Protein AF-A0A958JTZ9-F1 (afdb_monomer_lite)

pLDDT: mean 84.44, std 11.82, range [26.66, 97.25]

Radius of gyration: 30.22 Å; chains: 1; bounding box: 74×52×101 Å

Foldseek 3Di:
DVLLVVLCVQDPDPVQCVVDPVSVVSVLVNVLVVLCPVVVVQLVVLVVVVDPLSPLLSVLLCCQSVVPQFPADSVLSVCLQPPQLVLQCDDDPPLLNLQGLNCLCVQAQAADDSNLLSSCLSSLLCLVLALAHKFKFKDWAWQDPPVDPALLRLLCQQQDDPVPRPHQWLANVVLLVVLQVLFDPPDHNVNVSVPDDDDPVSSVVNVCSQPPPRTHHDTGTWMKMKMFDRLNDSCFLALCRQLVHPRGRSDSQSSSQSQPSFWTKIFMWTADPVGDTGTFKIWIKGKWWFQVAFLLQQVVCVVVVHALCVRGPLCSVQPTAIETETLAIRGRPVCCVRCVQVVLLCCLQVLLVSVVVSCLADGHDNFKYWHADQRHDVVSVFDKDAHRIDHLQDGSDGSNRDRITTMRGNVPDRPDHTHTPDDDDDDDDDDDDADPQKDFDALSCLSVQSNLQCQQAPVFDPCSDSSSSSSQRSSQVSSCSSVVHDRLKMWGADPVRGTFWIWRKHKGWNDPVLCVLLQPPDIAIEIEGEDITGRPVCPPTRPSSLLRSLVSQLVGAVVVPHRGKYKYWAWPVPRPVVCVVCVCVSQVVSVFAWDKDFSDWDDRPPTIITTIITGGPVCNVVSVVSNPPDDD

Secondary structure (DSSP, 8-state):
-HHHHHHHTT-SSGGGGGS-HHHHHHHHHHHHHHHHHHHHHHHHHHHHH--HHHHHHHHHHHHHHT-TT----HHHHHHHHH-HHHHHT----HHHHHH-GGGGGGSTT----HHHHHHHHHHTGGGGT-SS--EEEEEEE-S-STT-SSHHHHHHHHH--TTT---SSTTHHHHHHHHHHHSPTT--HHHHHTT----HHHHHHHHHHHT-TTTS-----EEEEEEEPPTT-HHHHTHHHHHT-S--TTSHHHHHHHH-TT-EEEEEEEEPTTSSEEEEEEEEEEEEEE-SS-HHHHHHHHHTT--HHHHS-HHHHHHPPEEEEES--EE-HHHHTTSHHHHHHHHHHHHHHHHHHHHHHS----SEEEEESTTS-GGG-PEEEE--EEESS--S--S--SSEEEEEESSSPPS--PEEEE-PPS---PPS-PPTTEEE--GGGHHHHHHHHHHHSTTT-TT-SHHHHHHHHHHHHHHHHHTTPPP--EEEE-TTS-EEEEEEEEEEE--HHHHHHTT-SS--EEEEEEEEEE-TT-TTSHHHHHHHHHHHHIIIIITTT----EEEEEEIIIIIHHHHHHHHHHHHHTT--EEEEEEEEEEETTEEEEEEEEEEGGGHHHHHHHHTS---

Structure (mmCIF, N/CA/C/O backbone):
data_AF-A0A958JTZ9-F1
#
_entry.id   AF-A0A958JTZ9-F1
#
loop_
_atom_site.group_PDB
_atom_site.id
_atom_site.type_symbol
_atom_site.label_atom_id
_atom_site.label_alt_id
_atom_site.label_comp_id
_atom_site.label_asym_id
_atom_site.label_entity_id
_atom_site.label_seq_id
_atom_site.pdbx_PDB_ins_code
_atom_site.Cartn_x
_atom_site.Cartn_y
_atom_site.Cartn_z
_atom_site.occupancy
_atom_site.B_iso_or_equiv
_atom_site.auth_seq_id
_atom_site.auth_comp_id
_atom_site.auth_asym_id
_atom_site.auth_atom_id
_atom_site.pdbx_PDB_model_num
ATOM 1 N N . LEU A 1 1 ? -38.512 9.120 -5.036 1.00 59.53 1 LEU A N 1
ATOM 2 C CA . LEU A 1 1 ? -38.186 8.497 -3.733 1.00 59.53 1 LEU A CA 1
ATOM 3 C C . LEU A 1 1 ? -39.196 8.961 -2.678 1.00 59.53 1 LEU A C 1
ATOM 5 O O . LEU A 1 1 ? -39.179 10.142 -2.351 1.00 59.53 1 LEU A O 1
ATOM 9 N N . PRO A 1 2 ? -40.089 8.093 -2.167 1.00 58.91 2 PRO A N 1
ATOM 10 C CA . PRO A 1 2 ? -41.049 8.436 -1.104 1.00 58.91 2 PRO A CA 1
ATOM 11 C C . PRO A 1 2 ? -40.393 9.075 0.131 1.00 58.91 2 PRO A C 1
ATOM 13 O O . PRO A 1 2 ? -40.904 10.053 0.661 1.00 58.91 2 PRO A O 1
ATOM 16 N N . ARG A 1 3 ? -39.190 8.612 0.498 1.00 62.19 3 ARG A N 1
ATOM 17 C CA . ARG A 1 3 ? -38.385 9.161 1.598 1.00 62.19 3 ARG A CA 1
ATOM 18 C C . ARG A 1 3 ? -37.952 10.619 1.398 1.00 62.19 3 ARG A C 1
ATOM 20 O O . ARG A 1 3 ? -37.867 11.357 2.367 1.00 62.19 3 ARG A O 1
ATOM 27 N N . VAL A 1 4 ? -37.710 11.052 0.155 1.00 65.50 4 VAL A N 1
ATOM 28 C CA . VAL A 1 4 ? -37.390 12.460 -0.163 1.00 65.50 4 VAL A CA 1
ATOM 29 C C . VAL A 1 4 ? -38.602 13.347 0.102 1.00 65.50 4 VAL A C 1
ATOM 31 O O . VAL A 1 4 ? -38.444 14.405 0.694 1.00 65.50 4 VAL A O 1
ATOM 34 N N . ARG A 1 5 ? -39.810 12.900 -0.273 1.00 70.19 5 ARG A N 1
ATOM 35 C CA . ARG A 1 5 ? -41.050 13.637 0.023 1.00 70.19 5 ARG A CA 1
ATOM 36 C C . ARG A 1 5 ? -41.281 13.734 1.530 1.00 70.19 5 ARG A C 1
ATOM 38 O O . ARG A 1 5 ? -41.421 14.834 2.034 1.00 70.19 5 ARG A O 1
ATOM 45 N N . GLU A 1 6 ? -41.168 12.620 2.251 1.00 76.31 6 GLU A N 1
ATOM 46 C CA . GLU A 1 6 ? -41.304 12.588 3.717 1.00 76.31 6 GLU A CA 1
ATOM 47 C C . GLU A 1 6 ? -40.286 13.495 4.438 1.00 76.31 6 GLU A C 1
ATOM 49 O O . GLU A 1 6 ? -40.591 14.137 5.445 1.00 76.31 6 GLU A O 1
ATOM 54 N N . LEU A 1 7 ? -39.035 13.532 3.968 1.00 72.62 7 LEU A N 1
ATOM 55 C CA . LEU A 1 7 ? -38.006 14.382 4.563 1.00 72.62 7 LEU A CA 1
ATOM 56 C C . LEU A 1 7 ? -38.227 15.863 4.224 1.00 72.62 7 LEU A C 1
ATOM 58 O O . LEU A 1 7 ? -37.993 16.695 5.097 1.00 72.62 7 LEU A O 1
ATOM 62 N N . ALA A 1 8 ? -38.705 16.166 3.012 1.00 74.56 8 ALA A N 1
ATOM 63 C CA . ALA A 1 8 ? -38.982 17.520 2.532 1.00 74.56 8 ALA A CA 1
ATOM 64 C C . ALA A 1 8 ? -40.261 18.136 3.125 1.00 74.56 8 ALA A C 1
ATOM 66 O O . ALA A 1 8 ? -40.286 19.335 3.354 1.00 74.56 8 ALA A O 1
ATOM 67 N N . GLU A 1 9 ? -41.281 17.332 3.446 1.00 81.38 9 GLU A N 1
ATOM 68 C CA . GLU A 1 9 ? -42.557 17.770 4.054 1.00 81.38 9 GLU A CA 1
ATOM 69 C C . GLU A 1 9 ? -42.403 18.468 5.417 1.00 81.38 9 GLU A C 1
ATOM 71 O O . GLU A 1 9 ? -43.358 19.039 5.929 1.00 81.38 9 GLU A O 1
ATOM 76 N N . ALA A 1 10 ? -41.217 18.413 6.026 1.00 70.75 10 ALA A N 1
ATOM 77 C CA . ALA A 1 10 ? -40.910 19.115 7.269 1.00 70.75 10 ALA A CA 1
ATOM 78 C C . ALA A 1 10 ? -40.339 20.528 7.059 1.00 70.75 10 ALA A C 1
ATOM 80 O O . ALA A 1 10 ? -39.990 21.175 8.044 1.00 70.75 10 ALA A O 1
ATOM 81 N N . PHE A 1 11 ? -40.189 20.970 5.808 1.00 78.00 11 PHE A N 1
ATOM 82 C CA . PHE A 1 11 ? -39.652 22.278 5.453 1.00 78.00 11 PHE A CA 1
ATOM 83 C C . PHE A 1 11 ? -40.657 23.012 4.562 1.00 78.00 11 PHE A C 1
ATOM 85 O O . PHE A 1 11 ? -40.775 22.721 3.372 1.00 78.00 11 PHE A O 1
ATOM 92 N N . ASP A 1 12 ? -41.359 23.979 5.141 1.00 76.94 12 ASP A N 1
ATOM 93 C CA . ASP A 1 12 ? -42.242 24.894 4.412 1.00 76.94 12 ASP A CA 1
ATOM 94 C C . ASP A 1 12 ? -41.458 26.077 3.813 1.00 76.94 12 ASP A C 1
ATOM 96 O O . ASP A 1 12 ? -41.868 26.657 2.806 1.00 76.94 12 ASP A O 1
ATOM 100 N N . ASP A 1 13 ? -40.315 26.435 4.415 1.00 77.94 13 ASP A N 1
ATOM 101 C CA . ASP A 1 13 ? -39.420 27.496 3.943 1.00 77.94 13 ASP A CA 1
ATOM 102 C C . ASP A 1 13 ? -37.950 27.251 4.366 1.00 77.94 13 ASP A C 1
ATOM 104 O O . ASP A 1 13 ? -37.659 26.523 5.317 1.00 77.94 13 ASP A O 1
ATOM 108 N N . HIS A 1 14 ? -37.002 27.869 3.651 1.00 73.81 14 HIS A N 1
ATOM 109 C CA . HIS A 1 14 ? -35.557 27.721 3.874 1.00 73.81 14 HIS A CA 1
ATOM 110 C C . HIS A 1 14 ? -35.095 28.171 5.274 1.00 73.81 14 HIS A C 1
ATOM 112 O O . HIS A 1 14 ? -34.106 27.646 5.788 1.00 73.81 14 HIS A O 1
ATOM 118 N N . SER A 1 15 ? -35.798 29.109 5.915 1.00 77.44 15 SER A N 1
ATOM 119 C CA . SER A 1 15 ? -35.486 29.605 7.260 1.00 77.44 15 SER A CA 1
ATOM 120 C C . SER A 1 15 ? -35.627 28.521 8.337 1.00 77.44 15 SER A C 1
ATOM 122 O O . SER A 1 15 ? -34.935 28.564 9.355 1.00 77.44 15 SER A O 1
ATOM 124 N N . GLN A 1 16 ? -36.438 27.488 8.079 1.00 78.62 16 GLN A N 1
ATOM 125 C CA . GLN A 1 16 ? -36.658 26.374 9.003 1.00 78.62 16 GLN A CA 1
ATOM 126 C C . GLN A 1 16 ? -35.482 25.388 9.057 1.00 78.62 16 GLN A C 1
ATOM 128 O O . GLN A 1 16 ? -35.343 24.652 10.032 1.00 78.62 16 GLN A O 1
ATOM 133 N N . VAL A 1 17 ? -34.598 25.384 8.053 1.00 77.00 17 VAL A N 1
ATOM 134 C CA . VAL A 1 17 ? -33.435 24.478 7.998 1.00 77.00 17 VAL A CA 1
ATOM 135 C C . VAL A 1 17 ? -32.486 24.706 9.175 1.00 77.00 17 VAL A C 1
ATOM 137 O O . VAL A 1 17 ? -31.983 23.747 9.760 1.00 77.00 17 VAL A O 1
ATOM 140 N N . ALA A 1 18 ? -32.278 25.969 9.551 1.00 80.62 18 ALA A N 1
ATOM 141 C CA . ALA A 1 18 ? -31.408 26.367 10.656 1.00 80.62 18 ALA A CA 1
ATOM 142 C C . ALA A 1 18 ? -32.169 26.610 11.974 1.00 80.62 18 ALA A C 1
ATOM 144 O O . ALA A 1 18 ? -31.577 27.104 12.932 1.00 80.62 18 ALA A O 1
ATOM 145 N N . ALA A 1 19 ? -33.467 26.283 12.035 1.00 79.81 19 ALA A N 1
ATOM 146 C CA . ALA A 1 19 ? -34.305 26.589 13.195 1.00 79.81 19 ALA A CA 1
ATOM 147 C C . ALA A 1 19 ? -33.913 25.784 14.442 1.00 79.81 19 ALA A C 1
ATOM 149 O O . ALA A 1 19 ? -33.933 26.314 15.551 1.00 79.81 19 ALA A O 1
ATOM 150 N N . ASP A 1 20 ? -33.538 24.513 14.270 1.00 82.94 20 ASP A N 1
ATOM 151 C CA . ASP A 1 20 ? -32.987 23.684 15.338 1.00 82.94 20 ASP A CA 1
ATOM 152 C C . ASP A 1 20 ? -32.129 22.526 14.791 1.00 82.94 20 ASP A C 1
ATOM 154 O O . ASP A 1 20 ? -32.074 22.238 13.592 1.00 82.94 20 ASP A O 1
ATOM 158 N N . TRP A 1 21 ? -31.465 21.814 15.703 1.00 78.50 21 TRP A N 1
ATOM 159 C CA . TRP A 1 21 ? -30.602 20.678 15.377 1.00 78.50 21 TRP A CA 1
ATOM 160 C C . TRP A 1 21 ? -31.332 19.508 14.695 1.00 78.50 21 TRP A C 1
ATOM 162 O O . TRP A 1 21 ? -30.734 18.762 13.917 1.00 78.50 21 TRP A O 1
ATOM 172 N N . LYS A 1 22 ? -32.625 19.316 14.979 1.00 83.00 22 LYS A N 1
ATOM 173 C CA . LYS A 1 22 ? -33.436 18.239 14.399 1.00 83.00 22 LYS A CA 1
ATOM 174 C C . LYS A 1 22 ? -33.768 18.551 12.939 1.00 83.00 22 LYS A C 1
ATOM 176 O O . LYS A 1 22 ? -33.673 17.646 12.108 1.00 83.00 22 LYS A O 1
ATOM 181 N N . HIS A 1 23 ? -34.104 19.801 12.634 1.00 80.12 23 HIS A N 1
ATOM 182 C CA . HIS A 1 23 ? -34.316 20.301 11.279 1.00 80.12 23 HIS A CA 1
ATOM 183 C C . HIS A 1 23 ? -33.020 20.240 10.469 1.00 80.12 23 HIS A C 1
ATOM 185 O O . HIS A 1 23 ? -33.025 19.652 9.389 1.00 80.12 23 HIS A O 1
ATOM 191 N N . LEU A 1 24 ? -31.888 20.675 11.031 1.00 81.25 24 LEU A N 1
ATOM 192 C CA . LEU A 1 24 ? -30.584 20.575 10.366 1.00 81.25 24 LEU A CA 1
ATOM 193 C C . LEU A 1 24 ? -30.215 19.115 10.032 1.00 81.25 24 LEU A C 1
ATOM 195 O O . LEU A 1 24 ? -29.870 18.792 8.895 1.00 81.25 24 LEU A O 1
ATOM 199 N N . LYS A 1 25 ? -30.371 18.191 10.994 1.00 79.06 25 LYS A N 1
ATOM 200 C CA . LYS A 1 25 ? -30.153 16.747 10.775 1.00 79.06 25 LYS A CA 1
ATOM 201 C C . LYS A 1 25 ? -31.084 16.159 9.717 1.00 79.06 25 LYS A C 1
ATOM 203 O O . LYS A 1 25 ? -30.692 15.247 8.988 1.00 79.06 25 LYS A O 1
ATOM 208 N N . ARG A 1 26 ? -32.334 16.620 9.657 1.00 79.56 26 ARG A N 1
ATOM 209 C CA . ARG A 1 26 ? -33.318 16.149 8.675 1.00 79.56 26 ARG A CA 1
ATOM 210 C C . ARG A 1 26 ? -33.005 16.684 7.278 1.00 79.56 26 ARG A C 1
ATOM 212 O O . ARG A 1 26 ? -33.110 15.916 6.325 1.00 79.56 26 ARG A O 1
ATOM 219 N N . TYR A 1 27 ? -32.550 17.930 7.173 1.00 81.12 27 TYR A N 1
ATOM 220 C CA . TYR A 1 27 ? -32.100 18.537 5.923 1.00 81.12 27 TYR A CA 1
ATOM 221 C C . TYR A 1 27 ? -30.848 17.834 5.386 1.00 81.12 27 TYR A C 1
ATOM 223 O O . TYR A 1 27 ? -30.841 17.410 4.237 1.00 81.12 27 TYR A O 1
ATOM 231 N N . ALA A 1 28 ? -29.853 17.561 6.238 1.00 78.69 28 ALA A N 1
ATOM 232 C CA . ALA A 1 28 ? -28.674 16.778 5.855 1.00 78.69 28 ALA A CA 1
ATOM 233 C C . ALA A 1 28 ? -29.046 15.373 5.331 1.00 78.69 28 ALA A C 1
ATOM 235 O O . ALA A 1 28 ? -28.497 14.896 4.339 1.00 78.69 28 ALA A O 1
ATOM 236 N N . LYS A 1 29 ? -30.038 14.710 5.949 1.00 78.12 29 LYS A N 1
ATOM 237 C CA . LYS A 1 29 ? -30.583 13.435 5.442 1.00 78.12 29 LYS A CA 1
ATOM 238 C C . LYS A 1 29 ? -31.288 13.595 4.095 1.00 78.12 29 LYS A C 1
ATOM 240 O O . LYS A 1 29 ? -31.178 12.700 3.257 1.00 78.12 29 LYS A O 1
ATOM 245 N N . LEU A 1 30 ? -32.028 14.686 3.892 1.00 77.88 30 LEU A N 1
ATOM 246 C CA . LEU A 1 30 ? -32.700 14.991 2.628 1.00 77.88 30 LEU A CA 1
ATOM 247 C C . LEU A 1 30 ? -31.679 15.199 1.505 1.00 77.88 30 LEU A C 1
ATOM 249 O O . LEU A 1 30 ? -31.778 14.525 0.483 1.00 77.88 30 LEU A O 1
ATOM 253 N N . GLU A 1 31 ? -30.682 16.058 1.725 1.00 78.56 31 GLU A N 1
ATOM 254 C CA . GLU A 1 31 ? -29.594 16.341 0.783 1.00 78.56 31 GLU A CA 1
ATOM 255 C C . GLU A 1 31 ? -28.842 15.061 0.410 1.00 78.56 31 GLU A C 1
ATOM 257 O O . GLU A 1 31 ? -28.720 14.738 -0.771 1.00 78.56 31 GLU A O 1
ATOM 262 N N . ARG A 1 32 ? -28.464 14.250 1.408 1.00 78.62 32 ARG A N 1
ATOM 263 C CA . ARG A 1 32 ? -27.854 12.938 1.169 1.00 78.62 32 ARG A CA 1
ATOM 264 C C . ARG A 1 32 ? -28.752 12.032 0.327 1.00 78.62 32 ARG A C 1
ATOM 266 O O . ARG A 1 32 ? -28.286 11.419 -0.624 1.00 78.62 32 ARG A O 1
ATOM 273 N N . THR A 1 33 ? -30.046 11.950 0.645 1.00 76.06 33 THR A N 1
ATOM 274 C CA . THR A 1 33 ? -30.992 11.096 -0.097 1.00 76.06 33 THR A CA 1
ATOM 275 C C . THR A 1 33 ? -31.155 11.555 -1.550 1.00 76.06 33 THR A C 1
ATOM 277 O O . THR A 1 33 ? -31.322 10.721 -2.439 1.00 76.06 33 THR A O 1
ATOM 280 N N . ILE A 1 34 ? -31.105 12.865 -1.804 1.00 76.62 34 ILE A N 1
ATOM 281 C CA . ILE A 1 34 ? -31.105 13.424 -3.160 1.00 76.62 34 ILE A CA 1
ATOM 282 C C . ILE A 1 34 ? -29.797 13.067 -3.877 1.00 76.62 34 ILE A C 1
ATOM 284 O O . ILE A 1 34 ? -29.854 12.583 -5.006 1.00 76.62 34 ILE A O 1
ATOM 288 N N . GLY A 1 35 ? -28.649 13.228 -3.211 1.00 76.12 35 GLY A N 1
ATOM 289 C CA . GLY A 1 35 ? -27.327 12.894 -3.754 1.00 76.12 35 GLY A CA 1
ATOM 290 C C . GLY A 1 35 ? -27.160 11.416 -4.123 1.00 76.12 35 GLY A C 1
ATOM 291 O O . GLY A 1 35 ? -26.444 11.095 -5.065 1.00 76.12 35 GLY A O 1
ATOM 292 N N . LEU A 1 36 ? -27.887 10.509 -3.461 1.00 83.88 36 LEU A N 1
ATOM 293 C CA . LEU A 1 36 ? -27.885 9.079 -3.793 1.00 83.88 36 LEU A CA 1
ATOM 294 C C . LEU A 1 36 ? -28.559 8.753 -5.134 1.00 83.88 36 LEU A C 1
ATOM 296 O O . LEU A 1 36 ? -28.396 7.641 -5.627 1.00 83.88 36 LEU A O 1
ATOM 300 N N . LYS A 1 37 ? -29.327 9.670 -5.740 1.00 84.25 37 LYS A N 1
ATOM 301 C CA . LYS A 1 37 ? -30.037 9.402 -7.003 1.00 84.25 37 LYS A CA 1
ATOM 302 C C . LYS A 1 37 ? -29.076 8.982 -8.119 1.00 84.25 37 LYS A C 1
ATOM 304 O O . LYS A 1 37 ? -29.349 7.998 -8.804 1.00 84.25 37 LYS A O 1
ATOM 309 N N . ASP A 1 38 ? -27.979 9.715 -8.282 1.00 84.62 38 ASP A N 1
ATOM 310 C CA . ASP A 1 38 ? -27.009 9.461 -9.348 1.00 84.62 38 ASP A CA 1
ATOM 311 C C . ASP A 1 38 ? -26.229 8.170 -9.070 1.00 84.62 38 ASP A C 1
ATOM 313 O O . ASP A 1 38 ? -26.014 7.367 -9.976 1.00 84.62 38 ASP A O 1
ATOM 317 N N . THR A 1 39 ? -25.922 7.897 -7.797 1.00 88.38 39 THR A N 1
ATOM 318 C CA . THR A 1 39 ? -25.351 6.616 -7.363 1.00 88.38 39 THR A CA 1
ATOM 319 C C . THR A 1 39 ? -26.282 5.443 -7.673 1.00 88.38 39 THR A C 1
ATOM 321 O O . THR A 1 39 ? -25.832 4.449 -8.227 1.00 88.38 39 THR A O 1
ATOM 324 N N . ILE A 1 40 ? -27.585 5.544 -7.381 1.00 88.50 40 ILE A N 1
ATOM 325 C CA . ILE A 1 40 ? -28.563 4.479 -7.676 1.00 88.50 40 ILE A CA 1
ATOM 326 C C . ILE A 1 40 ? -28.650 4.214 -9.182 1.00 88.50 40 ILE A C 1
ATOM 328 O O . ILE A 1 40 ? -28.710 3.054 -9.592 1.00 88.50 40 ILE A O 1
ATOM 332 N N . ALA A 1 41 ? -28.668 5.269 -10.004 1.00 88.62 41 ALA A N 1
ATOM 333 C CA . ALA A 1 41 ? -28.688 5.125 -11.457 1.00 88.62 41 ALA A CA 1
ATOM 334 C C . ALA A 1 41 ? -27.444 4.370 -11.948 1.00 88.62 41 ALA A C 1
ATOM 336 O O . ALA A 1 41 ? -27.579 3.363 -12.639 1.00 88.62 41 ALA A O 1
ATOM 337 N N . TYR A 1 42 ? -26.260 4.776 -11.486 1.00 90.44 42 TYR A N 1
ATOM 338 C CA . TYR A 1 42 ? -25.000 4.119 -11.825 1.00 90.44 42 TYR A CA 1
ATOM 339 C C . TYR A 1 42 ? -24.938 2.655 -11.355 1.00 90.44 42 TYR A C 1
ATOM 341 O O . TYR A 1 42 ? -24.575 1.766 -12.120 1.00 90.44 42 TYR A O 1
ATOM 349 N N . LEU A 1 43 ? -25.372 2.367 -10.122 1.00 90.44 43 LEU A N 1
ATOM 350 C CA . LEU A 1 43 ? -25.466 0.996 -9.607 1.00 90.44 43 LEU A CA 1
ATOM 351 C C . LEU A 1 43 ? -26.432 0.136 -10.431 1.00 90.44 43 LEU A C 1
ATOM 353 O O . LEU A 1 43 ? -26.182 -1.049 -10.635 1.00 90.44 43 LEU A O 1
ATOM 357 N N . THR A 1 44 ? -27.529 0.720 -10.917 1.00 90.31 44 THR A N 1
ATOM 358 C CA . THR A 1 44 ? -28.489 0.017 -11.779 1.00 90.31 44 THR A CA 1
ATOM 359 C C . THR A 1 44 ? -27.856 -0.347 -13.120 1.00 90.31 44 THR A C 1
ATOM 361 O O . THR A 1 44 ? -28.057 -1.462 -13.592 1.00 90.31 44 THR A O 1
ATOM 364 N N . GLU A 1 45 ? -27.071 0.558 -13.710 1.00 93.06 45 GLU A N 1
ATOM 365 C CA . GLU A 1 45 ? -26.334 0.306 -14.955 1.00 93.06 45 GLU A CA 1
ATOM 366 C C . GLU A 1 45 ? -25.299 -0.814 -14.782 1.00 93.06 45 GLU A C 1
ATOM 368 O O . GLU A 1 45 ? -25.313 -1.769 -15.559 1.00 93.06 45 GLU A O 1
ATOM 373 N N . LEU A 1 46 ? -24.481 -0.758 -13.723 1.00 91.56 46 LEU A N 1
ATOM 374 C CA . LEU A 1 46 ? -23.510 -1.814 -13.408 1.00 91.56 46 LEU A CA 1
ATOM 375 C C . LEU A 1 46 ? -24.190 -3.169 -13.181 1.00 91.56 46 LEU A C 1
ATOM 377 O O . LEU A 1 46 ? -23.773 -4.185 -13.726 1.00 91.56 46 LEU A O 1
ATOM 381 N N . ARG A 1 47 ? -25.284 -3.207 -12.409 1.00 90.44 47 ARG A N 1
ATOM 382 C CA . ARG A 1 47 ? -26.014 -4.460 -12.161 1.00 90.44 47 ARG A CA 1
ATOM 383 C C . ARG A 1 47 ? -26.706 -4.998 -13.417 1.00 90.44 47 ARG A C 1
ATOM 385 O O . ARG A 1 47 ? -26.897 -6.208 -13.522 1.00 90.44 47 ARG A O 1
ATOM 392 N N . ALA A 1 48 ? -27.076 -4.133 -14.362 1.00 93.62 48 ALA A N 1
ATOM 393 C CA . ALA A 1 48 ? -27.707 -4.534 -15.617 1.00 93.62 48 ALA A CA 1
ATOM 394 C C . ALA A 1 48 ? -26.723 -5.140 -16.631 1.00 93.62 48 ALA A C 1
ATOM 396 O O . ALA A 1 48 ? -27.171 -5.891 -17.499 1.00 93.62 48 ALA A O 1
ATOM 397 N N . SER A 1 49 ? -25.417 -4.851 -16.534 1.00 93.88 49 SER A N 1
ATOM 398 C CA . SER A 1 49 ? -24.415 -5.446 -17.434 1.00 93.88 49 SER A CA 1
ATOM 399 C C . SER A 1 49 ? -24.288 -6.960 -17.231 1.00 93.88 49 SER A C 1
ATOM 401 O O . SER A 1 49 ? -24.049 -7.697 -18.187 1.00 93.88 49 SER A O 1
ATOM 403 N N . GLY A 1 50 ? -24.482 -7.427 -15.991 1.00 89.56 50 GLY A N 1
ATOM 404 C CA . GLY A 1 50 ? -24.310 -8.825 -15.598 1.00 89.56 50 GLY A CA 1
ATOM 405 C C . GLY A 1 50 ? -22.850 -9.287 -15.547 1.00 89.56 50 GLY A C 1
ATOM 406 O O . GLY A 1 50 ? -22.608 -10.466 -15.281 1.00 89.56 50 GLY A O 1
ATOM 407 N N . ASP A 1 51 ? -21.886 -8.392 -15.785 1.00 93.25 51 ASP A N 1
ATOM 408 C CA . ASP A 1 51 ? -20.462 -8.705 -15.700 1.00 93.25 51 ASP A CA 1
ATOM 409 C C . ASP A 1 51 ? -20.029 -8.899 -14.228 1.00 93.25 51 ASP A C 1
ATOM 411 O O . ASP A 1 51 ? -20.367 -8.078 -13.369 1.00 93.25 51 ASP A O 1
ATOM 415 N N . PRO A 1 52 ? -19.284 -9.968 -13.884 1.00 92.25 52 PRO A N 1
ATOM 416 C CA . PRO A 1 52 ? -18.872 -10.218 -12.503 1.00 92.25 52 PRO A CA 1
ATOM 417 C C . PRO A 1 52 ? -18.031 -9.102 -11.862 1.00 92.25 52 PRO A C 1
ATOM 419 O O . PRO A 1 52 ? -18.122 -8.909 -10.647 1.00 92.25 52 PRO A O 1
ATOM 422 N N . LEU A 1 53 ? -17.206 -8.381 -12.632 1.00 88.88 53 LEU A N 1
ATOM 423 C CA . LEU A 1 53 ? -16.417 -7.258 -12.116 1.00 88.88 53 LEU A CA 1
ATOM 424 C C . LEU A 1 53 ? -17.307 -6.040 -11.878 1.00 88.88 53 LEU A C 1
ATOM 426 O O . LEU A 1 53 ? -17.160 -5.385 -10.846 1.00 88.88 53 LEU A O 1
ATOM 430 N N . ASP A 1 54 ? -18.265 -5.775 -12.767 1.00 91.25 54 ASP A N 1
ATOM 431 C CA . ASP A 1 54 ? -19.255 -4.709 -12.573 1.00 91.25 54 ASP A CA 1
ATOM 432 C C . ASP A 1 54 ? -20.130 -4.955 -11.341 1.00 91.25 54 ASP A C 1
ATOM 434 O O . ASP A 1 54 ? -20.390 -4.026 -10.576 1.00 91.25 54 ASP A O 1
ATOM 438 N N . LEU A 1 55 ? -20.527 -6.206 -11.089 1.00 90.06 55 LEU A N 1
ATOM 439 C CA . LEU A 1 55 ? -21.279 -6.574 -9.887 1.00 90.06 55 LEU A CA 1
ATOM 440 C C . LEU A 1 55 ? -20.462 -6.346 -8.609 1.00 90.06 55 LEU A C 1
ATOM 442 O O . LEU A 1 55 ? -20.968 -5.733 -7.671 1.00 90.06 55 LEU A O 1
ATOM 446 N N . LYS A 1 56 ? -19.186 -6.755 -8.588 1.00 92.44 56 LYS A N 1
ATOM 447 C CA . LYS A 1 56 ? -18.286 -6.462 -7.458 1.00 92.44 56 LYS A CA 1
ATOM 448 C C . LYS A 1 56 ? -18.085 -4.960 -7.257 1.00 92.44 56 LYS A C 1
ATOM 450 O O . LYS A 1 56 ? -18.117 -4.481 -6.127 1.00 92.44 56 LYS A O 1
ATOM 455 N N . ASN A 1 57 ? -17.899 -4.214 -8.347 1.00 92.12 57 ASN A N 1
ATOM 456 C CA . ASN A 1 57 ? -17.805 -2.756 -8.310 1.00 92.12 57 ASN A CA 1
ATOM 457 C C . ASN A 1 57 ? -19.083 -2.137 -7.726 1.00 92.12 57 ASN A C 1
ATOM 459 O O . ASN A 1 57 ? -18.992 -1.242 -6.886 1.00 92.12 57 ASN A O 1
ATOM 463 N N . ALA A 1 58 ? -20.258 -2.622 -8.135 1.00 89.81 58 ALA A N 1
ATOM 464 C CA . ALA A 1 58 ? -21.539 -2.162 -7.616 1.00 89.81 58 ALA A CA 1
ATOM 465 C C . ALA A 1 58 ? -21.668 -2.436 -6.111 1.00 89.81 58 ALA A C 1
ATOM 467 O O . ALA A 1 58 ? -22.009 -1.523 -5.364 1.00 89.81 58 ALA A O 1
ATOM 468 N N . ASP A 1 59 ? -21.336 -3.647 -5.658 1.00 90.88 59 ASP A N 1
ATOM 469 C CA . ASP A 1 59 ? -21.401 -4.023 -4.240 1.00 90.88 59 ASP A CA 1
ATOM 470 C C . ASP A 1 59 ? -20.448 -3.173 -3.380 1.00 90.88 59 ASP A C 1
ATOM 472 O O . ASP A 1 59 ? -20.821 -2.706 -2.298 1.00 90.88 59 ASP A O 1
ATOM 476 N N . TRP A 1 60 ? -19.237 -2.898 -3.879 1.00 94.69 60 TRP A N 1
ATOM 477 C CA . TRP A 1 60 ? -18.280 -2.019 -3.205 1.00 94.69 60 TRP A CA 1
ATOM 478 C C . TRP A 1 60 ? -18.818 -0.584 -3.081 1.00 94.69 60 TRP A C 1
ATOM 480 O O . TRP A 1 60 ? -18.839 -0.012 -1.989 1.00 94.69 60 TRP A O 1
ATOM 490 N N . ILE A 1 61 ? -19.304 -0.008 -4.188 1.00 93.19 61 ILE A N 1
ATOM 491 C CA . ILE A 1 61 ? -19.832 1.368 -4.230 1.00 93.19 61 ILE A CA 1
ATOM 492 C C . ILE A 1 61 ? -21.071 1.502 -3.349 1.00 93.19 61 ILE A C 1
ATOM 494 O O . ILE A 1 61 ? -21.212 2.497 -2.640 1.00 93.19 61 ILE A O 1
ATOM 498 N N . GLU A 1 62 ? -21.961 0.512 -3.381 1.00 90.94 62 GLU A N 1
ATOM 499 C CA . GLU A 1 62 ? -23.154 0.484 -2.543 1.00 90.94 62 GLU A CA 1
ATOM 500 C C . GLU A 1 62 ? -22.776 0.472 -1.059 1.00 90.94 62 GLU A C 1
ATOM 502 O O . GLU A 1 62 ? -23.288 1.286 -0.290 1.00 90.94 62 GLU A O 1
ATOM 507 N N . THR A 1 63 ? -21.815 -0.366 -0.665 1.00 89.44 63 THR A N 1
ATOM 508 C CA . THR A 1 63 ? -21.367 -0.452 0.732 1.00 89.44 63 THR A CA 1
ATOM 509 C C . THR A 1 63 ? -20.829 0.888 1.241 1.00 89.44 63 THR A C 1
ATOM 511 O O . THR A 1 63 ? -21.195 1.331 2.329 1.00 89.44 63 THR A O 1
ATOM 514 N N . VAL A 1 64 ? -20.016 1.574 0.434 1.00 91.38 64 VAL A N 1
ATOM 515 C CA . VAL A 1 64 ? -19.420 2.869 0.795 1.00 91.38 64 VAL A CA 1
ATOM 516 C C . VAL A 1 64 ? -20.454 4.005 0.775 1.00 91.38 64 VAL A C 1
ATOM 518 O O . VAL A 1 64 ? -20.572 4.759 1.743 1.00 91.38 64 VAL A O 1
ATOM 521 N N . ALA A 1 65 ? -21.242 4.142 -0.297 1.00 88.31 65 ALA A N 1
ATOM 522 C CA . ALA A 1 65 ? -22.193 5.250 -0.456 1.00 88.31 65 ALA A CA 1
ATOM 523 C C . ALA A 1 65 ? -23.364 5.183 0.540 1.00 88.31 65 ALA A C 1
ATOM 525 O O . ALA A 1 65 ? -23.827 6.210 1.061 1.00 88.31 65 ALA A O 1
ATOM 526 N N . PHE A 1 66 ? -23.847 3.971 0.820 1.00 84.94 66 PHE A N 1
ATOM 527 C CA . PHE A 1 66 ? -24.994 3.730 1.694 1.00 84.94 66 PHE A CA 1
ATOM 528 C C . PHE A 1 66 ? -24.583 3.367 3.122 1.00 84.94 66 PHE A C 1
ATOM 530 O O . PHE A 1 66 ? -25.441 2.962 3.909 1.00 84.94 66 PHE A O 1
ATOM 537 N N . HIS A 1 67 ? -23.309 3.562 3.484 1.00 83.62 67 HIS A N 1
ATOM 538 C CA . HIS A 1 67 ? -22.842 3.297 4.836 1.00 83.62 67 HIS A CA 1
ATOM 539 C C . HIS A 1 67 ? -23.687 4.078 5.868 1.00 83.62 67 HIS A C 1
ATOM 541 O O . HIS A 1 67 ? -2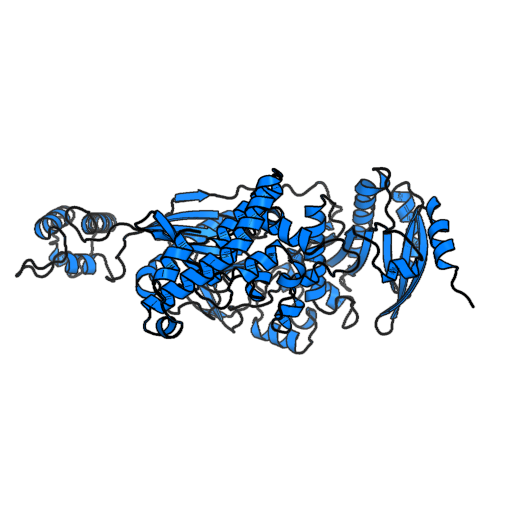3.767 5.312 5.790 1.00 83.62 67 HIS A O 1
ATOM 547 N N . PRO A 1 68 ? -24.339 3.392 6.828 1.00 71.62 68 PRO A N 1
ATOM 548 C CA . PRO A 1 68 ? -25.416 3.970 7.641 1.00 71.62 68 PRO A CA 1
ATOM 549 C C . PRO A 1 68 ? -24.944 5.053 8.615 1.00 71.62 68 PRO A C 1
ATOM 551 O O . PRO A 1 68 ? -25.730 5.904 9.033 1.00 71.62 68 PRO A O 1
ATOM 554 N N . ASP A 1 69 ? -23.660 5.024 8.961 1.00 65.88 69 ASP A N 1
ATOM 555 C CA . ASP A 1 69 ? -23.085 5.793 10.065 1.00 65.88 69 ASP A CA 1
ATOM 556 C C . ASP A 1 69 ? -21.960 6.733 9.648 1.00 65.88 69 ASP A C 1
ATOM 558 O O . ASP A 1 69 ? -21.381 7.428 10.484 1.00 65.88 69 ASP A O 1
ATOM 562 N N . SER A 1 70 ? -21.621 6.718 8.363 1.00 65.69 70 SER A N 1
ATOM 563 C CA . SER A 1 70 ? -20.488 7.460 7.842 1.00 65.69 70 SER A CA 1
ATOM 564 C C . SER A 1 70 ? -20.967 8.648 7.027 1.00 65.69 70 SER A C 1
ATOM 566 O O . SER A 1 70 ? -21.856 8.512 6.183 1.00 65.69 70 SER A O 1
ATOM 568 N N . ASN A 1 71 ? -20.358 9.813 7.240 1.00 75.19 71 ASN A N 1
ATOM 569 C CA . ASN A 1 71 ? -20.574 11.016 6.434 1.00 75.19 71 ASN A CA 1
ATOM 570 C C . ASN A 1 71 ? -19.689 11.035 5.176 1.00 75.19 71 ASN A C 1
ATOM 572 O O . ASN A 1 71 ? -19.295 12.109 4.728 1.00 75.19 71 ASN A O 1
ATOM 576 N N . VAL A 1 72 ? -19.408 9.859 4.603 1.00 87.75 72 VAL A N 1
ATOM 577 C CA . VAL A 1 72 ? -18.684 9.726 3.336 1.00 87.75 72 VAL A CA 1
ATOM 578 C C . VAL A 1 72 ? -19.260 10.671 2.285 1.00 87.75 72 VAL A C 1
ATOM 580 O O . VAL A 1 72 ? -20.471 10.726 2.043 1.00 87.75 72 VAL A O 1
ATOM 583 N N . SER A 1 73 ? -18.360 11.403 1.635 1.00 88.69 73 SER A N 1
ATOM 584 C CA . SER A 1 73 ? -18.694 12.274 0.515 1.00 88.69 73 SER A CA 1
ATOM 585 C C . SER A 1 73 ? -19.176 11.445 -0.677 1.00 88.69 73 SER A C 1
ATOM 587 O O . SER A 1 73 ? -18.385 10.772 -1.338 1.00 88.69 73 SER A O 1
ATOM 589 N N . LEU A 1 74 ? -20.472 11.529 -0.996 1.00 88.31 74 LEU A N 1
ATOM 590 C CA . LEU A 1 74 ? -21.044 10.879 -2.184 1.00 88.31 74 LEU A CA 1
ATOM 591 C C . LEU A 1 74 ? -20.381 11.365 -3.478 1.00 88.31 74 LEU A C 1
ATOM 593 O O . LEU A 1 74 ? -20.185 10.579 -4.400 1.00 88.31 74 LEU A O 1
ATOM 597 N N . GLU A 1 75 ? -19.975 12.637 -3.527 1.00 90.38 75 GLU A N 1
ATOM 598 C CA . GLU A 1 75 ? -19.184 13.175 -4.635 1.00 90.38 75 GLU A CA 1
ATOM 599 C C . GLU A 1 75 ? -17.858 12.420 -4.775 1.00 90.38 75 GLU A C 1
ATOM 601 O O . GLU A 1 75 ? -17.502 12.013 -5.877 1.00 90.38 75 GLU A O 1
ATOM 606 N N . ALA A 1 76 ? -17.147 12.173 -3.670 1.00 94.00 76 ALA A N 1
ATOM 607 C CA . ALA A 1 76 ? -15.905 11.408 -3.689 1.00 94.00 76 ALA A CA 1
ATOM 608 C C . ALA A 1 76 ? -16.113 9.966 -4.155 1.00 94.00 76 ALA A C 1
ATOM 610 O O . ALA A 1 76 ? -15.331 9.480 -4.972 1.00 94.00 76 ALA A O 1
ATOM 611 N N . VAL A 1 77 ? -17.183 9.307 -3.702 1.00 93.94 77 VAL A N 1
ATOM 612 C CA . VAL A 1 77 ? -17.532 7.948 -4.149 1.00 93.94 77 VAL A CA 1
ATOM 613 C C . VAL A 1 77 ? -17.782 7.921 -5.650 1.00 93.94 77 VAL A C 1
ATOM 615 O O . VAL A 1 77 ? -17.188 7.114 -6.366 1.00 93.94 77 VAL A O 1
ATOM 618 N N . MET A 1 78 ? -18.607 8.842 -6.149 1.00 93.25 78 MET A N 1
ATOM 619 C CA . MET A 1 78 ? -18.918 8.912 -7.573 1.00 93.25 78 MET A CA 1
ATOM 620 C C . MET A 1 78 ? -17.703 9.311 -8.409 1.00 93.25 78 MET A C 1
ATOM 622 O O . MET A 1 78 ? -17.518 8.776 -9.501 1.00 93.25 78 MET A O 1
ATOM 626 N N . GLN A 1 79 ? -16.837 10.190 -7.906 1.00 95.50 79 GLN A N 1
ATOM 627 C CA . GLN A 1 79 ? -15.595 10.559 -8.580 1.00 95.50 79 GLN A CA 1
ATOM 628 C C . GLN A 1 79 ? -14.633 9.367 -8.663 1.00 95.50 79 GLN A C 1
ATOM 630 O O . GLN A 1 79 ? -14.080 9.119 -9.729 1.00 95.50 79 GLN A O 1
ATOM 635 N N . PHE A 1 80 ? -14.480 8.583 -7.592 1.00 96.31 80 PHE A N 1
ATOM 636 C CA . PHE A 1 80 ? -13.671 7.360 -7.608 1.00 96.31 80 PHE A CA 1
ATOM 637 C C . PHE A 1 80 ? -14.221 6.302 -8.576 1.00 96.31 80 PHE A C 1
ATOM 639 O O . PHE A 1 80 ? -13.457 5.599 -9.242 1.00 96.31 80 PHE A O 1
ATOM 646 N N . ALA A 1 81 ? -15.547 6.199 -8.674 1.00 93.88 81 ALA A N 1
ATOM 647 C CA . ALA A 1 81 ? -16.215 5.252 -9.556 1.00 93.88 81 ALA A CA 1
ATOM 648 C C . ALA A 1 81 ? -16.134 5.649 -11.039 1.00 93.88 81 ALA A C 1
ATOM 650 O O . ALA A 1 81 ? -15.872 4.795 -11.880 1.00 93.88 81 ALA A O 1
ATOM 651 N N . THR A 1 82 ? -16.348 6.929 -11.358 1.00 94.12 82 THR A N 1
ATOM 652 C CA . THR A 1 82 ? -16.597 7.390 -12.740 1.00 94.12 82 THR A CA 1
ATOM 653 C C . THR A 1 82 ? -15.480 8.244 -13.333 1.00 94.12 82 THR A C 1
ATOM 655 O O . THR A 1 82 ? -15.351 8.333 -14.549 1.00 94.12 82 THR A O 1
ATOM 658 N N . THR A 1 83 ? -14.672 8.903 -12.498 1.00 96.62 83 THR A N 1
ATOM 659 C CA . THR A 1 83 ? -13.569 9.778 -12.931 1.00 96.62 83 THR A CA 1
ATOM 660 C C . THR A 1 83 ? -12.332 9.606 -12.033 1.00 96.62 83 THR A C 1
ATOM 662 O O . THR A 1 83 ? -11.845 10.579 -11.440 1.00 96.62 83 THR A O 1
ATOM 665 N N . PRO A 1 84 ? -11.786 8.378 -11.925 1.00 97.12 84 PRO A N 1
ATOM 666 C CA . PRO A 1 84 ? -10.746 8.037 -10.953 1.00 97.12 84 PRO A CA 1
ATOM 667 C C . PRO A 1 84 ? -9.477 8.876 -11.113 1.00 97.12 84 PRO A C 1
ATOM 669 O O . PRO A 1 84 ? -8.885 9.279 -10.115 1.00 97.12 84 PRO A O 1
ATOM 672 N N . ALA A 1 85 ? -9.110 9.260 -12.341 1.00 97.00 85 ALA A N 1
ATOM 673 C CA . ALA A 1 85 ? -7.990 10.170 -12.580 1.00 97.00 85 ALA A CA 1
ATOM 674 C C . ALA A 1 85 ? -8.135 11.505 -11.824 1.00 97.00 85 ALA A C 1
ATOM 676 O O . ALA A 1 85 ? -7.154 12.035 -11.305 1.00 97.00 85 ALA A O 1
ATOM 677 N N . LYS A 1 86 ? -9.360 12.045 -11.724 1.00 96.50 86 LYS A N 1
ATOM 678 C CA . LYS A 1 86 ? -9.621 13.262 -10.946 1.00 96.50 86 LYS A CA 1
ATOM 679 C C . LYS A 1 86 ? -9.615 12.983 -9.441 1.00 96.50 86 LYS A C 1
ATOM 681 O O . LYS A 1 86 ? -9.198 13.854 -8.688 1.00 96.50 86 LYS A O 1
ATOM 686 N N . PHE A 1 87 ? -10.106 11.818 -9.007 1.00 96.88 87 PHE A N 1
ATOM 687 C CA . PHE A 1 87 ? -10.104 11.427 -7.593 1.00 96.88 87 PHE A CA 1
ATOM 688 C C . PHE A 1 87 ? -8.671 11.316 -7.062 1.00 96.88 87 PHE A C 1
ATOM 690 O O . PHE A 1 87 ? -8.346 11.915 -6.042 1.00 96.88 87 PHE A O 1
ATOM 697 N N . PHE A 1 88 ? -7.793 10.632 -7.800 1.00 96.25 88 PHE A N 1
ATOM 698 C CA . PHE A 1 88 ? -6.389 10.478 -7.421 1.00 96.25 88 PHE A CA 1
ATOM 699 C C . PHE A 1 88 ? -5.595 11.785 -7.489 1.00 96.25 88 PHE A C 1
ATOM 701 O O . PHE A 1 88 ? -4.628 11.945 -6.755 1.00 96.25 88 PHE A O 1
ATOM 708 N N . ALA A 1 89 ? -5.987 12.722 -8.357 1.00 93.88 89 ALA A N 1
ATOM 709 C CA . ALA A 1 89 ? -5.315 14.011 -8.531 1.00 93.88 89 ALA A CA 1
ATOM 710 C C . ALA A 1 89 ? -5.850 15.126 -7.609 1.00 93.88 89 ALA A C 1
ATOM 712 O O . ALA A 1 89 ? -5.649 16.307 -7.899 1.00 93.88 89 ALA A O 1
ATOM 713 N N . ARG A 1 90 ? -6.570 14.781 -6.533 1.00 93.69 90 ARG A N 1
ATOM 714 C CA . ARG A 1 90 ? -6.999 15.762 -5.529 1.00 93.69 90 ARG A CA 1
ATOM 715 C C . ARG A 1 90 ? -5.766 16.371 -4.845 1.00 93.69 90 ARG A C 1
ATOM 717 O O . ARG A 1 90 ? -4.887 15.612 -4.447 1.00 93.69 90 ARG A O 1
ATOM 724 N N . PRO A 1 91 ? -5.699 17.707 -4.717 1.00 90.44 91 PRO A N 1
ATOM 725 C CA . PRO A 1 91 ? -4.508 18.383 -4.217 1.00 90.44 91 PRO A CA 1
ATOM 726 C C . PRO A 1 91 ? -4.290 18.099 -2.729 1.00 90.44 91 PRO A C 1
ATOM 728 O O . PRO A 1 91 ? -5.251 18.098 -1.952 1.00 90.44 91 PRO A O 1
ATOM 731 N N . GLY A 1 92 ? -3.031 17.910 -2.349 1.00 89.44 92 GLY A N 1
ATOM 732 C CA . GLY A 1 92 ? -2.581 17.784 -0.969 1.00 89.44 92 GLY A CA 1
ATOM 733 C C . GLY A 1 92 ? -1.404 18.708 -0.653 1.00 89.44 92 GLY A C 1
ATOM 734 O O . GLY A 1 92 ? -1.189 19.745 -1.283 1.00 89.44 92 GLY A O 1
ATOM 735 N N . THR A 1 93 ? -0.637 18.343 0.368 1.00 89.25 93 THR A N 1
ATOM 736 C CA . THR A 1 93 ? 0.693 18.916 0.613 1.00 89.25 93 THR A CA 1
ATOM 737 C C . THR A 1 93 ? 1.690 18.473 -0.465 1.00 89.25 93 THR A C 1
ATOM 739 O O . THR A 1 93 ? 1.439 17.531 -1.211 1.00 89.25 93 THR A O 1
ATOM 742 N N . ALA A 1 94 ? 2.871 19.096 -0.525 1.00 86.38 94 ALA A N 1
ATOM 743 C CA . ALA A 1 94 ? 3.900 18.725 -1.503 1.00 86.38 94 ALA A CA 1
ATOM 744 C C . ALA A 1 94 ? 4.306 17.236 -1.430 1.00 86.38 94 ALA A C 1
ATOM 746 O O . ALA A 1 94 ? 4.548 16.615 -2.464 1.00 86.38 94 ALA A O 1
ATOM 747 N N . LEU A 1 95 ? 4.354 16.659 -0.223 1.00 84.38 95 LEU A N 1
ATOM 748 C CA . LEU A 1 95 ? 4.650 15.238 -0.026 1.00 84.38 95 LEU A CA 1
ATOM 749 C C . LEU A 1 95 ? 3.478 14.349 -0.470 1.00 84.38 95 LEU A C 1
ATOM 751 O O . LEU A 1 95 ? 3.691 13.343 -1.145 1.00 84.38 95 LEU A O 1
ATOM 755 N N . GLU A 1 96 ? 2.245 14.746 -0.150 1.00 90.00 96 GLU A N 1
ATOM 756 C CA . GLU A 1 96 ? 1.030 14.053 -0.599 1.00 90.00 96 GLU A CA 1
ATOM 757 C C . GLU A 1 96 ? 0.899 14.052 -2.125 1.00 90.00 96 GLU A C 1
ATOM 759 O O . GLU A 1 96 ? 0.579 13.022 -2.715 1.00 90.00 96 GLU A O 1
ATOM 764 N N . ASP A 1 97 ? 1.238 15.156 -2.785 1.00 89.62 97 ASP A N 1
ATOM 765 C CA . ASP A 1 97 ? 1.227 15.250 -4.245 1.00 89.62 97 ASP A CA 1
ATOM 766 C C . ASP A 1 97 ? 2.348 14.423 -4.902 1.00 89.62 97 ASP A C 1
ATOM 768 O O . ASP A 1 97 ? 2.170 13.900 -6.009 1.00 89.62 97 ASP A O 1
ATOM 772 N N . ALA A 1 98 ? 3.511 14.298 -4.250 1.00 87.38 98 ALA A N 1
ATOM 773 C CA . ALA A 1 98 ? 4.641 13.510 -4.750 1.00 87.38 98 ALA A CA 1
ATOM 774 C C . ALA A 1 98 ? 4.370 11.998 -4.706 1.00 87.38 98 ALA A C 1
ATOM 776 O O . ALA A 1 98 ? 4.756 11.273 -5.626 1.00 87.38 98 ALA A O 1
ATOM 777 N N . LEU A 1 99 ? 3.674 11.542 -3.665 1.00 89.00 99 LEU A N 1
ATOM 778 C CA . LEU A 1 99 ? 3.323 10.137 -3.446 1.00 89.00 99 LEU A CA 1
ATOM 779 C C . LEU A 1 99 ? 1.910 9.770 -3.924 1.00 89.00 99 LEU A C 1
ATOM 781 O O . LEU A 1 99 ? 1.531 8.604 -3.894 1.00 89.00 99 LEU A O 1
ATOM 785 N N . SER A 1 100 ? 1.145 10.747 -4.418 1.00 91.81 100 SER A N 1
ATOM 786 C CA . SER A 1 100 ? -0.213 10.556 -4.928 1.00 91.81 100 SER A CA 1
ATOM 787 C C . SER A 1 100 ? -0.301 9.404 -5.947 1.00 91.81 100 SER A C 1
ATOM 789 O O . SER A 1 100 ? 0.439 9.396 -6.937 1.00 91.81 100 SER A O 1
ATOM 791 N N . PRO A 1 101 ? -1.299 8.506 -5.832 1.00 92.81 101 PRO A N 1
ATOM 792 C CA . PRO A 1 101 ? -1.543 7.460 -6.829 1.00 92.81 101 PRO A CA 1
ATOM 793 C C . PRO A 1 101 ? -1.820 7.972 -8.251 1.00 92.81 101 PRO A C 1
ATOM 795 O O . PRO A 1 101 ? -1.713 7.214 -9.214 1.00 92.81 101 PRO A O 1
ATOM 798 N N . SER A 1 102 ? -2.097 9.271 -8.434 1.00 94.12 102 SER A N 1
ATOM 799 C CA . SER A 1 102 ? -2.168 9.887 -9.771 1.00 94.12 102 SER A CA 1
ATOM 800 C C . SER A 1 102 ? -0.847 9.803 -10.547 1.00 94.12 102 SER A C 1
ATOM 802 O O . SER A 1 102 ? -0.834 9.975 -11.769 1.00 94.12 102 SER A O 1
ATOM 804 N N . LYS A 1 103 ? 0.267 9.535 -9.853 1.00 94.00 103 LYS A N 1
ATOM 805 C CA . LYS A 1 103 ? 1.588 9.294 -10.435 1.00 94.00 103 LYS A CA 1
ATOM 806 C C . LYS A 1 103 ? 1.716 7.901 -11.042 1.00 94.00 103 LYS A C 1
ATOM 808 O O . LYS A 1 103 ? 2.465 7.748 -12.001 1.00 94.00 103 LYS A O 1
ATOM 813 N N . TYR A 1 104 ? 0.959 6.909 -10.565 1.00 94.88 104 TYR A N 1
ATOM 814 C CA . TYR A 1 104 ? 1.072 5.523 -11.042 1.00 94.88 104 TYR A CA 1
ATOM 815 C C . TYR A 1 104 ? 0.699 5.405 -12.520 1.00 94.88 104 TYR A C 1
ATOM 817 O O . TYR A 1 104 ? 1.368 4.707 -13.275 1.00 94.88 104 TYR A O 1
ATOM 825 N N . SER A 1 105 ? -0.301 6.171 -12.963 1.00 92.06 105 SER A N 1
ATOM 826 C CA . SER A 1 105 ? -0.709 6.234 -14.371 1.00 92.06 105 SER A CA 1
ATOM 827 C C . SER A 1 105 ? 0.135 7.184 -15.229 1.00 92.06 105 SER A C 1
ATOM 829 O O . SER A 1 105 ? -0.231 7.494 -16.362 1.00 92.06 105 SER A O 1
ATOM 831 N N . ARG A 1 106 ? 1.212 7.742 -14.667 1.00 91.31 106 ARG A N 1
ATOM 832 C CA . ARG A 1 106 ? 2.128 8.678 -15.337 1.00 91.31 106 ARG A CA 1
ATOM 833 C C . ARG A 1 106 ? 3.566 8.171 -15.358 1.00 91.31 106 ARG A C 1
ATOM 835 O O . ARG A 1 106 ? 4.434 8.881 -15.859 1.00 91.31 106 ARG A O 1
ATOM 842 N N . VAL A 1 107 ? 3.813 6.973 -14.825 1.00 92.19 107 VAL A N 1
ATOM 843 C CA . VAL A 1 107 ? 5.107 6.299 -14.943 1.00 92.19 107 VAL A CA 1
ATOM 844 C C . VAL A 1 107 ? 5.409 6.112 -16.426 1.00 92.19 107 VAL A C 1
ATOM 846 O O . VAL A 1 107 ? 4.563 5.651 -17.194 1.00 92.19 107 VAL A O 1
ATOM 849 N N . GLU A 1 108 ? 6.601 6.533 -16.839 1.00 90.12 108 GLU A N 1
ATOM 850 C CA . GLU A 1 108 ? 6.973 6.573 -18.247 1.00 90.12 108 GLU A CA 1
ATOM 851 C C . GLU A 1 108 ? 6.839 5.188 -18.890 1.00 90.12 108 GLU A C 1
ATOM 853 O O . GLU A 1 108 ? 7.266 4.183 -18.337 1.00 90.12 108 GLU A O 1
ATOM 858 N N . HIS A 1 109 ? 6.213 5.127 -20.064 1.00 93.12 109 HIS A N 1
ATOM 859 C CA . HIS A 1 109 ? 5.986 3.890 -20.821 1.00 93.12 109 HIS A CA 1
ATOM 860 C C . HIS A 1 109 ? 5.127 2.817 -20.140 1.00 93.12 109 HIS A C 1
ATOM 862 O O . HIS A 1 109 ? 4.852 1.790 -20.759 1.00 93.12 109 HIS A O 1
ATOM 868 N N . LEU A 1 110 ? 4.656 3.033 -18.913 1.00 94.38 110 LEU A N 1
ATOM 869 C CA . LEU A 1 110 ? 3.741 2.119 -18.250 1.00 94.38 110 LEU A CA 1
ATOM 870 C C . LEU A 1 110 ? 2.315 2.342 -18.770 1.00 94.38 110 LEU A C 1
ATOM 872 O O . LEU A 1 110 ? 1.841 3.470 -18.874 1.00 94.38 110 LEU A O 1
ATOM 876 N N . ASP A 1 111 ? 1.616 1.263 -19.101 1.00 95.12 111 ASP A N 1
ATOM 877 C CA . ASP A 1 111 ? 0.253 1.278 -19.645 1.00 95.12 111 ASP A CA 1
ATOM 878 C C . ASP A 1 111 ? -0.802 0.950 -18.576 1.00 95.12 111 ASP A C 1
ATOM 880 O O . ASP A 1 111 ? -1.709 0.152 -18.813 1.00 95.12 111 ASP A O 1
ATOM 884 N N . LEU A 1 112 ? -0.666 1.580 -17.405 1.00 96.50 112 LEU A N 1
ATOM 885 C CA . LEU A 1 112 ? -1.617 1.502 -16.299 1.00 96.50 112 LEU A CA 1
ATOM 886 C C . LEU A 1 112 ? -2.488 2.762 -16.272 1.00 96.50 112 LEU A C 1
ATOM 888 O O . LEU A 1 112 ? -1.994 3.860 -16.022 1.00 96.50 112 LEU A O 1
ATOM 892 N N . SER A 1 113 ? -3.789 2.622 -16.507 1.00 96.56 113 SER A N 1
ATOM 893 C CA . SER A 1 113 ? -4.743 3.732 -16.385 1.00 96.56 113 SER A CA 1
ATOM 894 C C . SER A 1 113 ? -5.259 3.909 -14.952 1.00 96.56 113 SER A C 1
ATOM 896 O O . SER A 1 113 ? -5.213 2.993 -14.126 1.00 96.56 113 SER A O 1
ATOM 898 N N . ALA A 1 114 ? -5.790 5.097 -14.646 1.00 97.25 114 ALA A N 1
ATOM 899 C CA . ALA A 1 114 ? -6.447 5.347 -13.363 1.00 97.25 114 ALA A CA 1
ATOM 900 C C . ALA A 1 114 ? -7.727 4.504 -13.212 1.00 97.25 114 ALA A C 1
ATOM 902 O O . ALA A 1 114 ? -8.076 4.092 -12.108 1.00 97.25 114 ALA A O 1
ATOM 903 N N . GLU A 1 115 ? -8.413 4.232 -14.321 1.00 96.31 115 GLU A N 1
ATOM 904 C CA . GLU A 1 115 ? -9.608 3.398 -14.403 1.00 96.31 115 GLU A CA 1
ATOM 905 C C . GLU A 1 115 ? -9.300 1.940 -14.058 1.00 96.31 115 GLU A C 1
ATOM 907 O O . GLU A 1 115 ? -9.978 1.360 -13.206 1.00 96.31 115 GLU A O 1
ATOM 912 N N . GLU A 1 116 ? -8.242 1.375 -14.649 1.00 95.94 116 GLU A N 1
ATOM 913 C CA . GLU A 1 116 ? -7.763 0.030 -14.311 1.00 95.94 116 GLU A CA 1
ATOM 914 C C . GLU A 1 116 ? -7.362 -0.055 -12.837 1.00 95.94 116 GLU A C 1
ATOM 916 O O . GLU A 1 116 ? -7.797 -0.973 -12.147 1.00 95.94 116 GLU A O 1
ATOM 921 N N . LEU A 1 117 ? -6.605 0.925 -12.328 1.00 96.62 117 LEU A N 1
ATOM 922 C CA . LEU A 1 117 ? -6.170 0.952 -10.930 1.00 96.62 117 LEU A CA 1
ATOM 923 C C . LEU A 1 117 ? -7.353 1.006 -9.949 1.00 96.62 117 LEU A C 1
ATOM 925 O O . LEU A 1 117 ? -7.406 0.245 -8.983 1.00 96.62 117 LEU A O 1
ATOM 929 N N . ALA A 1 118 ? -8.320 1.891 -10.196 1.00 96.50 118 ALA A N 1
ATOM 930 C CA . ALA A 1 118 ? -9.482 2.049 -9.328 1.00 96.50 118 ALA A CA 1
ATOM 931 C C . ALA A 1 118 ? -10.415 0.827 -9.376 1.00 96.50 118 ALA A C 1
ATOM 933 O O . ALA A 1 118 ? -10.937 0.409 -8.340 1.00 96.50 118 ALA A O 1
ATOM 934 N N . SER A 1 119 ? -10.606 0.226 -10.556 1.00 94.62 119 SER A N 1
ATOM 935 C CA . SER A 1 119 ? -11.381 -1.013 -10.700 1.00 94.62 119 SER A CA 1
ATOM 936 C C . SER A 1 119 ? -10.688 -2.190 -10.014 1.00 94.62 119 SER A C 1
ATOM 938 O O . SER A 1 119 ? -11.323 -2.936 -9.269 1.00 94.62 119 SER A O 1
ATOM 940 N N . ALA A 1 120 ? -9.376 -2.328 -10.197 1.00 94.31 120 ALA A N 1
ATOM 941 C CA . ALA A 1 120 ? -8.569 -3.359 -9.556 1.00 94.31 120 ALA A CA 1
ATOM 942 C C . ALA A 1 120 ? -8.650 -3.311 -8.028 1.00 94.31 120 ALA A C 1
ATOM 944 O O . ALA A 1 120 ? -8.782 -4.349 -7.377 1.00 94.31 120 ALA A O 1
ATOM 945 N N . TYR A 1 121 ? -8.604 -2.102 -7.465 1.00 96.06 121 TYR A N 1
ATOM 946 C CA . TYR A 1 121 ? -8.774 -1.887 -6.035 1.00 96.06 121 TYR A CA 1
ATOM 947 C C . TYR A 1 121 ? -10.149 -2.374 -5.558 1.00 96.06 121 TYR A C 1
ATOM 949 O O . TYR A 1 121 ? -10.221 -3.243 -4.698 1.00 96.06 121 TYR A O 1
ATOM 957 N N . ARG A 1 122 ? -11.247 -1.892 -6.156 1.00 94.81 122 ARG A N 1
ATOM 958 C CA . ARG A 1 122 ? -12.618 -2.234 -5.718 1.00 94.81 122 ARG A CA 1
ATOM 959 C C . ARG A 1 122 ? -12.984 -3.706 -5.897 1.00 94.81 122 ARG A C 1
ATOM 961 O O . ARG A 1 122 ? -13.798 -4.237 -5.150 1.00 94.81 122 ARG A O 1
ATOM 968 N N . THR A 1 123 ? -12.416 -4.363 -6.904 1.00 91.88 123 THR A N 1
ATOM 969 C CA . THR A 1 123 ? -12.741 -5.759 -7.245 1.00 91.88 123 THR A CA 1
ATOM 970 C C . THR A 1 123 ? -11.886 -6.790 -6.501 1.00 91.88 123 THR A C 1
ATOM 972 O O . THR A 1 123 ? -12.128 -7.998 -6.647 1.00 91.88 123 THR A O 1
ATOM 975 N N . GLY A 1 124 ? -10.922 -6.331 -5.691 1.00 93.25 124 GLY A N 1
ATOM 976 C CA . GLY A 1 124 ? -10.038 -7.175 -4.884 1.00 93.25 124 GLY A CA 1
ATOM 977 C C . GLY A 1 124 ? -8.805 -7.694 -5.615 1.00 93.25 124 GLY A C 1
ATOM 978 O O . GLY A 1 124 ? -8.075 -8.510 -5.066 1.00 93.25 124 GLY A O 1
ATOM 979 N N . GLN A 1 125 ? -8.532 -7.241 -6.842 1.00 92.06 125 GLN A N 1
ATOM 980 C CA . GLN A 1 125 ? -7.358 -7.706 -7.590 1.00 92.06 125 GLN A CA 1
ATOM 981 C C . GLN A 1 125 ? -6.043 -7.249 -6.941 1.00 92.06 125 GLN A C 1
ATOM 983 O O . GLN A 1 125 ? -5.032 -7.922 -7.072 1.00 92.06 125 GLN A O 1
ATOM 988 N N . LEU A 1 126 ? -6.034 -6.128 -6.213 1.00 92.50 126 LEU A N 1
ATOM 989 C CA . LEU A 1 126 ? -4.825 -5.659 -5.520 1.00 92.50 126 LEU A CA 1
ATOM 990 C C . LEU A 1 126 ? -4.594 -6.335 -4.160 1.00 92.50 126 LEU A C 1
ATOM 992 O O . LEU A 1 126 ? -3.498 -6.223 -3.613 1.00 92.50 126 LEU A O 1
ATOM 996 N N . ASP A 1 127 ? -5.575 -7.073 -3.633 1.00 92.94 127 ASP A N 1
ATOM 997 C CA . ASP A 1 127 ? -5.498 -7.705 -2.308 1.00 92.94 127 ASP A CA 1
ATOM 998 C C . ASP A 1 127 ? -4.356 -8.711 -2.197 1.00 92.94 127 ASP A C 1
ATOM 1000 O O . ASP A 1 127 ? -3.829 -8.955 -1.115 1.00 92.94 127 ASP A O 1
ATOM 1004 N N . GLU A 1 128 ? -3.952 -9.317 -3.308 1.00 88.38 128 GLU A N 1
ATOM 1005 C CA . GLU A 1 128 ? -2.833 -10.245 -3.289 1.00 88.38 128 GLU A CA 1
ATOM 1006 C C . GLU A 1 128 ? -1.501 -9.507 -3.086 1.00 88.38 128 GLU A C 1
ATOM 1008 O O . GLU A 1 128 ? -0.534 -10.080 -2.592 1.00 88.38 128 GLU A O 1
ATOM 1013 N N . LEU A 1 129 ? -1.399 -8.241 -3.480 1.00 90.50 129 LEU A N 1
ATOM 1014 C CA . LEU A 1 129 ? -0.147 -7.485 -3.436 1.00 90.50 129 LEU A CA 1
ATOM 1015 C C . LEU A 1 129 ? 0.096 -6.791 -2.094 1.00 90.50 129 LEU A C 1
ATOM 1017 O O . LEU A 1 129 ? 1.213 -6.333 -1.865 1.00 90.50 129 LEU A O 1
ATOM 1021 N N . GLN A 1 130 ? -0.897 -6.747 -1.205 1.00 90.62 130 GLN A N 1
ATOM 1022 C CA . GLN A 1 130 ? -0.738 -6.164 0.126 1.00 90.62 130 GLN A CA 1
ATOM 1023 C C . GLN A 1 130 ? 0.303 -6.935 0.960 1.00 90.62 130 GLN A C 1
ATOM 1025 O O . GLN A 1 130 ? 0.394 -8.166 0.920 1.00 90.62 130 GLN A O 1
ATOM 1030 N N . SER A 1 131 ? 1.107 -6.204 1.729 1.00 90.69 131 SER A N 1
ATOM 1031 C CA . SER A 1 131 ? 2.191 -6.755 2.548 1.00 90.69 131 SER A CA 1
ATOM 1032 C C . SER A 1 131 ? 1.687 -7.410 3.842 1.00 90.69 131 SER A C 1
ATOM 1034 O O . SER A 1 131 ? 2.382 -8.257 4.418 1.00 90.69 131 SER A O 1
ATOM 1036 N N . LEU A 1 132 ? 0.482 -7.023 4.267 1.00 93.06 132 LEU A N 1
ATOM 1037 C CA . LEU A 1 132 ? -0.202 -7.428 5.486 1.00 93.06 132 LEU A CA 1
ATOM 1038 C C . LEU A 1 132 ? -1.458 -8.243 5.137 1.00 93.06 132 LEU A C 1
ATOM 1040 O O . LEU A 1 132 ? -2.450 -7.678 4.683 1.00 93.06 132 LEU A O 1
ATOM 1044 N N . PRO A 1 133 ? -1.443 -9.574 5.311 1.00 92.62 133 PRO A N 1
ATOM 1045 C CA . PRO A 1 133 ? -2.615 -10.398 5.038 1.00 92.62 133 PRO A CA 1
ATOM 1046 C C . PRO A 1 133 ? -3.807 -10.055 5.949 1.00 92.62 133 PRO A C 1
ATOM 1048 O O . PRO A 1 133 ? -3.620 -9.728 7.118 1.00 92.62 133 PRO A O 1
ATOM 1051 N N . PRO A 1 134 ? -5.057 -10.213 5.483 1.00 94.12 134 PRO A N 1
ATOM 1052 C CA . PRO A 1 134 ? -6.221 -9.909 6.302 1.00 94.12 134 PRO A CA 1
ATOM 1053 C C . PRO A 1 134 ? -6.387 -10.939 7.424 1.00 94.12 134 PRO A C 1
ATOM 1055 O O . PRO A 1 134 ? -6.225 -12.145 7.220 1.00 94.12 134 PRO A O 1
ATOM 1058 N N . MET A 1 135 ? -6.823 -10.489 8.595 1.00 94.88 135 MET A N 1
ATOM 1059 C CA . MET A 1 135 ? -7.175 -11.363 9.716 1.00 94.88 135 MET A CA 1
ATOM 1060 C C . MET A 1 135 ? -8.306 -10.737 10.514 1.00 94.88 135 MET A C 1
ATOM 1062 O O . MET A 1 135 ? -8.301 -9.528 10.731 1.00 94.88 135 MET A O 1
ATOM 1066 N N . SER A 1 136 ? -9.250 -11.553 10.987 1.00 95.38 136 SER A N 1
ATOM 1067 C CA . SER A 1 136 ? -10.328 -11.090 11.859 1.00 95.38 136 SER A CA 1
ATOM 1068 C C . SER A 1 136 ? -10.535 -12.010 13.056 1.00 95.38 136 SER A C 1
ATOM 1070 O O . SER A 1 136 ? -10.587 -13.240 12.923 1.00 95.38 136 SER A O 1
ATOM 1072 N N . ARG A 1 137 ? -10.671 -11.400 14.237 1.00 92.88 137 ARG A N 1
ATOM 1073 C CA . ARG A 1 137 ? -11.017 -12.084 15.486 1.00 92.88 137 ARG A CA 1
ATOM 1074 C C . ARG A 1 137 ? -12.156 -11.375 16.190 1.00 92.88 137 ARG A C 1
ATOM 1076 O O . ARG A 1 137 ? -12.214 -10.148 16.230 1.00 92.88 137 ARG A O 1
ATOM 1083 N N . THR A 1 138 ? -12.987 -12.177 16.832 1.00 92.38 138 THR A N 1
ATOM 1084 C CA . THR A 1 138 ? -14.088 -11.718 17.665 1.00 92.38 138 THR A CA 1
ATOM 1085 C C . THR A 1 138 ? -13.785 -11.967 19.134 1.00 92.38 138 THR A C 1
ATOM 1087 O O . THR A 1 138 ? -13.360 -13.057 19.519 1.00 92.38 138 THR A O 1
ATOM 1090 N N . PHE A 1 139 ? -14.055 -10.962 19.957 1.00 85.06 139 PHE A N 1
ATOM 1091 C CA . PHE A 1 139 ? -13.873 -10.968 21.403 1.00 85.06 139 PHE A CA 1
ATOM 1092 C C . PHE A 1 139 ? -15.226 -10.788 22.081 1.00 85.06 139 PHE A C 1
ATOM 1094 O O . PHE A 1 139 ? -16.109 -10.116 21.555 1.00 85.06 139 PHE A O 1
ATOM 1101 N N . THR A 1 140 ? -15.401 -11.390 23.251 1.00 81.75 140 THR A N 1
ATOM 1102 C CA . THR A 1 140 ? -16.559 -11.147 24.116 1.00 81.75 140 THR A CA 1
ATOM 1103 C C . THR A 1 140 ? -16.025 -10.730 25.472 1.00 81.75 140 THR A C 1
ATOM 1105 O O . THR A 1 140 ? -15.400 -11.541 26.148 1.00 81.75 140 THR A O 1
ATOM 1108 N N . LEU A 1 141 ? -16.226 -9.464 25.831 1.00 72.81 141 LEU A N 1
ATOM 1109 C CA . LEU A 1 141 ? -15.681 -8.865 27.049 1.00 72.81 141 LEU A CA 1
ATOM 1110 C C . LEU A 1 141 ? -16.825 -8.327 27.924 1.00 72.81 141 LEU A C 1
ATOM 1112 O O . LEU A 1 141 ? -17.850 -7.891 27.387 1.00 72.81 141 LEU A O 1
ATOM 1116 N N . PRO A 1 142 ? -16.705 -8.360 29.262 1.00 65.88 142 PRO A N 1
ATOM 1117 C CA . PRO A 1 142 ? -17.698 -7.757 30.149 1.00 65.88 142 PRO A CA 1
ATOM 1118 C C . PRO A 1 142 ? -17.777 -6.243 29.911 1.00 65.88 142 PRO A C 1
ATOM 1120 O O . PRO A 1 142 ? -16.764 -5.589 29.689 1.00 65.88 142 PRO A O 1
ATOM 1123 N N . SER A 1 143 ? -18.982 -5.666 29.971 1.00 62.88 143 SER A N 1
ATOM 1124 C CA . SER A 1 143 ? -19.192 -4.240 29.677 1.00 62.88 143 SER A CA 1
ATOM 1125 C C . SER A 1 143 ? -18.572 -3.280 30.699 1.00 62.88 143 SER A C 1
ATOM 1127 O O . SER A 1 143 ? -18.434 -2.107 30.388 1.00 62.88 143 SER A O 1
ATOM 1129 N N . LYS A 1 144 ? -18.269 -3.740 31.921 1.00 57.00 144 LYS A N 1
ATOM 1130 C CA . LYS A 1 144 ? -17.695 -2.932 33.008 1.00 57.00 144 LYS A CA 1
ATOM 1131 C C . LYS A 1 144 ? -16.854 -3.803 33.940 1.00 57.00 144 LYS A C 1
ATOM 1133 O O . LYS A 1 144 ? -17.403 -4.445 34.832 1.00 57.00 144 LYS A O 1
ATOM 1138 N N . PHE A 1 145 ? -15.549 -3.833 33.709 1.00 45.19 145 PHE A N 1
ATOM 1139 C CA . PHE A 1 145 ? -14.555 -4.277 34.696 1.00 45.19 145 PHE A CA 1
ATOM 1140 C C . PHE A 1 145 ? -13.699 -3.090 35.180 1.00 45.19 145 PHE A C 1
ATOM 1142 O O . PHE A 1 145 ? -13.248 -3.072 36.311 1.00 45.19 145 PHE A O 1
ATOM 1149 N N . GLU A 1 146 ? -13.595 -2.048 34.353 1.00 48.47 146 GLU A N 1
ATOM 1150 C CA . GLU A 1 146 ? -12.667 -0.913 34.469 1.00 48.47 146 GLU A CA 1
ATOM 1151 C C . GLU A 1 146 ? -13.033 0.149 35.521 1.00 48.47 146 GLU A C 1
ATOM 1153 O O . GLU A 1 146 ? -12.257 1.069 35.751 1.00 48.47 146 GLU A O 1
ATOM 1158 N N . ASP A 1 147 ? -14.198 0.042 36.168 1.00 47.31 147 ASP A N 1
ATOM 1159 C CA . ASP A 1 147 ? -14.565 0.929 37.286 1.00 47.31 147 ASP A CA 1
ATOM 1160 C C . ASP A 1 147 ? -13.886 0.497 38.608 1.00 47.31 147 ASP A C 1
ATOM 1162 O O . ASP A 1 147 ? -14.086 1.157 39.625 1.00 47.31 147 ASP A O 1
ATOM 1166 N N . PHE A 1 148 ? -13.136 -0.615 38.609 1.00 55.06 148 PHE A N 1
ATOM 1167 C CA . PHE A 1 148 ? -12.551 -1.222 39.806 1.00 55.06 148 PHE A CA 1
ATOM 1168 C C . PHE A 1 148 ? -11.108 -1.682 39.544 1.00 55.06 148 PHE A C 1
ATOM 1170 O O . PHE A 1 148 ? -10.840 -2.420 38.598 1.00 55.06 148 PHE A O 1
ATOM 1177 N N . GLU A 1 149 ? -10.182 -1.297 40.415 1.00 54.81 149 GLU A N 1
ATOM 1178 C CA . GLU A 1 149 ? -8.760 -1.656 40.408 1.00 54.81 149 GLU A CA 1
ATOM 1179 C C . GLU A 1 149 ? -8.517 -3.127 40.801 1.00 54.81 149 GLU A C 1
ATOM 1181 O O . GLU A 1 149 ? -7.413 -3.647 40.634 1.00 54.81 149 GLU A O 1
ATOM 1186 N N . SER A 1 150 ? -9.527 -3.831 41.334 1.00 69.62 150 SER A N 1
ATOM 1187 C CA . SER A 1 150 ? -9.424 -5.252 41.696 1.00 69.62 150 SER A CA 1
ATOM 1188 C C . SER A 1 150 ? -10.777 -5.970 41.814 1.00 69.62 150 SER A C 1
ATOM 1190 O O . SER A 1 150 ? -11.818 -5.350 42.046 1.00 69.62 150 SER A O 1
ATOM 1192 N N . THR A 1 151 ? -10.756 -7.311 41.773 1.00 74.50 151 THR A N 1
ATOM 1193 C CA . THR A 1 151 ? -11.911 -8.176 42.105 1.00 74.50 151 THR A CA 1
ATOM 1194 C C . THR A 1 151 ? -12.494 -7.847 43.479 1.00 74.50 151 THR A C 1
ATOM 1196 O O . THR A 1 151 ? -13.707 -7.918 43.677 1.00 74.50 151 THR A O 1
ATOM 1199 N N . ARG A 1 152 ? -11.642 -7.439 44.426 1.00 81.75 152 ARG A N 1
ATOM 1200 C CA . ARG A 1 152 ? -12.033 -7.041 45.783 1.00 81.75 152 ARG A CA 1
ATOM 1201 C C . ARG A 1 152 ? -12.848 -5.756 45.785 1.00 81.75 152 ARG A C 1
ATOM 1203 O O . ARG A 1 152 ? -13.908 -5.724 46.401 1.00 81.75 152 ARG A O 1
ATOM 1210 N N . GLU A 1 153 ? -12.399 -4.743 45.056 1.00 73.62 153 GLU A N 1
ATOM 1211 C CA . GLU A 1 153 ? -13.104 -3.464 44.944 1.00 73.62 153 GLU A CA 1
ATOM 1212 C C . GLU A 1 153 ? -14.448 -3.630 44.216 1.00 73.62 153 GLU A C 1
ATOM 1214 O O . GLU A 1 153 ? -15.489 -3.144 44.666 1.00 73.62 153 GLU A O 1
ATOM 1219 N N . ALA A 1 154 ? -14.460 -4.429 43.148 1.00 74.19 154 ALA A N 1
ATOM 1220 C CA . ALA A 1 154 ? -15.680 -4.756 42.421 1.00 74.19 154 ALA A CA 1
ATOM 1221 C C . ALA A 1 154 ? -16.679 -5.541 43.298 1.00 74.19 154 ALA A C 1
ATOM 1223 O O . ALA A 1 154 ? -17.896 -5.324 43.234 1.00 74.19 154 ALA A O 1
ATOM 1224 N N . LEU A 1 155 ? -16.176 -6.433 44.159 1.00 84.31 155 LEU A N 1
ATOM 1225 C CA . LEU A 1 155 ? -16.967 -7.177 45.137 1.00 84.31 155 LEU A CA 1
ATOM 1226 C C . LEU A 1 155 ? -17.486 -6.286 46.273 1.00 84.31 155 LEU A C 1
ATOM 1228 O O . LEU A 1 155 ? -18.646 -6.431 46.667 1.00 84.31 155 LEU A O 1
ATOM 1232 N N . GLU A 1 156 ? -16.682 -5.343 46.761 1.00 83.06 156 GLU A N 1
ATOM 1233 C CA . GLU A 1 156 ? -17.090 -4.342 47.750 1.00 83.06 156 GLU A CA 1
ATOM 1234 C C . GLU A 1 156 ? -18.255 -3.497 47.224 1.00 83.06 156 GLU A C 1
ATOM 1236 O O . GLU A 1 156 ? -19.298 -3.387 47.875 1.00 83.06 156 GLU A O 1
ATOM 1241 N N . TYR A 1 157 ? -18.135 -2.998 45.993 1.00 77.00 157 TYR A N 1
ATOM 1242 C CA . TYR A 1 157 ? -19.193 -2.254 45.314 1.00 77.00 157 TYR A CA 1
ATOM 1243 C C . TYR A 1 157 ? -20.466 -3.089 45.100 1.00 77.00 157 TYR A C 1
ATOM 1245 O O . TYR A 1 157 ? -21.594 -2.626 45.322 1.00 77.00 157 TYR A O 1
ATOM 1253 N N . ALA A 1 158 ? -20.307 -4.351 44.692 1.00 80.00 158 ALA A N 1
ATOM 1254 C CA . ALA A 1 158 ? -21.431 -5.249 44.459 1.00 80.00 158 ALA A CA 1
ATOM 1255 C C . ALA A 1 158 ? -22.200 -5.580 45.750 1.00 80.00 158 ALA A C 1
ATOM 1257 O O . ALA A 1 158 ? -23.424 -5.751 45.708 1.00 80.00 158 ALA A O 1
ATOM 1258 N N . LEU A 1 159 ? -21.506 -5.670 46.890 1.00 84.88 159 LEU A N 1
ATOM 1259 C CA . LEU A 1 159 ? -22.077 -6.067 48.179 1.00 84.88 159 LEU A CA 1
ATOM 1260 C C . LEU A 1 159 ? -22.561 -4.890 49.042 1.00 84.88 159 LEU A C 1
ATOM 1262 O O . LEU A 1 159 ? -23.551 -5.051 49.764 1.00 84.88 159 LEU A O 1
ATOM 1266 N N . GLY A 1 160 ? -21.929 -3.718 48.938 1.00 75.88 160 GLY A N 1
ATOM 1267 C CA . GLY A 1 160 ? -22.254 -2.527 49.726 1.00 75.88 160 GLY A CA 1
ATOM 1268 C C . GLY A 1 160 ? -21.986 -2.694 51.228 1.00 75.88 160 GLY A C 1
ATOM 1269 O O . GLY A 1 160 ? -21.256 -3.584 51.668 1.00 75.88 160 GLY A O 1
ATOM 1270 N N . SER A 1 161 ? -22.604 -1.849 52.060 1.00 65.94 161 SER A N 1
ATOM 1271 C CA . SER A 1 161 ? -22.393 -1.897 53.511 1.00 65.94 161 SER A CA 1
ATOM 1272 C C . SER A 1 161 ? -23.310 -2.932 54.182 1.00 65.94 161 SER A C 1
ATOM 1274 O O . SER A 1 161 ? -24.538 -2.928 54.019 1.00 65.94 161 SER A O 1
ATOM 1276 N N . ARG A 1 162 ? -22.733 -3.811 55.021 1.00 53.81 162 ARG A N 1
ATOM 1277 C CA . ARG A 1 162 ? -23.455 -4.886 55.748 1.00 53.81 162 ARG A CA 1
ATOM 1278 C C . ARG A 1 162 ? -24.634 -4.361 56.591 1.00 53.81 162 ARG A C 1
ATOM 1280 O O . ARG A 1 162 ? -25.550 -5.117 56.901 1.00 53.81 162 ARG A O 1
ATOM 1287 N N . ALA A 1 163 ? -24.622 -3.072 56.943 1.00 45.31 163 ALA A N 1
ATOM 1288 C CA . ALA A 1 163 ? -25.637 -2.415 57.763 1.00 45.31 163 ALA A CA 1
ATOM 1289 C C . ALA A 1 163 ? -26.889 -1.946 56.992 1.00 45.31 163 ALA A C 1
ATOM 1291 O O . ALA A 1 163 ? -27.899 -1.662 57.636 1.00 45.31 163 ALA A O 1
ATOM 1292 N N . LYS A 1 164 ? -26.855 -1.849 55.650 1.00 47.75 164 LYS A N 1
ATOM 1293 C CA . LYS A 1 164 ? -27.960 -1.258 54.863 1.00 47.75 164 LYS A CA 1
ATOM 1294 C C . LYS A 1 164 ? -28.419 -2.061 53.642 1.00 47.75 164 LYS A C 1
ATOM 1296 O O . LYS A 1 164 ? -29.528 -1.813 53.175 1.00 47.75 164 LYS A O 1
ATOM 1301 N N . GLY A 1 165 ? -27.660 -3.060 53.179 1.00 55.03 165 GLY A N 1
ATOM 1302 C CA . GLY A 1 165 ? -28.089 -3.926 52.068 1.00 55.03 165 GLY A CA 1
ATOM 1303 C C . GLY A 1 165 ? -28.254 -3.175 50.741 1.00 55.03 165 GLY A C 1
ATOM 1304 O O . GLY A 1 165 ? -29.178 -3.459 49.983 1.00 55.03 165 GLY A O 1
ATOM 1305 N N . ASP A 1 166 ? -27.373 -2.209 50.506 1.00 64.31 166 ASP A N 1
ATOM 1306 C CA . ASP A 1 166 ? -27.405 -1.194 49.452 1.00 64.31 166 ASP A CA 1
ATOM 1307 C C . ASP A 1 166 ? -26.426 -1.456 48.289 1.00 64.31 166 ASP A C 1
ATOM 1309 O O . ASP A 1 166 ? -26.229 -0.584 47.449 1.00 64.31 166 ASP A O 1
ATOM 1313 N N . GLY A 1 167 ? -25.829 -2.651 48.217 1.00 71.31 167 GLY A N 1
ATOM 1314 C CA . GLY A 1 167 ? -24.910 -3.039 47.141 1.00 71.31 167 GLY A CA 1
ATOM 1315 C C . GLY A 1 167 ? -25.547 -3.073 45.745 1.00 71.31 167 GLY A C 1
ATOM 1316 O O . GLY A 1 167 ? -26.749 -3.302 45.590 1.00 71.31 167 GLY A O 1
ATOM 1317 N N . ALA A 1 168 ? -24.723 -2.881 44.711 1.00 74.00 168 ALA A N 1
ATOM 1318 C CA . ALA A 1 168 ? -25.165 -2.748 43.317 1.00 74.00 168 ALA A CA 1
ATOM 1319 C C . ALA A 1 168 ? -25.545 -4.075 42.624 1.00 74.00 168 ALA A C 1
ATOM 1321 O O . ALA A 1 168 ? -26.007 -4.078 41.476 1.00 74.00 168 ALA A O 1
ATOM 1322 N N . ALA A 1 169 ? -25.351 -5.215 43.291 1.00 80.44 169 ALA A N 1
ATOM 1323 C CA . ALA A 1 169 ? -25.665 -6.522 42.731 1.00 80.44 169 ALA A CA 1
ATOM 1324 C C . ALA A 1 169 ? -27.176 -6.753 42.545 1.00 80.44 169 ALA A C 1
ATOM 1326 O O . ALA A 1 169 ? -28.003 -6.368 43.373 1.00 80.44 169 ALA A O 1
ATOM 1327 N N . ILE A 1 170 ? -27.536 -7.514 41.504 1.00 78.62 170 ILE A N 1
ATOM 1328 C CA . ILE A 1 170 ? -28.904 -7.990 41.234 1.00 78.62 170 ILE A CA 1
ATOM 1329 C C . ILE A 1 170 ? -29.486 -8.692 42.468 1.00 78.62 170 ILE A C 1
ATOM 1331 O O . ILE A 1 170 ? -30.676 -8.563 42.763 1.00 78.62 170 ILE A O 1
ATOM 1335 N N . SER A 1 171 ? -28.660 -9.454 43.193 1.00 87.25 171 SER A N 1
ATOM 1336 C CA . SER A 1 171 ? -29.053 -10.066 44.456 1.00 87.25 171 SER A CA 1
ATOM 1337 C C . SER A 1 171 ? -27.885 -10.146 45.435 1.00 87.25 171 SER A C 1
ATOM 1339 O O . SER A 1 171 ? -27.269 -11.199 45.593 1.00 87.25 171 SER A O 1
ATOM 1341 N N . VAL A 1 172 ? -27.659 -9.054 46.172 1.00 85.56 172 VAL A N 1
ATOM 1342 C CA . VAL A 1 172 ? -26.613 -8.923 47.207 1.00 85.56 172 VAL A CA 1
ATOM 1343 C C . VAL A 1 172 ? -26.539 -10.143 48.135 1.00 85.56 172 VAL A C 1
ATOM 1345 O O . VAL A 1 172 ? -25.480 -10.737 48.304 1.00 85.56 172 VAL A O 1
ATOM 1348 N N . LYS A 1 173 ? -27.675 -10.596 48.689 1.00 87.94 173 LYS A N 1
ATOM 1349 C CA . LYS A 1 173 ? -27.706 -11.760 49.599 1.00 87.94 173 LYS A CA 1
ATOM 1350 C C . LYS A 1 173 ? -27.234 -13.058 48.937 1.00 87.94 173 LYS A C 1
ATOM 1352 O O . LYS A 1 173 ? -26.569 -13.863 49.584 1.00 87.94 173 LYS A O 1
ATOM 1357 N N . LYS A 1 174 ? -27.609 -13.288 47.674 1.00 89.69 174 LYS A N 1
ATOM 1358 C CA . LYS A 1 174 ? -27.234 -14.510 46.947 1.00 89.69 174 LYS A CA 1
ATOM 1359 C C . LYS A 1 174 ? -25.786 -14.453 46.477 1.00 89.69 174 LYS A C 1
ATOM 1361 O O . LYS A 1 174 ? -25.110 -15.472 46.562 1.00 89.69 174 LYS A O 1
ATOM 1366 N N . LEU A 1 175 ? -25.331 -13.282 46.029 1.00 88.56 175 LEU A N 1
ATOM 1367 C CA . LEU A 1 175 ? -23.935 -13.027 45.693 1.00 88.56 175 LEU A CA 1
ATOM 1368 C C . LEU A 1 175 ? -23.041 -13.290 46.908 1.00 88.56 175 LEU A C 1
ATOM 1370 O O . LEU A 1 175 ? -22.177 -14.157 46.840 1.00 88.56 175 LEU A O 1
ATOM 1374 N N . TYR A 1 176 ? -23.339 -12.655 48.047 1.00 90.62 176 TYR A N 1
ATOM 1375 C CA . TYR A 1 176 ? -22.607 -12.849 49.302 1.00 90.62 176 TYR A CA 1
ATOM 1376 C C . TYR A 1 176 ? -22.529 -14.324 49.704 1.00 90.62 176 TYR A C 1
ATOM 1378 O O . TYR A 1 176 ? -21.458 -14.837 50.009 1.00 90.62 176 TYR A O 1
ATOM 1386 N N . HIS A 1 177 ? -23.666 -15.029 49.688 1.00 90.06 177 HIS A N 1
ATOM 1387 C CA . HIS A 1 177 ? -23.699 -16.434 50.085 1.00 90.06 177 HIS A CA 1
ATOM 1388 C C . HIS A 1 177 ? -22.857 -17.311 49.159 1.00 90.06 177 HIS A C 1
ATOM 1390 O O . HIS A 1 177 ? -22.190 -18.224 49.631 1.00 90.06 177 HIS A O 1
ATOM 1396 N N . LYS A 1 178 ? -22.884 -17.038 47.852 1.00 92.50 178 LYS A N 1
ATOM 1397 C CA . LYS A 1 178 ? -22.144 -17.832 46.877 1.00 92.50 178 LYS A CA 1
ATOM 1398 C C . LYS A 1 178 ? -20.642 -17.570 46.954 1.00 92.50 178 LYS A C 1
ATOM 1400 O O . LYS A 1 178 ? -19.894 -18.534 46.974 1.00 92.50 178 LYS A O 1
ATOM 1405 N N . VAL A 1 179 ? -20.228 -16.312 47.109 1.00 91.88 179 VAL A N 1
ATOM 1406 C CA . VAL A 1 179 ? -18.820 -15.948 47.338 1.00 91.88 179 VAL A CA 1
ATOM 1407 C C . VAL A 1 179 ? -18.300 -16.554 48.642 1.00 91.88 179 VAL A C 1
ATOM 1409 O O . VAL A 1 179 ? -17.226 -17.140 48.654 1.00 91.88 179 VAL A O 1
ATOM 1412 N N . LYS A 1 180 ? -19.096 -16.533 49.719 1.00 92.12 180 LYS A N 1
ATOM 1413 C CA . LYS A 1 180 ? -18.729 -17.171 50.992 1.00 92.12 180 LYS A CA 1
ATOM 1414 C C . LYS A 1 180 ? -18.421 -18.670 50.857 1.00 92.12 180 LYS A C 1
ATOM 1416 O O . LYS A 1 180 ? -17.567 -19.164 51.575 1.00 92.12 180 LYS A O 1
ATOM 1421 N N . HIS A 1 181 ? -19.116 -19.390 49.974 1.00 92.19 181 HIS A N 1
ATOM 1422 C CA . HIS A 1 181 ? -18.867 -20.822 49.738 1.00 92.19 181 HIS A CA 1
ATOM 1423 C C . HIS A 1 181 ? -17.648 -21.102 48.857 1.00 92.19 181 HIS A C 1
ATOM 1425 O O . HIS A 1 181 ? -17.220 -22.249 48.787 1.00 92.19 181 HIS A O 1
ATOM 1431 N N . LEU A 1 182 ? -17.131 -20.091 48.158 1.00 92.00 182 LEU A N 1
ATOM 1432 C CA . LEU A 1 182 ? -15.916 -20.213 47.354 1.00 92.00 182 LEU A CA 1
ATOM 1433 C C . LEU A 1 182 ? -14.656 -19.991 48.196 1.00 92.00 182 LEU A C 1
ATOM 1435 O O . LEU A 1 182 ? -13.608 -20.535 47.869 1.00 92.00 182 LEU A O 1
ATOM 1439 N N . LEU A 1 183 ? -14.754 -19.200 49.267 1.00 92.00 183 LEU A N 1
ATOM 1440 C CA . LEU A 1 183 ? -13.614 -18.857 50.111 1.00 92.00 183 LEU A CA 1
ATOM 1441 C C . LEU A 1 183 ? -13.121 -20.055 50.948 1.00 92.00 183 LEU A C 1
ATOM 1443 O O . LEU A 1 183 ? -13.939 -20.874 51.377 1.00 92.00 183 LEU A O 1
ATOM 1447 N N . PRO A 1 184 ? -11.802 -20.152 51.214 1.00 89.06 184 PRO A N 1
ATOM 1448 C CA . PRO A 1 184 ? -11.238 -21.161 52.107 1.00 89.06 184 PRO A CA 1
ATOM 1449 C C . PRO A 1 184 ? -11.814 -21.105 53.529 1.00 89.06 184 PRO A C 1
ATOM 1451 O O . PRO A 1 184 ? -12.204 -20.042 54.021 1.00 89.06 184 PRO A O 1
ATOM 1454 N N . ASP A 1 185 ? -11.798 -22.248 54.222 1.00 82.94 185 ASP A N 1
ATOM 1455 C CA . ASP A 1 185 ? -12.209 -22.338 55.625 1.00 82.94 185 ASP A CA 1
ATOM 1456 C C . ASP A 1 185 ? -11.410 -21.351 56.492 1.00 82.94 185 ASP A C 1
ATOM 1458 O O . ASP A 1 185 ? -10.192 -21.460 56.623 1.00 82.94 185 ASP A O 1
ATOM 1462 N N . GLY A 1 186 ? -12.117 -20.403 57.113 1.00 79.62 186 GLY A N 1
ATOM 1463 C CA . GLY A 1 186 ? -11.531 -19.396 58.001 1.00 79.62 186 GLY A CA 1
ATOM 1464 C C . GLY A 1 186 ? -11.422 -17.985 57.421 1.00 79.62 186 GLY A C 1
ATOM 1465 O O . GLY A 1 186 ? -11.121 -17.091 58.199 1.00 79.62 186 GLY A O 1
ATOM 1466 N N . VAL A 1 187 ? -11.723 -17.772 56.132 1.00 85.12 187 VAL A N 1
ATOM 1467 C CA . VAL A 1 187 ? -11.742 -16.439 55.496 1.00 85.12 187 VAL A CA 1
ATOM 1468 C C . VAL A 1 187 ? -13.189 -15.956 55.316 1.00 85.12 187 VAL A C 1
ATOM 1470 O O . VAL A 1 187 ? -13.973 -16.577 54.591 1.00 85.12 187 VAL A O 1
ATOM 1473 N N . ASP A 1 188 ? -13.584 -14.851 55.961 1.00 87.62 188 ASP A N 1
ATOM 1474 C CA . ASP A 1 188 ? -14.867 -14.182 55.669 1.00 87.62 188 ASP A CA 1
ATOM 1475 C C . ASP A 1 188 ? -14.761 -13.339 54.389 1.00 87.62 188 ASP A C 1
ATOM 1477 O O . ASP A 1 188 ? -13.713 -12.810 54.026 1.00 87.62 188 ASP A O 1
ATOM 1481 N N . VAL A 1 189 ? -15.899 -13.126 53.729 1.00 86.56 189 VAL A N 1
ATOM 1482 C CA . VAL A 1 189 ? -15.999 -12.283 52.526 1.00 86.56 189 VAL A CA 1
ATOM 1483 C C . VAL A 1 189 ? -15.460 -10.874 52.785 1.00 86.56 189 VAL A C 1
ATOM 1485 O O . VAL A 1 189 ? -14.835 -10.286 51.911 1.00 86.56 189 VAL A O 1
ATOM 1488 N N . MET A 1 190 ? -15.673 -10.342 53.992 1.00 84.25 190 MET A N 1
ATOM 1489 C CA . MET A 1 190 ? -15.175 -9.016 54.367 1.00 84.25 190 MET A CA 1
ATOM 1490 C C . MET A 1 190 ? -13.666 -8.991 54.616 1.00 84.25 190 MET A C 1
ATOM 1492 O O . MET A 1 190 ? -13.057 -7.946 54.435 1.00 84.25 190 MET A O 1
ATOM 1496 N N . GLU A 1 191 ? -13.068 -10.110 55.023 1.00 84.88 191 GLU A N 1
ATOM 1497 C CA . GLU A 1 191 ? -11.618 -10.224 55.217 1.00 84.88 191 GLU A CA 1
ATOM 1498 C C . GLU A 1 191 ? -10.915 -10.294 53.857 1.00 84.88 191 GLU A C 1
ATOM 1500 O O . GLU A 1 191 ? -9.946 -9.573 53.635 1.00 84.88 191 GLU A O 1
ATOM 1505 N N . TYR A 1 192 ? -11.482 -11.036 52.896 1.00 86.12 192 TYR A N 1
ATOM 1506 C CA . TYR A 1 192 ? -11.025 -11.013 51.501 1.00 86.12 192 TYR A CA 1
ATOM 1507 C C . TYR A 1 192 ? -11.120 -9.611 50.880 1.00 86.12 192 TYR A C 1
ATOM 1509 O O . TYR A 1 192 ? -10.147 -9.130 50.301 1.00 86.12 192 TYR A O 1
ATOM 1517 N N . VAL A 1 193 ? -12.257 -8.921 51.046 1.00 84.94 193 VAL A N 1
ATOM 1518 C CA . VAL A 1 193 ? -12.415 -7.529 50.580 1.00 84.94 193 VAL A CA 1
ATOM 1519 C C . VAL A 1 193 ? -11.400 -6.594 51.252 1.00 84.94 193 VAL A C 1
ATOM 1521 O O . VAL A 1 193 ? -10.852 -5.720 50.591 1.00 84.94 193 VAL A O 1
ATOM 1524 N N . ALA A 1 194 ? -11.089 -6.811 52.535 1.00 82.00 194 ALA A N 1
ATOM 1525 C CA . ALA A 1 194 ? -10.104 -6.027 53.282 1.00 82.00 194 ALA A CA 1
ATOM 1526 C C . ALA A 1 194 ? -8.635 -6.341 52.930 1.00 82.00 194 ALA A C 1
ATOM 1528 O O . ALA A 1 194 ? -7.742 -5.671 53.450 1.00 82.00 194 ALA A O 1
ATOM 1529 N N . GLY A 1 195 ? -8.377 -7.320 52.057 1.00 80.00 195 GLY A N 1
ATOM 1530 C CA . GLY A 1 195 ? -7.047 -7.591 51.514 1.00 80.00 195 GLY A CA 1
ATOM 1531 C C . GLY A 1 195 ? -6.482 -8.984 51.786 1.00 80.00 195 GLY A C 1
ATOM 1532 O O . GLY A 1 195 ? -5.350 -9.234 51.375 1.00 80.00 195 GLY A O 1
ATOM 1533 N N . GLU A 1 196 ? -7.231 -9.892 52.422 1.00 86.81 196 GLU A N 1
ATOM 1534 C CA . GLU A 1 196 ? -6.767 -11.267 52.662 1.00 86.81 196 GLU A CA 1
ATOM 1535 C C . GLU A 1 196 ? -6.482 -11.983 51.331 1.00 86.81 196 GLU A C 1
ATOM 1537 O O . GLU A 1 196 ? -7.300 -11.965 50.403 1.00 86.81 196 GLU A O 1
ATOM 1542 N N . GLU A 1 197 ? -5.299 -12.581 51.200 1.00 84.75 197 GLU A N 1
ATOM 1543 C CA . GLU A 1 197 ? -4.891 -13.294 49.987 1.00 84.75 197 GLU A CA 1
ATOM 1544 C C . GLU A 1 197 ? -5.589 -14.651 49.871 1.00 84.75 197 GLU A C 1
ATOM 1546 O O . GLU A 1 197 ? -5.759 -15.383 50.846 1.00 84.75 197 GLU A O 1
ATOM 1551 N N . ILE A 1 198 ? -5.979 -15.000 48.647 1.00 87.94 198 ILE A N 1
ATOM 1552 C CA . ILE A 1 198 ? -6.613 -16.278 48.324 1.00 87.94 198 ILE A CA 1
ATOM 1553 C C . ILE A 1 198 ? -5.941 -16.898 47.094 1.00 87.94 198 ILE A C 1
ATOM 1555 O O . ILE A 1 198 ? -5.326 -16.183 46.303 1.00 87.94 198 ILE A O 1
ATOM 1559 N N . PRO A 1 199 ? -6.060 -18.222 46.900 1.00 89.88 199 PRO A N 1
ATOM 1560 C CA . PRO A 1 199 ? -5.631 -18.869 45.666 1.00 89.88 199 PRO A CA 1
ATOM 1561 C C . PRO A 1 199 ? -6.264 -18.231 44.420 1.00 89.88 199 PRO A C 1
ATOM 1563 O O . PRO A 1 199 ? -7.467 -17.955 44.400 1.00 89.88 199 PRO A O 1
ATOM 1566 N N . VAL A 1 200 ? -5.466 -18.070 43.362 1.00 72.31 200 VAL A N 1
ATOM 1567 C CA . VAL A 1 200 ? -5.871 -17.446 42.087 1.00 72.31 200 VAL A CA 1
ATOM 1568 C C . VAL A 1 200 ? -7.087 -18.149 41.471 1.00 72.31 200 VAL A C 1
ATOM 1570 O O . VAL A 1 200 ? -7.975 -17.507 40.916 1.00 72.31 200 VAL A O 1
ATOM 1573 N N . GLU A 1 201 ? -7.181 -19.471 41.613 1.00 78.69 201 GLU A N 1
ATOM 1574 C CA . GLU A 1 201 ? -8.302 -20.265 41.101 1.00 78.69 201 GLU A CA 1
ATOM 1575 C C . GLU A 1 201 ? -9.623 -19.959 41.819 1.00 78.69 201 GLU A C 1
ATOM 1577 O O . GLU A 1 201 ? -10.699 -20.115 41.238 1.00 78.69 201 GLU A O 1
ATOM 1582 N N . ILE A 1 202 ? -9.558 -19.542 43.087 1.00 85.50 202 ILE A N 1
ATOM 1583 C CA . ILE A 1 202 ? -10.728 -19.115 43.860 1.00 85.50 202 ILE A CA 1
ATOM 1584 C C . ILE A 1 202 ? -11.102 -17.686 43.467 1.00 85.50 202 ILE A C 1
ATOM 1586 O O . ILE A 1 202 ? -12.283 -17.396 43.284 1.00 85.50 202 ILE A O 1
ATOM 1590 N N . GLU A 1 203 ? -10.114 -16.814 43.268 1.00 82.44 203 GLU A N 1
ATOM 1591 C CA . GLU A 1 203 ? -10.332 -15.436 42.820 1.00 82.44 203 GLU A CA 1
ATOM 1592 C C . GLU A 1 203 ? -11.043 -15.372 41.457 1.00 82.44 203 GLU A C 1
ATOM 1594 O O . GLU A 1 203 ? -12.023 -14.641 41.308 1.00 82.44 203 GLU A O 1
ATOM 1599 N N . GLN A 1 204 ? -10.664 -16.233 40.509 1.00 70.62 204 GLN A N 1
ATOM 1600 C CA . GLN A 1 204 ? -11.360 -16.373 39.221 1.00 70.62 204 GLN A CA 1
ATOM 1601 C C . GLN A 1 204 ? -12.822 -16.827 39.381 1.00 70.62 204 GLN A C 1
ATOM 1603 O O . GLN A 1 204 ? -13.724 -16.304 38.728 1.00 70.62 204 GLN A O 1
ATOM 1608 N N . GLN A 1 205 ? -13.104 -17.767 40.289 1.00 80.56 205 GLN A N 1
ATOM 1609 C CA . GLN A 1 205 ? -14.481 -18.217 40.552 1.00 80.56 205 GLN A CA 1
ATOM 1610 C C . GLN A 1 205 ? -15.337 -17.128 41.216 1.00 80.56 205 GLN A C 1
ATOM 1612 O O . GLN A 1 205 ? -16.559 -17.064 41.011 1.00 80.56 205 GLN A O 1
ATOM 1617 N N . ILE A 1 206 ? -14.710 -16.268 42.024 1.00 86.31 206 ILE A N 1
ATOM 1618 C CA . ILE A 1 206 ? -15.357 -15.091 42.604 1.00 86.31 206 ILE A CA 1
ATOM 1619 C C . ILE A 1 206 ? -15.708 -14.101 41.494 1.00 86.31 206 ILE A C 1
ATOM 1621 O O . ILE A 1 206 ? -16.850 -13.642 41.462 1.00 86.31 206 ILE A O 1
ATOM 1625 N N . GLU A 1 207 ? -14.802 -13.845 40.552 1.00 79.44 207 GLU A N 1
ATOM 1626 C CA . GLU A 1 207 ? -15.041 -12.981 39.390 1.00 79.44 207 GLU A CA 1
ATOM 1627 C C . GLU A 1 207 ? -16.210 -13.489 38.520 1.00 79.44 207 GLU A C 1
ATOM 1629 O O . GLU A 1 207 ? -17.163 -12.753 38.244 1.00 79.44 207 GLU A O 1
ATOM 1634 N N . GLU A 1 208 ? -16.235 -14.782 38.183 1.00 77.00 208 GLU A N 1
ATOM 1635 C CA . GLU A 1 208 ? -17.355 -15.398 37.453 1.00 77.00 208 GLU A CA 1
ATOM 1636 C C . GLU A 1 208 ? -18.695 -15.244 38.193 1.00 77.00 208 GLU A C 1
ATOM 1638 O O . GLU A 1 208 ? -19.764 -15.041 37.597 1.00 77.00 208 GLU A O 1
ATOM 1643 N N . THR A 1 209 ? -18.656 -15.349 39.521 1.00 84.81 209 THR A N 1
ATOM 1644 C CA . THR A 1 209 ? -19.833 -15.183 40.375 1.00 84.81 209 THR A CA 1
ATOM 1645 C C . THR A 1 209 ? -20.269 -13.717 40.444 1.00 84.81 209 THR A C 1
ATOM 1647 O O . THR A 1 209 ? -21.477 -13.442 40.438 1.00 84.81 209 THR A O 1
ATOM 1650 N N . LEU A 1 210 ? -19.312 -12.787 40.451 1.00 81.00 210 LEU A N 1
ATOM 1651 C CA . LEU A 1 210 ? -19.517 -11.342 40.479 1.00 81.00 210 LEU A CA 1
ATOM 1652 C C . LEU A 1 210 ? -20.270 -10.844 39.244 1.00 81.00 210 LEU A C 1
ATOM 1654 O O . LEU A 1 210 ? -21.120 -9.967 39.372 1.00 81.00 210 LEU A O 1
ATOM 1658 N N . PHE A 1 211 ? -20.048 -11.450 38.077 1.00 72.44 211 PHE A N 1
ATOM 1659 C CA . PHE A 1 211 ? -20.737 -11.096 36.828 1.00 72.44 211 PHE A CA 1
ATOM 1660 C C . PHE A 1 211 ? -21.858 -12.069 36.445 1.00 72.44 211 PHE A C 1
ATOM 1662 O O . PHE A 1 211 ? -22.379 -12.057 35.326 1.00 72.44 211 PHE A O 1
ATOM 1669 N N . ASN A 1 212 ? -22.298 -12.908 37.386 1.00 80.81 212 ASN A N 1
ATOM 1670 C CA . ASN A 1 212 ? -23.404 -13.818 37.142 1.00 80.81 212 ASN A CA 1
ATOM 1671 C C . ASN A 1 212 ? -24.715 -13.050 36.893 1.00 80.81 212 ASN A C 1
ATOM 1673 O O . ASN A 1 212 ? -25.252 -12.402 37.793 1.00 80.81 212 ASN A O 1
ATOM 1677 N N . SER A 1 213 ? -25.305 -13.234 35.710 1.00 68.06 213 SER A N 1
ATOM 1678 C CA . SER A 1 213 ? -26.505 -12.523 35.232 1.00 68.06 213 SER A CA 1
ATOM 1679 C C . SER A 1 213 ? -27.763 -12.634 36.109 1.00 68.06 213 SER A C 1
ATOM 1681 O O . SER A 1 213 ? -28.735 -11.916 35.875 1.00 68.06 213 SER A O 1
ATOM 1683 N N . LYS A 1 214 ? -27.782 -13.525 37.111 1.00 76.19 214 LYS A N 1
ATOM 1684 C CA . LYS A 1 214 ? -28.912 -13.713 38.039 1.00 76.19 214 LYS A CA 1
ATOM 1685 C C . LYS A 1 214 ? -28.673 -13.150 39.439 1.00 76.19 214 LYS A C 1
ATOM 1687 O O . LYS A 1 214 ? -29.647 -12.975 40.173 1.00 76.19 214 LYS A O 1
ATOM 1692 N N . ILE A 1 215 ? -27.420 -12.946 39.848 1.00 82.25 215 ILE A N 1
ATOM 1693 C CA . ILE A 1 215 ? -27.081 -12.603 41.242 1.00 82.25 215 ILE A CA 1
ATOM 1694 C C . ILE A 1 215 ? -26.023 -11.502 41.382 1.00 82.25 215 ILE A C 1
ATOM 1696 O O . ILE A 1 215 ? -26.056 -10.813 42.396 1.00 82.25 215 ILE A O 1
ATOM 1700 N N . GLY A 1 216 ? -25.141 -11.331 40.395 1.00 78.62 216 GLY A N 1
ATOM 1701 C CA . GLY A 1 216 ? -24.000 -10.415 40.391 1.00 78.62 216 GLY A CA 1
ATOM 1702 C C . GLY A 1 216 ? -24.317 -9.008 39.870 1.00 78.62 216 GLY A C 1
ATOM 1703 O O . GLY A 1 216 ? -25.460 -8.558 39.954 1.00 78.62 216 GLY A O 1
ATOM 1704 N N . LEU A 1 217 ? -23.320 -8.301 39.341 1.00 74.69 217 LEU A N 1
ATOM 1705 C CA . LEU A 1 217 ? -23.437 -6.967 38.747 1.00 74.69 217 LEU A CA 1
ATOM 1706 C C . LEU A 1 217 ? -24.195 -6.997 37.408 1.00 74.69 217 LEU A C 1
ATOM 1708 O O . LEU A 1 217 ? -24.150 -7.970 36.653 1.00 74.69 217 LEU A O 1
ATOM 1712 N N . ARG A 1 218 ? -24.909 -5.908 37.089 1.00 58.69 218 ARG A N 1
ATOM 1713 C CA . ARG A 1 218 ? -25.553 -5.736 35.776 1.00 58.69 218 ARG A CA 1
ATOM 1714 C C . ARG A 1 218 ? -24.526 -5.249 34.748 1.00 58.69 218 ARG A C 1
ATOM 1716 O O . ARG A 1 218 ? -24.274 -4.055 34.661 1.00 58.69 218 ARG A O 1
ATOM 1723 N N . GLY A 1 219 ? -24.013 -6.157 33.925 1.00 59.19 219 GLY A N 1
ATOM 1724 C CA . GLY A 1 219 ? -23.300 -5.837 32.688 1.00 59.19 219 GLY A CA 1
ATOM 1725 C C . GLY A 1 219 ? -23.505 -6.964 31.685 1.00 59.19 219 GLY A C 1
ATOM 1726 O O . GLY A 1 219 ? -23.243 -8.120 32.006 1.00 59.19 219 GLY A O 1
ATOM 1727 N N . GLN A 1 220 ? -24.053 -6.671 30.505 1.00 58.91 220 GLN A N 1
ATOM 1728 C CA . GLN A 1 220 ? -24.131 -7.689 29.458 1.00 58.91 220 GLN A CA 1
ATOM 1729 C C . GLN A 1 220 ? -22.780 -7.748 28.744 1.00 58.91 220 GLN A C 1
ATOM 1731 O O . GLN A 1 220 ? -22.266 -6.687 28.383 1.00 58.91 220 GLN A O 1
ATOM 1736 N N . PRO A 1 221 ? -22.205 -8.945 28.526 1.00 69.00 221 PRO A N 1
ATOM 1737 C CA . PRO A 1 221 ? -21.024 -9.085 27.691 1.00 69.00 221 PRO A CA 1
ATOM 1738 C C . PRO A 1 221 ? -21.245 -8.390 26.350 1.00 69.00 221 PRO A C 1
ATOM 1740 O O . PRO A 1 221 ? -22.309 -8.523 25.739 1.00 69.00 221 PRO A O 1
ATOM 1743 N N . ARG A 1 222 ? -20.248 -7.630 25.910 1.00 82.62 222 ARG A N 1
ATOM 1744 C CA . ARG A 1 222 ? -20.249 -6.979 24.605 1.00 82.62 222 ARG A CA 1
ATOM 1745 C C . ARG A 1 222 ? -19.313 -7.723 23.678 1.00 82.62 222 ARG A C 1
ATOM 1747 O O . ARG A 1 222 ? -18.241 -8.179 24.079 1.00 82.62 222 ARG A O 1
ATOM 1754 N N . LYS A 1 223 ? -19.750 -7.852 22.431 1.00 89.19 223 LYS A N 1
ATOM 1755 C CA . LYS A 1 223 ? -18.979 -8.479 21.373 1.00 89.19 223 LYS A CA 1
ATOM 1756 C C . LYS A 1 223 ? -18.206 -7.412 20.614 1.00 89.19 223 LYS A C 1
ATOM 1758 O O . LYS A 1 223 ? -18.767 -6.388 20.224 1.00 89.19 223 LYS A O 1
ATOM 1763 N N . PHE A 1 224 ? -16.932 -7.679 20.389 1.00 92.94 224 PHE A N 1
ATOM 1764 C CA . PHE A 1 224 ? -16.044 -6.843 19.600 1.00 92.94 224 PHE A CA 1
ATOM 1765 C C . PHE A 1 224 ? -15.481 -7.652 18.447 1.00 92.94 224 PHE A C 1
ATOM 1767 O O . PHE A 1 224 ? -15.310 -8.864 18.570 1.00 92.94 224 PHE A O 1
ATOM 1774 N N . ARG A 1 225 ? -15.141 -6.978 17.356 1.00 95.12 225 ARG A N 1
ATOM 1775 C CA . ARG A 1 225 ? -14.416 -7.550 16.227 1.00 95.12 225 ARG A CA 1
ATOM 1776 C C . ARG A 1 225 ? -13.193 -6.695 15.946 1.00 95.12 225 ARG A C 1
ATOM 1778 O O . ARG A 1 225 ? -13.329 -5.493 15.752 1.00 95.12 225 ARG A O 1
ATOM 1785 N N . ALA A 1 226 ? -12.022 -7.314 15.931 1.00 96.31 226 ALA A N 1
ATOM 1786 C CA . ALA A 1 226 ? -10.790 -6.684 15.484 1.00 96.31 226 ALA A CA 1
ATOM 1787 C C . ALA A 1 226 ? -10.406 -7.236 14.114 1.00 96.31 226 ALA A C 1
ATOM 1789 O O . ALA A 1 226 ? -10.548 -8.445 13.882 1.00 96.31 226 ALA A O 1
ATOM 1790 N N . MET A 1 227 ? -9.955 -6.373 13.206 1.00 96.00 227 MET A N 1
ATOM 1791 C CA . MET A 1 227 ? -9.687 -6.783 11.833 1.00 96.00 227 MET A CA 1
ATOM 1792 C C . MET A 1 227 ? -8.567 -5.982 11.180 1.00 96.00 227 MET A C 1
ATOM 1794 O O . MET A 1 227 ? -8.647 -4.760 11.131 1.00 96.00 227 MET A O 1
ATOM 1798 N N . VAL A 1 228 ? -7.576 -6.682 10.622 1.00 97.06 228 VAL A N 1
ATOM 1799 C CA . VAL A 1 228 ? -6.734 -6.144 9.542 1.00 97.06 228 VAL A CA 1
ATOM 1800 C C . VAL A 1 228 ? -7.494 -6.383 8.245 1.00 97.06 228 VAL A C 1
ATOM 1802 O O . VAL A 1 228 ? -7.839 -7.525 7.918 1.00 97.06 228 VAL A O 1
ATOM 1805 N N . HIS A 1 229 ? -7.836 -5.296 7.566 1.00 95.75 229 HIS A N 1
ATOM 1806 C CA . HIS A 1 229 ? -8.683 -5.310 6.385 1.00 95.75 229 HIS A CA 1
ATOM 1807 C C . HIS A 1 229 ? -7.915 -5.771 5.146 1.00 95.75 229 HIS A C 1
ATOM 1809 O O . HIS A 1 229 ? -6.714 -5.560 5.026 1.00 95.75 229 HIS A O 1
ATOM 1815 N N . LEU A 1 230 ? -8.646 -6.353 4.193 1.00 94.25 230 LEU A N 1
ATOM 1816 C CA . LEU A 1 230 ? -8.193 -6.397 2.804 1.00 94.25 230 LEU A CA 1
ATOM 1817 C C . LEU A 1 230 ? -8.046 -4.967 2.276 1.00 94.25 230 LEU A C 1
ATOM 1819 O O . LEU A 1 230 ? -8.899 -4.134 2.593 1.00 94.25 230 LEU A O 1
ATOM 1823 N N . ALA A 1 231 ? -7.055 -4.716 1.419 1.00 91.44 231 ALA A N 1
ATOM 1824 C CA . ALA A 1 231 ? -6.912 -3.439 0.720 1.00 91.44 231 ALA A CA 1
ATOM 1825 C C . ALA A 1 231 ? -8.238 -3.000 0.078 1.00 91.44 231 ALA A C 1
ATOM 1827 O O . ALA A 1 231 ? -8.664 -1.869 0.287 1.00 91.44 231 ALA A O 1
ATOM 1828 N N . SER A 1 232 ? -8.938 -3.911 -0.605 1.00 94.19 232 SER A N 1
ATOM 1829 C CA . SER A 1 232 ? -10.229 -3.669 -1.260 1.00 94.19 232 SER A CA 1
ATOM 1830 C C . SER A 1 232 ? -11.438 -3.522 -0.330 1.00 94.19 232 SER A C 1
ATOM 1832 O O . SER A 1 232 ? -12.538 -3.256 -0.817 1.00 94.19 232 SER A O 1
ATOM 1834 N N . SER A 1 233 ? -11.295 -3.706 0.989 1.00 94.44 233 SER A N 1
ATOM 1835 C CA . SER A 1 233 ? -12.432 -3.674 1.919 1.00 94.44 233 SER A CA 1
ATOM 1836 C C . SER A 1 233 ? -13.106 -2.298 1.906 1.00 94.44 233 SER A C 1
ATOM 1838 O O . SER A 1 233 ? -12.466 -1.317 2.293 1.00 94.44 233 SER A O 1
ATOM 1840 N N . PRO A 1 234 ? -14.401 -2.206 1.541 1.00 92.31 234 PRO A N 1
ATOM 1841 C CA . PRO A 1 234 ? -15.117 -0.934 1.542 1.00 92.31 234 PRO A CA 1
ATOM 1842 C C . PRO A 1 234 ? -15.196 -0.323 2.946 1.00 92.31 234 PRO A C 1
ATOM 1844 O O . PRO A 1 234 ? -15.087 0.891 3.085 1.00 92.31 234 PRO A O 1
ATOM 1847 N N . GLU A 1 235 ? -15.318 -1.147 3.993 1.00 89.62 235 GLU A N 1
ATOM 1848 C CA . GLU A 1 235 ? -15.284 -0.692 5.386 1.00 89.62 235 GLU A CA 1
ATOM 1849 C C . GLU A 1 235 ? -13.909 -0.141 5.777 1.00 89.62 235 GLU A C 1
ATOM 1851 O O . GLU A 1 235 ? -13.832 0.827 6.527 1.00 89.62 235 GLU A O 1
ATOM 1856 N N . GLY A 1 236 ? -12.833 -0.739 5.251 1.00 91.12 236 GLY A N 1
ATOM 1857 C CA . GLY A 1 236 ? -11.462 -0.264 5.434 1.00 91.12 236 GLY A CA 1
ATOM 1858 C C . GLY A 1 236 ? -11.239 1.108 4.795 1.00 91.12 236 GLY A C 1
ATOM 1859 O O . GLY A 1 236 ? -10.624 1.973 5.403 1.00 91.12 236 GLY A O 1
ATOM 1860 N N . SER A 1 237 ? -11.799 1.363 3.610 1.00 92.50 237 SER A N 1
ATOM 1861 C CA . SER A 1 237 ? -11.616 2.640 2.898 1.00 92.50 237 SER A CA 1
ATOM 1862 C C . SER A 1 237 ? -12.277 3.847 3.578 1.00 92.50 237 SER A C 1
ATOM 1864 O O . SER A 1 237 ? -11.938 4.987 3.261 1.00 92.50 237 SER A O 1
ATOM 1866 N N . ILE A 1 238 ? -13.234 3.620 4.483 1.00 91.25 238 ILE A N 1
ATOM 1867 C CA . ILE A 1 238 ? -14.043 4.674 5.125 1.00 91.25 238 ILE A CA 1
ATOM 1868 C C . ILE A 1 238 ? -13.801 4.799 6.632 1.00 91.25 238 ILE A C 1
ATOM 1870 O O . ILE A 1 238 ? -14.536 5.512 7.317 1.00 91.25 238 ILE A O 1
ATOM 1874 N N . VAL A 1 239 ? -12.785 4.119 7.174 1.00 87.94 239 VAL A N 1
ATOM 1875 C CA . VAL A 1 239 ? -12.493 4.132 8.620 1.00 87.94 239 VAL A CA 1
ATOM 1876 C C . VAL A 1 239 ? -12.303 5.544 9.168 1.00 87.94 239 VAL A C 1
ATOM 1878 O O . VAL A 1 239 ? -12.766 5.844 10.268 1.00 87.94 239 VAL A O 1
ATOM 1881 N N . GLY A 1 240 ? -11.716 6.440 8.370 1.00 86.44 240 GLY A N 1
ATOM 1882 C CA . GLY A 1 240 ? -11.503 7.822 8.778 1.00 86.44 240 GLY A CA 1
ATOM 1883 C C . GLY A 1 240 ? -12.779 8.661 8.843 1.00 86.44 240 GLY A C 1
ATOM 1884 O O . GLY A 1 240 ? -12.865 9.600 9.636 1.00 86.44 240 GLY A O 1
ATOM 1885 N N . ASP A 1 241 ? -13.810 8.298 8.081 1.00 88.06 241 ASP A N 1
ATOM 1886 C CA . ASP A 1 241 ? -15.136 8.902 8.209 1.00 88.06 241 ASP A CA 1
ATOM 1887 C C . ASP A 1 241 ? -15.897 8.362 9.433 1.00 88.06 241 ASP A C 1
ATOM 1889 O O . ASP A 1 241 ? -16.759 9.047 9.991 1.00 88.06 241 ASP A O 1
ATOM 1893 N N . ASP A 1 242 ? -15.580 7.139 9.866 1.00 82.19 242 ASP A N 1
ATOM 1894 C CA . ASP A 1 242 ? -16.227 6.473 10.993 1.00 82.19 242 ASP A CA 1
ATOM 1895 C C . ASP A 1 242 ? -15.755 6.996 12.357 1.00 82.19 242 ASP A C 1
ATOM 1897 O O . ASP A 1 242 ? -16.570 7.177 13.273 1.00 82.19 242 ASP A O 1
ATOM 1901 N N . THR A 1 243 ? -14.459 7.262 12.502 1.00 77.94 243 THR A N 1
ATOM 1902 C CA . THR A 1 243 ? -13.881 7.851 13.722 1.00 77.94 243 THR A CA 1
ATOM 1903 C C . THR A 1 243 ? -13.809 9.378 13.679 1.00 77.94 243 THR A C 1
ATOM 1905 O O . THR A 1 243 ? -13.556 9.995 14.714 1.00 77.94 243 THR A O 1
ATOM 1908 N N . ALA A 1 244 ? -14.142 9.985 12.530 1.00 71.75 244 ALA A N 1
ATOM 1909 C CA . ALA A 1 244 ? -14.059 11.420 12.250 1.00 71.75 244 ALA A CA 1
ATOM 1910 C C . ALA A 1 244 ? -12.630 11.980 12.389 1.00 71.75 244 ALA A C 1
ATOM 1912 O O . ALA A 1 244 ? -12.415 13.006 13.040 1.00 71.75 244 ALA A O 1
ATOM 1913 N N . CYS A 1 245 ? -11.670 11.297 11.763 1.00 77.31 245 CYS A N 1
ATOM 1914 C CA . CYS A 1 245 ? -10.260 11.671 11.767 1.00 77.31 245 CYS A CA 1
ATOM 1915 C C . CYS A 1 245 ? -9.860 12.548 10.573 1.00 77.31 245 CYS A C 1
ATOM 1917 O O . CYS A 1 245 ? -10.679 12.920 9.728 1.00 77.31 245 CYS A O 1
ATOM 1919 N N . CYS A 1 246 ? -8.567 12.869 10.467 1.00 79.38 246 CYS A N 1
ATOM 1920 C CA . CYS A 1 246 ? -8.027 13.691 9.382 1.00 79.38 246 CYS A CA 1
ATOM 1921 C C . CYS A 1 246 ? -7.920 12.979 8.014 1.00 79.38 246 CYS A C 1
ATOM 1923 O O . CYS A 1 246 ? -7.337 13.540 7.083 1.00 79.38 246 CYS A O 1
ATOM 1925 N N . MET A 1 247 ? -8.473 11.766 7.877 1.00 88.94 247 MET A N 1
ATOM 1926 C CA . MET A 1 247 ? -8.337 10.908 6.692 1.00 88.94 247 MET A CA 1
ATOM 1927 C C . MET A 1 247 ? -9.679 10.371 6.156 1.00 88.94 247 MET A C 1
ATOM 1929 O O . MET A 1 247 ? -9.803 9.170 5.900 1.00 88.94 247 MET A O 1
ATOM 1933 N N . PRO A 1 248 ? -10.702 11.220 5.946 1.00 91.56 248 PRO A N 1
ATOM 1934 C CA . PRO A 1 248 ? -11.954 10.770 5.342 1.00 91.56 248 PRO A CA 1
ATOM 1935 C C . PRO A 1 248 ? -11.727 10.255 3.913 1.00 91.56 248 PRO A C 1
ATOM 1937 O O . PRO A 1 248 ? -10.716 10.573 3.264 1.00 91.56 248 PRO A O 1
ATOM 1940 N N . PHE A 1 249 ? -12.673 9.471 3.406 1.00 94.06 249 PHE A N 1
ATOM 1941 C CA . PHE A 1 249 ? -12.644 8.922 2.059 1.00 94.06 249 PHE A CA 1
ATOM 1942 C C . PHE A 1 249 ? -12.499 10.026 1.005 1.00 94.06 249 PHE A C 1
ATOM 1944 O O . PHE A 1 249 ? -13.262 10.995 0.940 1.00 94.06 249 PHE A O 1
ATOM 1951 N N . GLY A 1 250 ? -11.482 9.871 0.158 1.00 92.19 250 GLY A N 1
ATOM 1952 C CA . GLY A 1 250 ? -11.117 10.845 -0.864 1.00 92.19 250 GLY A CA 1
ATOM 1953 C C . GLY A 1 250 ? -10.256 12.013 -0.383 1.00 92.19 250 GLY A C 1
ATOM 1954 O O . GLY A 1 250 ? -10.011 12.929 -1.171 1.00 92.19 250 GLY A O 1
ATOM 1955 N N . SER A 1 251 ? -9.773 11.999 0.861 1.00 93.25 251 SER A N 1
ATOM 1956 C CA . SER A 1 251 ? -8.601 12.797 1.236 1.00 93.25 251 SER A CA 1
ATOM 1957 C C . SER A 1 251 ? -7.331 12.231 0.569 1.00 93.25 251 SER A C 1
ATOM 1959 O O . SER A 1 251 ? -7.257 11.014 0.349 1.00 93.25 251 SER A O 1
ATOM 1961 N N . PRO A 1 252 ? -6.315 13.063 0.258 1.00 92.25 252 PRO A N 1
ATOM 1962 C CA . PRO A 1 252 ? -5.044 12.584 -0.294 1.00 92.25 252 PRO A CA 1
ATOM 1963 C C . PRO A 1 252 ? -4.363 11.534 0.595 1.00 92.25 252 PRO A C 1
ATOM 1965 O O . PRO A 1 252 ? -3.887 10.523 0.087 1.00 92.25 252 PRO A O 1
ATOM 1968 N N . LYS A 1 253 ? -4.412 11.720 1.923 1.00 91.50 253 LYS A N 1
ATOM 1969 C CA . LYS A 1 253 ? -3.855 10.789 2.920 1.00 91.50 253 LYS A CA 1
ATOM 1970 C C . LYS A 1 253 ? -4.471 9.395 2.832 1.00 91.50 253 LYS A C 1
ATOM 1972 O O . LYS A 1 253 ? -3.758 8.416 2.643 1.00 91.50 253 LYS A O 1
ATOM 1977 N N . ASN A 1 254 ? -5.803 9.317 2.911 1.00 93.12 254 ASN A N 1
ATOM 1978 C CA . ASN A 1 254 ? -6.518 8.044 2.815 1.00 93.12 254 ASN A CA 1
ATOM 1979 C C . ASN A 1 254 ? -6.274 7.390 1.448 1.00 93.12 254 ASN A C 1
ATOM 1981 O O . ASN A 1 254 ? -5.940 6.215 1.367 1.00 93.12 254 ASN A O 1
ATOM 1985 N N . THR A 1 255 ? -6.327 8.179 0.372 1.00 94.12 255 THR A N 1
ATOM 1986 C CA . THR A 1 255 ? -6.088 7.687 -0.994 1.00 94.12 255 THR A CA 1
ATOM 1987 C C . THR A 1 255 ? -4.703 7.052 -1.150 1.00 94.12 255 THR A C 1
ATOM 1989 O O . THR A 1 255 ? -4.583 6.025 -1.820 1.00 94.12 255 THR A O 1
ATOM 1992 N N . HIS A 1 256 ? -3.667 7.625 -0.525 1.00 93.50 256 HIS A N 1
ATOM 1993 C CA . HIS A 1 256 ? -2.336 7.017 -0.493 1.00 93.50 256 HIS A CA 1
ATOM 1994 C C . HIS A 1 256 ? -2.326 5.715 0.305 1.00 93.50 256 HIS A C 1
ATOM 1996 O O . HIS A 1 256 ? -1.871 4.701 -0.210 1.00 93.50 256 HIS A O 1
ATOM 2002 N N . TYR A 1 257 ? -2.873 5.705 1.524 1.00 94.12 257 TYR A N 1
ATOM 2003 C CA . TYR A 1 257 ? -2.917 4.498 2.356 1.00 94.12 257 TYR A CA 1
ATOM 2004 C C . TYR A 1 257 ? -3.702 3.347 1.719 1.00 94.12 257 TYR A C 1
ATOM 2006 O O . TYR A 1 257 ? -3.261 2.205 1.793 1.00 94.12 257 TYR A O 1
ATOM 2014 N N . MET A 1 258 ? -4.805 3.638 1.026 1.00 94.31 258 MET A N 1
ATOM 2015 C CA . MET A 1 258 ? -5.579 2.644 0.275 1.00 94.31 258 MET A CA 1
ATOM 2016 C C . MET A 1 258 ? -4.747 1.938 -0.804 1.00 94.31 258 MET A C 1
ATOM 2018 O O . MET A 1 258 ? -4.965 0.762 -1.078 1.00 94.31 258 MET A O 1
ATOM 2022 N N . LEU A 1 259 ? -3.837 2.662 -1.463 1.00 94.69 259 LEU A N 1
ATOM 2023 C CA . LEU A 1 259 ? -3.113 2.175 -2.641 1.00 94.69 259 LEU A CA 1
ATOM 2024 C C . LEU A 1 259 ? -1.629 1.904 -2.385 1.00 94.69 259 LEU A C 1
ATOM 2026 O O . LEU A 1 259 ? -0.959 1.390 -3.282 1.00 94.69 259 LEU A O 1
ATOM 2030 N N . ASN A 1 260 ? -1.121 2.187 -1.186 1.00 95.06 260 ASN A N 1
ATOM 2031 C CA . ASN A 1 260 ? 0.213 1.794 -0.763 1.00 95.06 260 ASN A CA 1
ATOM 2032 C C . ASN A 1 260 ? 0.191 0.315 -0.339 1.00 95.06 260 ASN A C 1
ATOM 2034 O O . ASN A 1 260 ? -0.452 -0.022 0.654 1.00 95.06 260 ASN A O 1
ATOM 2038 N N . PRO A 1 261 ? 0.918 -0.578 -1.035 1.00 94.12 261 PRO A N 1
ATOM 2039 C CA . PRO A 1 261 ? 0.870 -2.010 -0.752 1.00 94.12 261 PRO A CA 1
ATOM 2040 C C . PRO A 1 261 ? 1.475 -2.386 0.608 1.00 94.12 261 PRO A C 1
ATOM 2042 O O . PRO A 1 261 ? 1.287 -3.516 1.054 1.00 94.12 261 PRO A O 1
ATOM 2045 N N . ASN A 1 262 ? 2.212 -1.485 1.269 1.00 94.50 262 ASN A N 1
ATOM 2046 C CA . ASN A 1 262 ? 2.723 -1.727 2.618 1.00 94.50 262 ASN A CA 1
ATOM 2047 C C . ASN A 1 262 ? 1.712 -1.420 3.729 1.00 94.50 262 ASN A C 1
ATOM 2049 O O . ASN A 1 262 ? 1.928 -1.845 4.860 1.00 94.50 262 ASN A O 1
ATOM 2053 N N . CYS A 1 263 ? 0.640 -0.695 3.412 1.00 95.25 263 CYS A N 1
ATOM 2054 C CA . CYS A 1 263 ? -0.331 -0.222 4.384 1.00 95.25 263 CYS A CA 1
ATOM 2055 C C . CYS A 1 263 ? -1.578 -1.110 4.387 1.00 95.25 263 CYS A C 1
ATOM 2057 O O . CYS A 1 263 ? -1.997 -1.667 3.370 1.00 95.25 263 CYS A O 1
ATOM 2059 N N . SER A 1 264 ? -2.209 -1.230 5.546 1.00 95.44 264 SER A N 1
ATOM 2060 C CA . SER A 1 264 ? -3.555 -1.781 5.687 1.00 95.44 264 SER A CA 1
ATOM 2061 C C . SER A 1 264 ? -4.277 -1.075 6.822 1.00 95.44 264 SER A C 1
ATOM 2063 O O . SER A 1 264 ? -3.653 -0.547 7.738 1.00 95.44 264 SER A O 1
ATOM 2065 N N . PHE A 1 265 ? -5.604 -1.059 6.781 1.00 95.81 265 PHE A N 1
ATOM 2066 C CA . PHE A 1 265 ? -6.390 -0.523 7.887 1.00 95.81 265 PHE A CA 1
ATOM 2067 C C . PHE A 1 265 ? -6.610 -1.608 8.936 1.00 95.81 265 PHE A C 1
ATOM 2069 O O . PHE A 1 265 ? -6.999 -2.734 8.609 1.00 95.81 265 PHE A O 1
ATOM 2076 N N . PHE A 1 266 ? -6.383 -1.262 10.198 1.00 96.81 266 PHE A N 1
ATOM 2077 C CA . PHE A 1 266 ? -6.758 -2.059 11.354 1.00 96.81 266 PHE A CA 1
ATOM 2078 C C . PHE A 1 266 ? -7.913 -1.377 12.081 1.00 96.81 266 PHE A C 1
ATOM 2080 O O . PHE A 1 266 ? -7.866 -0.176 12.335 1.00 96.81 266 PHE A O 1
ATOM 2087 N N . THR A 1 267 ? -8.958 -2.129 12.419 1.00 96.12 267 THR A N 1
ATOM 2088 C CA . THR A 1 267 ? -10.101 -1.598 13.168 1.00 96.12 267 THR A CA 1
ATOM 2089 C C . THR A 1 267 ? -10.436 -2.449 14.375 1.00 96.12 267 THR A C 1
ATOM 2091 O O . THR A 1 267 ? -10.299 -3.674 14.354 1.00 96.12 267 THR A O 1
ATOM 2094 N N . VAL A 1 268 ? -10.957 -1.789 15.411 1.00 95.50 268 VAL A N 1
ATOM 2095 C CA . VAL A 1 268 ? -11.723 -2.423 16.485 1.00 95.50 268 VAL A CA 1
ATOM 2096 C C . VAL A 1 268 ? -13.158 -1.938 16.387 1.00 95.50 268 VAL A C 1
ATOM 2098 O O . VAL A 1 268 ? -13.435 -0.736 16.347 1.00 95.50 268 VAL A O 1
ATOM 2101 N N . GLN A 1 269 ? -14.084 -2.887 16.343 1.00 94.75 269 GLN A N 1
ATOM 2102 C CA . GLN A 1 269 ? -15.494 -2.638 16.113 1.00 94.75 269 GLN A CA 1
ATOM 2103 C C . GLN A 1 269 ? -16.340 -3.227 17.241 1.00 94.75 269 GLN A C 1
ATOM 2105 O O . GLN A 1 269 ? -16.097 -4.347 17.680 1.00 94.75 269 GLN A O 1
ATOM 2110 N N . LEU A 1 270 ? -17.357 -2.492 17.683 1.00 92.31 270 LEU A N 1
ATOM 2111 C CA . LEU A 1 270 ? -18.307 -2.897 18.718 1.00 92.31 270 LEU A CA 1
ATOM 2112 C C . LEU A 1 270 ? -19.618 -3.371 18.081 1.00 92.31 270 LEU A C 1
ATOM 2114 O O . LEU A 1 270 ? -20.173 -2.684 17.219 1.00 92.31 270 LEU A O 1
ATOM 2118 N N . GLU A 1 271 ? -20.133 -4.519 18.523 1.00 91.06 271 GLU A N 1
ATOM 2119 C CA . GLU A 1 271 ? -21.455 -5.000 18.120 1.00 91.06 271 GLU A CA 1
ATOM 2120 C C . GLU A 1 271 ? -22.558 -4.107 18.702 1.00 91.06 271 GLU A C 1
ATOM 2122 O O . GLU A 1 271 ? -22.562 -3.738 19.890 1.00 91.06 271 GLU A O 1
ATOM 2127 N N . ARG A 1 272 ? -23.509 -3.752 17.841 1.00 83.00 272 ARG A N 1
ATOM 2128 C CA . ARG A 1 272 ? -24.662 -2.924 18.181 1.00 83.00 272 ARG A CA 1
ATOM 2129 C C . ARG A 1 272 ? -25.811 -3.755 18.748 1.00 83.00 272 ARG A C 1
ATOM 2131 O O . ARG A 1 272 ? -26.005 -4.888 18.310 1.00 83.00 272 ARG A O 1
ATOM 2138 N N . PRO A 1 273 ? -26.635 -3.184 19.646 1.00 73.31 273 PRO A N 1
ATOM 2139 C CA . PRO A 1 273 ? -27.850 -3.842 20.131 1.00 73.31 273 PRO A CA 1
ATOM 2140 C C . PRO A 1 273 ? -28.811 -4.270 19.009 1.00 73.31 273 PRO A C 1
ATOM 2142 O O . PRO A 1 273 ? -29.425 -5.330 19.084 1.00 73.31 273 PRO A O 1
ATOM 2145 N N . GLU A 1 274 ? -28.929 -3.451 17.966 1.00 73.81 274 GLU A N 1
ATOM 2146 C CA . GLU A 1 274 ? -29.748 -3.686 16.773 1.00 73.81 274 GLU A CA 1
ATOM 2147 C C . GLU A 1 274 ? -29.107 -4.633 15.740 1.00 73.81 274 GLU A C 1
ATOM 2149 O O . GLU A 1 274 ? -29.717 -4.919 14.709 1.00 73.81 274 GLU A O 1
ATOM 2154 N N . GLY A 1 275 ? -27.904 -5.143 16.022 1.00 76.62 275 GLY A N 1
ATOM 2155 C CA . GLY A 1 275 ? -27.101 -5.954 15.113 1.00 76.62 275 GLY A CA 1
ATOM 2156 C C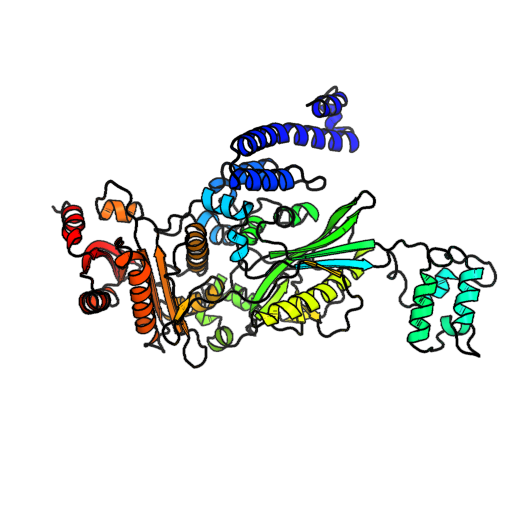 . GLY A 1 275 ? -26.132 -5.130 14.257 1.00 76.62 275 GLY A C 1
ATOM 2157 O O . GLY A 1 275 ? -26.298 -3.927 14.055 1.00 76.62 275 GLY A O 1
ATOM 2158 N N . GLY A 1 276 ? -25.092 -5.796 13.753 1.00 84.62 276 GLY A N 1
ATOM 2159 C CA . GLY A 1 276 ? -24.001 -5.164 13.005 1.00 84.62 276 GLY A CA 1
ATOM 2160 C C . GLY A 1 276 ? -22.885 -4.620 13.901 1.00 84.62 276 GLY A C 1
ATOM 2161 O O . GLY A 1 276 ? -22.992 -4.607 15.127 1.00 84.62 276 GLY A O 1
ATOM 2162 N N . PHE A 1 277 ? -21.793 -4.184 13.275 1.00 89.38 277 PHE A N 1
ATOM 2163 C CA . PHE A 1 277 ? -20.589 -3.701 13.949 1.00 89.38 277 PHE A CA 1
ATOM 2164 C C . PHE A 1 277 ? -20.333 -2.233 13.617 1.00 89.38 277 PHE A C 1
ATOM 2166 O O . PHE A 1 277 ? -20.524 -1.811 12.479 1.00 89.38 277 PHE A O 1
ATOM 2173 N N . ARG A 1 278 ? -19.865 -1.467 14.604 1.00 89.44 278 ARG A N 1
ATOM 2174 C CA . ARG A 1 278 ? -19.409 -0.084 14.429 1.00 89.44 278 ARG A CA 1
ATOM 2175 C C . ARG A 1 278 ? -17.944 0.033 14.791 1.00 89.44 278 ARG A C 1
ATOM 2177 O O . ARG A 1 278 ? -17.586 -0.318 15.908 1.00 89.44 278 ARG A O 1
ATOM 2184 N N . THR A 1 279 ? -17.132 0.585 13.900 1.00 91.69 279 THR A N 1
ATOM 2185 C CA . THR A 1 279 ? -15.755 0.989 14.201 1.00 91.69 279 THR A CA 1
ATOM 2186 C C . THR A 1 279 ? -15.729 1.989 15.357 1.00 91.69 279 THR A C 1
ATOM 2188 O O . THR A 1 279 ? -16.386 3.032 15.302 1.00 91.69 279 THR A O 1
ATOM 2191 N N . ILE A 1 280 ? -15.002 1.639 16.419 1.00 91.50 280 ILE A N 1
ATOM 2192 C CA . ILE A 1 280 ? -14.797 2.466 17.618 1.00 91.50 280 ILE A CA 1
ATOM 2193 C C . ILE A 1 280 ? -13.333 2.875 17.801 1.00 91.50 280 ILE A C 1
ATOM 2195 O O . ILE A 1 280 ? -13.074 3.856 18.494 1.00 91.50 280 ILE A O 1
ATOM 2199 N N . ALA A 1 281 ? -12.401 2.161 17.167 1.00 92.69 281 ALA A N 1
ATOM 2200 C CA . ALA A 1 281 ? -10.997 2.533 17.065 1.00 92.69 281 ALA A CA 1
ATOM 2201 C C . ALA A 1 281 ? -10.426 2.100 15.713 1.00 92.69 281 ALA A C 1
ATOM 2203 O O . ALA A 1 281 ? -10.905 1.122 15.124 1.00 92.69 281 ALA A O 1
ATOM 2204 N N . GLN A 1 282 ? -9.413 2.819 15.242 1.00 93.31 282 GLN A N 1
ATOM 2205 C CA . GLN A 1 282 ? -8.719 2.524 13.997 1.00 93.31 282 GLN A CA 1
ATOM 2206 C C . GLN A 1 282 ? -7.218 2.820 14.079 1.00 93.31 282 GLN A C 1
ATOM 2208 O O . GLN A 1 282 ? -6.779 3.643 14.881 1.00 93.31 282 GLN A O 1
ATOM 2213 N N . SER A 1 283 ? -6.470 2.175 13.190 1.00 94.56 283 SER A N 1
ATOM 2214 C CA . SER A 1 283 ? -5.064 2.442 12.899 1.00 94.56 283 SER A CA 1
ATOM 2215 C C . SER A 1 283 ? -4.802 2.199 11.417 1.00 94.56 283 SER A C 1
ATOM 2217 O O . SER A 1 283 ? -5.409 1.311 10.811 1.00 94.56 283 SER A O 1
ATOM 2219 N N . VAL A 1 284 ? -3.839 2.916 10.848 1.00 94.94 284 VAL A N 1
ATOM 2220 C CA . VAL A 1 284 ? -3.106 2.400 9.688 1.00 94.94 284 VAL A CA 1
ATOM 2221 C C . VAL A 1 284 ? -1.976 1.544 10.235 1.00 94.94 284 VAL A C 1
ATOM 2223 O O . VAL A 1 284 ? -1.277 1.971 11.147 1.00 94.94 284 VAL A O 1
ATOM 2226 N N . VAL A 1 285 ? -1.850 0.323 9.731 1.00 96.25 285 VAL A N 1
ATOM 2227 C CA . VAL A 1 285 ? -0.790 -0.610 10.107 1.00 96.25 285 VAL A CA 1
ATOM 2228 C C . VAL A 1 285 ? 0.104 -0.899 8.916 1.00 96.25 285 VAL A C 1
ATOM 2230 O O . VAL A 1 285 ? -0.364 -0.940 7.772 1.00 96.25 285 VAL A O 1
ATOM 2233 N N . GLU A 1 286 ? 1.381 -1.125 9.188 1.00 95.25 286 GLU A N 1
ATOM 2234 C CA . GLU A 1 286 ? 2.396 -1.350 8.163 1.00 95.25 286 GLU A CA 1
ATOM 2235 C C . GLU A 1 286 ? 3.563 -2.213 8.660 1.00 95.25 286 GLU A C 1
ATOM 2237 O O . GLU A 1 286 ? 3.592 -2.676 9.805 1.00 95.25 286 GLU A O 1
ATOM 2242 N N . ILE A 1 287 ? 4.494 -2.504 7.745 1.00 93.12 287 ILE A N 1
ATOM 2243 C CA . ILE A 1 287 ? 5.773 -3.139 8.065 1.00 93.12 287 ILE A CA 1
ATOM 2244 C C . ILE A 1 287 ? 6.893 -2.127 7.907 1.00 93.12 287 ILE A C 1
ATOM 2246 O O . ILE A 1 287 ? 7.260 -1.777 6.780 1.00 93.12 287 ILE A O 1
ATOM 2250 N N . ASP A 1 288 ? 7.463 -1.746 9.043 1.00 91.75 288 ASP A N 1
ATOM 2251 C CA . ASP A 1 288 ? 8.543 -0.771 9.140 1.00 91.75 288 ASP A CA 1
ATOM 2252 C C . ASP A 1 288 ? 9.838 -1.440 9.585 1.00 91.75 288 ASP A C 1
ATOM 2254 O O . ASP A 1 288 ? 9.841 -2.543 10.140 1.00 91.75 288 ASP A O 1
ATOM 2258 N N . ARG A 1 289 ? 10.961 -0.788 9.283 1.00 90.12 289 ARG A N 1
ATOM 2259 C CA . ARG A 1 289 ? 12.297 -1.292 9.592 1.00 90.12 289 ARG A CA 1
ATOM 2260 C C . ARG A 1 289 ? 12.949 -0.471 10.687 1.00 90.12 289 ARG A C 1
ATOM 2262 O O . ARG A 1 289 ? 12.996 0.751 10.613 1.00 90.12 289 ARG A O 1
ATOM 2269 N N . GLU A 1 290 ? 13.527 -1.169 11.651 1.00 90.19 290 GLU A N 1
ATOM 2270 C CA . GLU A 1 290 ? 14.407 -0.594 12.656 1.00 90.19 290 GLU A CA 1
ATOM 2271 C C . GLU A 1 290 ? 15.742 -0.192 12.029 1.00 90.19 290 GLU A C 1
ATOM 2273 O O . GLU A 1 290 ? 16.404 -1.007 11.380 1.00 90.19 290 GLU A O 1
ATOM 2278 N N . THR A 1 291 ? 16.148 1.056 12.240 1.00 84.69 291 THR A N 1
ATOM 2279 C CA . THR A 1 291 ? 17.418 1.582 11.721 1.00 84.69 291 THR A CA 1
ATOM 2280 C C . THR A 1 291 ? 18.353 2.081 12.813 1.00 84.69 291 THR A C 1
ATOM 2282 O O . THR A 1 291 ? 19.490 2.427 12.522 1.00 84.69 291 THR A O 1
ATOM 2285 N N . GLY A 1 292 ? 17.919 2.159 14.069 1.00 83.88 292 GLY A N 1
ATOM 2286 C CA . GLY A 1 292 ? 18.704 2.753 15.152 1.00 83.88 292 GLY A CA 1
ATOM 2287 C C . GLY A 1 292 ? 19.027 4.241 14.953 1.00 83.88 292 GLY A C 1
ATOM 2288 O O . GLY A 1 292 ? 19.773 4.805 15.749 1.00 83.88 292 GLY A O 1
ATOM 2289 N N . VAL A 1 293 ? 18.493 4.880 13.904 1.00 83.50 293 VAL A N 1
ATOM 2290 C CA . VAL A 1 293 ? 18.624 6.314 13.642 1.00 83.50 293 VAL A CA 1
ATOM 2291 C C . VAL A 1 293 ? 17.268 6.958 13.867 1.00 83.50 293 VAL A C 1
ATOM 2293 O O . VAL A 1 293 ? 16.269 6.528 13.298 1.00 83.50 293 VAL A O 1
ATOM 2296 N N . SER A 1 294 ? 17.245 8.006 14.686 1.00 85.44 294 SER A N 1
ATOM 2297 C CA . SER A 1 294 ? 16.030 8.754 15.001 1.00 85.44 294 SER A CA 1
ATOM 2298 C C . SER A 1 294 ? 15.304 9.215 13.729 1.00 85.44 294 SER A C 1
ATOM 2300 O O . SER A 1 294 ? 15.888 9.898 12.879 1.00 85.44 294 SER A O 1
ATOM 2302 N N . PHE A 1 295 ? 14.017 8.892 13.603 1.00 85.19 295 PHE A N 1
ATOM 2303 C CA . PHE A 1 295 ? 13.204 9.223 12.434 1.00 85.19 295 PHE A CA 1
ATOM 2304 C C . PHE A 1 295 ? 13.191 10.729 12.111 1.00 85.19 295 PHE A C 1
ATOM 2306 O O . PHE A 1 295 ? 13.352 11.087 10.941 1.00 85.19 295 PHE A O 1
ATOM 2313 N N . PRO A 1 296 ? 13.096 11.655 13.089 1.00 83.19 296 PRO A N 1
ATOM 2314 C CA . PRO A 1 296 ? 13.220 13.086 12.815 1.00 83.19 296 PRO A CA 1
ATOM 2315 C C . PRO A 1 296 ? 14.551 13.504 12.182 1.00 83.19 296 PRO A C 1
ATOM 2317 O O . PRO A 1 296 ? 14.550 14.420 11.361 1.00 83.19 296 PRO A O 1
ATOM 2320 N N . ILE A 1 297 ? 15.665 12.842 12.521 1.00 80.31 297 ILE A N 1
ATOM 2321 C CA . ILE A 1 297 ? 16.976 13.113 11.906 1.00 80.31 297 ILE A CA 1
ATOM 2322 C C . ILE A 1 297 ? 16.945 12.691 10.440 1.00 80.31 297 ILE A C 1
ATOM 2324 O O . ILE A 1 297 ? 17.319 13.475 9.570 1.00 80.31 297 ILE A O 1
ATOM 2328 N N . LEU A 1 298 ? 16.433 11.490 10.160 1.00 75.69 298 LEU A N 1
ATOM 2329 C CA . LEU A 1 298 ? 16.276 10.990 8.794 1.00 75.69 298 LEU A CA 1
ATOM 2330 C C . LEU A 1 298 ? 15.380 11.917 7.968 1.00 75.69 298 LEU A C 1
ATOM 2332 O O . LEU A 1 298 ? 15.738 12.315 6.861 1.00 75.69 298 LEU A O 1
ATOM 2336 N N . ARG A 1 299 ? 14.240 12.323 8.537 1.00 78.50 299 ARG A N 1
ATOM 2337 C CA . ARG A 1 299 ? 13.301 13.242 7.893 1.00 78.50 299 ARG A CA 1
ATOM 2338 C C . ARG A 1 299 ? 13.944 14.597 7.603 1.00 78.50 299 ARG A C 1
ATOM 2340 O O . ARG A 1 299 ? 13.765 15.098 6.498 1.00 78.50 299 ARG A O 1
ATOM 2347 N N . SER A 1 300 ? 14.674 15.173 8.562 1.00 76.00 300 SER A N 1
ATOM 2348 C CA . SER A 1 300 ? 15.378 16.449 8.368 1.00 76.00 300 SER A CA 1
ATOM 2349 C C . SER A 1 300 ? 16.433 16.328 7.279 1.00 76.00 300 SER A C 1
ATOM 2351 O O . SER A 1 300 ? 16.420 17.126 6.354 1.00 76.00 300 SER A O 1
ATOM 2353 N N . GLY A 1 301 ? 17.278 15.291 7.323 1.00 72.44 301 GLY A N 1
ATOM 2354 C CA . GLY A 1 301 ? 18.310 15.074 6.309 1.00 72.44 301 GLY A CA 1
ATOM 2355 C C . GLY A 1 301 ? 17.717 14.993 4.902 1.00 72.44 301 GLY A C 1
ATOM 2356 O O . GLY A 1 301 ? 18.153 15.711 4.006 1.00 72.44 301 GLY A O 1
ATOM 2357 N N . MET A 1 302 ? 16.647 14.214 4.713 1.00 70.94 302 MET A N 1
ATOM 2358 C CA . MET A 1 302 ? 15.966 14.148 3.412 1.00 70.94 302 MET A CA 1
ATOM 2359 C C . MET A 1 302 ? 15.326 15.485 2.997 1.00 70.94 302 MET A C 1
ATOM 2361 O O . MET A 1 302 ? 15.320 15.816 1.813 1.00 70.94 302 MET A O 1
ATOM 2365 N N . GLN A 1 303 ? 14.782 16.264 3.941 1.00 71.06 303 GLN A N 1
ATOM 2366 C CA . GLN A 1 303 ? 14.236 17.604 3.666 1.00 71.06 303 GLN A CA 1
ATOM 2367 C C . GLN A 1 303 ? 15.329 18.618 3.300 1.00 71.06 303 GLN A C 1
ATOM 2369 O O . GLN A 1 303 ? 15.100 19.480 2.451 1.00 71.06 303 GLN A O 1
ATOM 2374 N N . ASP A 1 304 ? 16.515 18.474 3.888 1.00 69.31 304 ASP A N 1
ATOM 2375 C CA . ASP A 1 304 ? 17.703 19.290 3.634 1.00 69.31 304 ASP A CA 1
ATOM 2376 C C . ASP A 1 304 ? 18.458 18.854 2.359 1.00 69.31 304 ASP A C 1
ATOM 2378 O O . ASP A 1 304 ? 19.488 19.433 2.008 1.00 69.31 304 ASP A O 1
ATOM 2382 N N . GLY A 1 305 ? 17.929 17.860 1.633 1.00 68.38 305 GLY A N 1
ATOM 2383 C CA . GLY A 1 305 ? 18.448 17.387 0.349 1.00 68.38 305 GLY A CA 1
ATOM 2384 C C . GLY A 1 305 ? 19.575 16.361 0.452 1.00 68.38 305 GLY A C 1
ATOM 2385 O O . GLY A 1 305 ? 20.251 16.116 -0.551 1.00 68.38 305 GLY A O 1
ATOM 2386 N N . TRP A 1 306 ? 19.788 15.774 1.634 1.00 72.69 306 TRP A N 1
ATOM 2387 C CA . TRP A 1 306 ? 20.777 14.717 1.826 1.00 72.69 306 TRP A CA 1
ATOM 2388 C C . TRP A 1 306 ? 20.377 13.471 1.041 1.00 72.69 306 TRP A C 1
ATOM 2390 O O . TRP A 1 306 ? 19.196 13.112 0.954 1.00 72.69 306 TRP A O 1
ATOM 2400 N N . GLY A 1 307 ? 21.381 12.805 0.479 1.00 76.19 307 GLY A N 1
ATOM 2401 C CA . GLY A 1 307 ? 21.201 11.510 -0.162 1.00 76.19 307 GLY A CA 1
ATOM 2402 C C . GLY A 1 307 ? 20.777 10.451 0.857 1.00 76.19 307 GLY A C 1
ATOM 2403 O O . GLY A 1 307 ? 21.152 10.511 2.031 1.00 76.19 307 GLY A O 1
ATOM 2404 N N . LEU A 1 308 ? 20.013 9.438 0.432 1.00 81.25 308 LEU A N 1
ATOM 2405 C CA . LEU A 1 308 ? 19.623 8.344 1.332 1.00 81.25 308 LEU A CA 1
ATOM 2406 C C . LEU A 1 308 ? 20.856 7.618 1.903 1.00 81.25 308 LEU A C 1
ATOM 2408 O O . LEU A 1 308 ? 20.815 7.117 3.026 1.00 81.25 308 LEU A O 1
ATOM 2412 N N . SER A 1 309 ? 21.958 7.596 1.148 1.00 84.44 309 SER A N 1
ATOM 2413 C CA . SER A 1 309 ? 23.230 7.011 1.572 1.00 84.44 309 SER A CA 1
ATOM 2414 C C . SER A 1 309 ? 24.004 7.832 2.606 1.00 84.44 309 SER A C 1
ATOM 2416 O O . SER A 1 309 ? 24.923 7.307 3.235 1.00 84.44 309 SER A O 1
ATOM 2418 N N . GLU A 1 310 ? 23.615 9.090 2.818 1.00 81.56 310 GLU A N 1
ATOM 2419 C CA . GLU A 1 310 ? 24.193 9.978 3.830 1.00 81.56 310 GLU A CA 1
ATOM 2420 C C . GLU A 1 310 ? 23.483 9.841 5.186 1.00 81.56 310 GLU A C 1
ATOM 2422 O O . GLU A 1 310 ? 24.089 10.083 6.229 1.00 81.56 310 GLU A O 1
ATOM 2427 N N . VAL A 1 311 ? 22.207 9.433 5.179 1.00 79.50 311 VAL A N 1
ATOM 2428 C CA . VAL A 1 311 ? 21.371 9.287 6.386 1.00 79.50 311 VAL A CA 1
ATOM 2429 C C . VAL A 1 311 ? 21.230 7.842 6.872 1.00 79.50 311 VAL A C 1
ATOM 2431 O O . VAL A 1 311 ? 21.051 7.615 8.067 1.00 79.50 311 VAL A O 1
ATOM 2434 N N . LEU A 1 312 ? 21.318 6.859 5.973 1.00 82.25 312 LEU A N 1
ATOM 2435 C CA . LEU A 1 312 ? 21.214 5.433 6.290 1.00 82.25 312 LEU A CA 1
ATOM 2436 C C . LEU A 1 312 ? 22.510 4.711 5.932 1.00 82.25 312 LEU A C 1
ATOM 2438 O O . LEU A 1 312 ? 23.184 5.056 4.966 1.00 82.25 312 LEU A O 1
ATOM 2442 N N . THR A 1 313 ? 22.846 3.663 6.683 1.00 82.50 313 THR A N 1
ATOM 2443 C CA . THR A 1 313 ? 23.987 2.798 6.360 1.00 82.50 313 THR A CA 1
ATOM 2444 C C . THR A 1 313 ? 23.523 1.495 5.712 1.00 82.50 313 THR A C 1
ATOM 2446 O O . THR A 1 313 ? 22.410 1.017 5.947 1.00 82.50 313 THR A O 1
ATOM 2449 N N . GLU A 1 314 ? 24.398 0.886 4.911 1.00 81.38 314 GLU A N 1
ATOM 2450 C CA . GLU A 1 314 ? 24.138 -0.409 4.272 1.00 81.38 314 GLU A CA 1
ATOM 2451 C C . GLU A 1 314 ? 23.801 -1.507 5.300 1.00 81.38 314 GLU A C 1
ATOM 2453 O O . GLU A 1 314 ? 22.907 -2.329 5.082 1.00 81.38 314 GLU A O 1
ATOM 2458 N N . ASP A 1 315 ? 24.488 -1.515 6.446 1.00 78.06 315 ASP A N 1
ATOM 2459 C CA . ASP A 1 315 ? 24.273 -2.512 7.497 1.00 78.06 315 ASP A CA 1
ATOM 2460 C C . ASP A 1 315 ? 22.879 -2.374 8.134 1.00 78.06 315 ASP A C 1
ATOM 2462 O O . ASP A 1 315 ? 22.219 -3.384 8.375 1.00 78.06 315 ASP A O 1
ATOM 2466 N N . LEU A 1 316 ? 22.380 -1.147 8.325 1.00 76.12 316 LEU A N 1
ATOM 2467 C CA . LEU A 1 316 ? 21.027 -0.905 8.844 1.00 76.12 316 LEU A CA 1
ATOM 2468 C C . LEU A 1 316 ? 19.946 -1.357 7.856 1.00 76.12 316 LEU A C 1
ATOM 2470 O O . LEU A 1 316 ? 18.942 -1.952 8.243 1.00 76.12 316 LEU A O 1
ATOM 2474 N N . LEU A 1 317 ? 20.172 -1.144 6.560 1.00 78.62 317 LEU A N 1
ATOM 2475 C CA . LEU A 1 317 ? 19.236 -1.558 5.516 1.00 78.62 317 LEU A CA 1
ATOM 2476 C C . LEU A 1 317 ? 19.208 -3.074 5.288 1.00 78.62 317 LEU A C 1
ATOM 2478 O O . LEU A 1 317 ? 18.173 -3.595 4.867 1.00 78.62 317 LEU A O 1
ATOM 2482 N N . SER A 1 318 ? 20.320 -3.768 5.543 1.00 74.44 318 SER A N 1
ATOM 2483 C CA . SER A 1 318 ? 20.465 -5.214 5.311 1.00 74.44 318 SER A CA 1
ATOM 2484 C C . SER A 1 318 ? 20.174 -6.078 6.540 1.00 74.44 318 SER A C 1
ATOM 2486 O O . SER A 1 318 ? 19.762 -7.225 6.377 1.00 74.44 318 SER A O 1
ATOM 2488 N N . ARG A 1 319 ? 20.364 -5.550 7.756 1.00 73.50 319 ARG A N 1
ATOM 2489 C CA . ARG A 1 319 ? 20.215 -6.305 9.015 1.00 73.50 319 ARG A CA 1
ATOM 2490 C C . ARG A 1 319 ? 19.147 -5.758 9.956 1.00 73.50 319 ARG A C 1
ATOM 2492 O O . ARG A 1 319 ? 18.917 -6.368 10.994 1.00 73.50 319 ARG A O 1
ATOM 2499 N N . GLY A 1 320 ? 18.523 -4.630 9.619 1.00 78.06 320 GLY A N 1
ATOM 2500 C CA . GLY A 1 320 ? 17.452 -4.043 10.415 1.00 78.06 320 GLY A CA 1
ATOM 2501 C C . GLY A 1 320 ? 16.258 -4.984 10.548 1.00 78.06 320 GLY A C 1
ATOM 2502 O O . GLY A 1 320 ? 15.774 -5.550 9.562 1.00 78.06 320 GLY A O 1
ATOM 2503 N N . ASP A 1 321 ? 15.782 -5.128 11.778 1.00 89.75 321 ASP A N 1
ATOM 2504 C CA . ASP A 1 321 ? 14.595 -5.906 12.099 1.00 89.75 321 ASP A CA 1
ATOM 2505 C C . ASP A 1 321 ? 13.342 -5.250 11.506 1.00 89.75 321 ASP A C 1
ATOM 2507 O O . ASP A 1 321 ? 13.198 -4.027 11.526 1.00 89.75 321 ASP A O 1
ATOM 2511 N N . ASN A 1 322 ? 12.412 -6.061 10.994 1.00 92.06 322 ASN A N 1
ATOM 2512 C CA . ASN A 1 322 ? 11.107 -5.560 10.563 1.00 92.06 322 ASN A C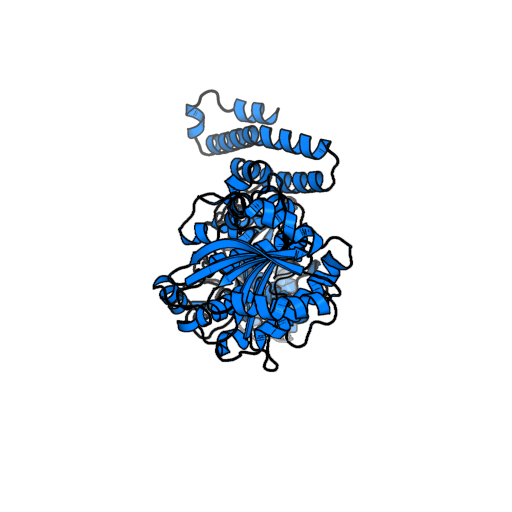A 1
ATOM 2513 C C . ASN A 1 322 ? 10.092 -5.694 11.703 1.00 92.06 322 ASN A C 1
ATOM 2515 O O . ASN A 1 322 ? 10.039 -6.727 12.375 1.00 92.06 322 ASN A O 1
ATOM 2519 N N . TYR A 1 323 ? 9.239 -4.693 11.866 1.00 94.94 323 TYR A N 1
ATOM 2520 C CA . TYR A 1 323 ? 8.199 -4.649 12.885 1.00 94.94 323 TYR A CA 1
ATOM 2521 C C . TYR A 1 323 ? 6.828 -4.504 12.238 1.00 94.94 323 TYR A C 1
ATOM 2523 O O . TYR A 1 323 ? 6.679 -3.815 11.234 1.00 94.94 323 TYR A O 1
ATOM 2531 N N . PHE A 1 324 ? 5.826 -5.150 12.834 1.00 95.94 324 PHE A N 1
ATOM 2532 C CA . PHE A 1 324 ? 4.434 -4.774 12.619 1.00 95.94 324 PHE A CA 1
ATOM 2533 C C . PHE A 1 324 ? 4.159 -3.527 13.452 1.00 95.94 324 PHE A C 1
ATOM 2535 O O . PHE A 1 324 ? 4.288 -3.580 14.674 1.00 95.94 324 PHE A O 1
ATOM 2542 N N . GLU A 1 325 ? 3.851 -2.422 12.786 1.00 95.31 325 GLU A N 1
ATOM 2543 C CA . GLU A 1 325 ? 3.702 -1.090 13.374 1.00 95.31 325 GLU A CA 1
ATOM 2544 C C . GLU A 1 325 ? 2.279 -0.565 13.144 1.00 95.31 325 GLU A C 1
ATOM 2546 O O . GLU A 1 325 ? 1.590 -1.002 12.215 1.00 95.31 325 GLU A O 1
ATOM 2551 N N . ALA A 1 326 ? 1.818 0.315 14.037 1.00 95.25 326 ALA A N 1
ATOM 2552 C CA . ALA A 1 326 ? 0.641 1.146 13.809 1.00 95.25 326 ALA A CA 1
ATOM 2553 C C . ALA A 1 326 ? 0.998 2.634 13.845 1.00 95.25 326 ALA A C 1
ATOM 2555 O O . ALA A 1 326 ? 1.570 3.114 14.824 1.00 95.25 326 ALA A O 1
ATOM 2556 N N . ASP A 1 327 ? 0.525 3.381 12.851 1.00 92.50 327 ASP A N 1
ATOM 2557 C CA . ASP A 1 327 ? 0.766 4.820 12.729 1.00 92.50 327 ASP A CA 1
ATOM 2558 C C . ASP A 1 327 ? 0.249 5.596 13.958 1.00 92.50 327 ASP A C 1
ATOM 2560 O O . ASP A 1 327 ? 0.869 6.550 14.421 1.00 92.50 327 ASP A O 1
ATOM 2564 N N . ASN A 1 328 ? -0.882 5.157 14.518 1.00 92.31 328 ASN A N 1
ATOM 2565 C CA . ASN A 1 328 ? -1.478 5.615 15.776 1.00 92.31 328 ASN A CA 1
ATOM 2566 C C . ASN A 1 328 ? -2.576 4.631 16.246 1.00 92.31 328 ASN A C 1
ATOM 2568 O O . ASN A 1 328 ? -2.907 3.681 15.536 1.00 92.31 328 ASN A O 1
ATOM 2572 N N . ILE A 1 329 ? -3.183 4.862 17.417 1.00 92.50 329 ILE A N 1
ATOM 2573 C CA . ILE A 1 329 ? -4.471 4.270 17.823 1.00 92.50 329 ILE A CA 1
ATOM 2574 C C . ILE A 1 329 ? -5.481 5.391 18.028 1.00 92.50 329 ILE A C 1
ATOM 2576 O O . ILE A 1 329 ? -5.481 6.064 19.058 1.00 92.50 329 ILE A O 1
ATOM 2580 N N . GLU A 1 330 ? -6.389 5.558 17.073 1.00 90.50 330 GLU A N 1
ATOM 2581 C CA . GLU A 1 330 ? -7.374 6.630 17.126 1.00 90.50 330 GLU A CA 1
ATOM 2582 C C . GLU A 1 330 ? -8.766 6.097 17.469 1.00 90.50 330 GLU A C 1
ATOM 2584 O O . GLU A 1 330 ? -9.373 5.330 16.716 1.00 90.50 330 GLU A O 1
ATOM 2589 N N . MET A 1 331 ? -9.297 6.532 18.614 1.00 88.94 331 MET A N 1
ATOM 2590 C CA . MET A 1 331 ? -10.635 6.168 19.076 1.00 88.94 331 MET A CA 1
ATOM 2591 C C . MET A 1 331 ? -11.690 7.201 18.684 1.00 88.94 331 MET A C 1
ATOM 2593 O O . MET A 1 331 ? -11.501 8.412 18.803 1.00 88.94 331 MET A O 1
ATOM 2597 N N . ALA A 1 332 ? -12.878 6.720 18.323 1.00 86.69 332 ALA A N 1
ATOM 2598 C CA . ALA A 1 332 ? -14.043 7.578 18.175 1.00 86.69 332 ALA A CA 1
ATOM 2599 C C . ALA A 1 332 ? -14.384 8.234 19.528 1.00 86.69 332 ALA A C 1
ATOM 2601 O O . ALA A 1 332 ? -14.656 7.545 20.514 1.00 86.69 332 ALA A O 1
ATOM 2602 N N . ARG A 1 333 ? -14.438 9.574 19.571 1.00 81.00 333 ARG A N 1
ATOM 2603 C CA . ARG A 1 333 ? -14.573 10.366 20.817 1.00 81.00 333 ARG A CA 1
ATOM 2604 C C . ARG A 1 333 ? -15.697 9.915 21.755 1.00 81.00 333 ARG A C 1
ATOM 2606 O O . ARG A 1 333 ? -15.519 9.918 22.966 1.00 81.00 333 ARG A O 1
ATOM 2613 N N . ASN A 1 334 ? -16.843 9.509 21.207 1.00 81.50 334 ASN A N 1
ATOM 2614 C CA . ASN A 1 334 ? -18.002 9.081 22.003 1.00 81.50 334 ASN A CA 1
ATOM 2615 C C . ASN A 1 334 ? -17.821 7.707 22.672 1.00 81.50 334 ASN A C 1
ATOM 2617 O O . ASN A 1 334 ? -18.608 7.363 23.545 1.00 81.50 334 ASN A O 1
ATOM 2621 N N . TYR A 1 335 ? -16.821 6.931 22.252 1.00 83.12 335 TYR A N 1
ATOM 2622 C CA . TYR A 1 335 ? -16.516 5.598 22.776 1.00 83.12 335 TYR A CA 1
ATOM 2623 C C . TYR A 1 335 ? -15.240 5.586 23.622 1.00 83.12 335 TYR A C 1
ATOM 2625 O O . TYR A 1 335 ? -15.084 4.695 24.450 1.00 83.12 335 TYR A O 1
ATOM 2633 N N . ALA A 1 336 ? -14.362 6.582 23.455 1.00 79.50 336 ALA A N 1
ATOM 2634 C CA . ALA A 1 336 ? -13.089 6.683 24.166 1.00 79.50 336 ALA A CA 1
ATOM 2635 C C . ALA A 1 336 ? -13.234 6.660 25.694 1.00 79.50 336 ALA A C 1
ATOM 2637 O O . ALA A 1 336 ? -12.384 6.113 26.370 1.00 79.50 336 ALA A O 1
ATOM 2638 N N . VAL A 1 337 ? -14.307 7.210 26.265 1.00 75.50 337 VAL A N 1
ATOM 2639 C CA . VAL A 1 337 ? -14.478 7.196 27.730 1.00 75.50 337 VAL A CA 1
ATOM 2640 C C . VAL A 1 337 ? -14.865 5.811 28.256 1.00 75.50 337 VAL A C 1
ATOM 2642 O O . VAL A 1 337 ? -14.432 5.439 29.337 1.00 75.50 337 VAL A O 1
ATOM 2645 N N . GLU A 1 338 ? -15.687 5.063 27.518 1.00 76.75 338 GLU A N 1
ATOM 2646 C CA . GLU A 1 338 ? -16.299 3.816 28.005 1.00 76.75 338 GLU A CA 1
ATOM 2647 C C . GLU A 1 338 ? -15.507 2.560 27.616 1.00 76.75 338 GLU A C 1
ATOM 2649 O O . GLU A 1 338 ? -15.552 1.578 28.344 1.00 76.75 338 GLU A O 1
ATOM 2654 N N . TRP A 1 339 ? -14.810 2.570 26.475 1.00 83.56 339 TRP A N 1
ATOM 2655 C CA . TRP A 1 339 ? -14.267 1.350 25.855 1.00 83.56 339 TRP A CA 1
ATOM 2656 C C . TRP A 1 339 ? -12.745 1.347 25.714 1.00 83.56 339 TRP A C 1
ATOM 2658 O O . TRP A 1 339 ? -12.200 0.559 24.939 1.00 83.56 339 TRP A O 1
ATOM 2668 N N . ARG A 1 340 ? -12.046 2.264 26.386 1.00 82.62 340 ARG A N 1
ATOM 2669 C CA . ARG A 1 340 ? -10.612 2.463 26.164 1.00 82.62 340 ARG A CA 1
ATOM 2670 C C . ARG A 1 340 ? -9.778 1.256 26.554 1.00 82.62 340 ARG A C 1
ATOM 2672 O O . ARG A 1 340 ? -8.995 0.802 25.718 1.00 82.62 340 ARG A O 1
ATOM 2679 N N . GLN A 1 341 ? -9.924 0.725 27.772 1.00 78.56 341 GLN A N 1
ATOM 2680 C CA . GLN A 1 341 ? -9.059 -0.387 28.168 1.00 78.56 341 GLN A CA 1
ATOM 2681 C C . GLN A 1 341 ? -9.473 -1.670 27.424 1.00 78.56 341 GLN A C 1
ATOM 2683 O O . GLN A 1 341 ? -8.591 -2.425 27.016 1.00 78.56 341 GLN A O 1
ATOM 2688 N N . HIS A 1 342 ? -10.754 -1.860 27.062 1.00 83.50 342 HIS A N 1
ATOM 2689 C CA . HIS A 1 342 ? -11.164 -2.910 26.112 1.00 83.50 342 HIS A CA 1
ATOM 2690 C C . HIS A 1 342 ? -10.402 -2.822 24.794 1.00 83.50 342 HIS A C 1
ATOM 2692 O O . HIS A 1 342 ? -9.899 -3.839 24.316 1.00 83.50 342 HIS A O 1
ATOM 2698 N N . VAL A 1 343 ? -10.297 -1.627 24.203 1.00 89.06 343 VAL A N 1
ATOM 2699 C CA . VAL A 1 343 ? -9.525 -1.427 22.971 1.00 89.06 343 VAL A CA 1
ATOM 2700 C C . VAL A 1 343 ? -8.052 -1.763 23.203 1.00 89.06 343 VAL A C 1
ATOM 2702 O O . VAL A 1 343 ? -7.501 -2.537 22.423 1.00 89.06 343 VAL A O 1
ATOM 2705 N N . ALA A 1 344 ? -7.439 -1.307 24.297 1.00 85.56 344 ALA A N 1
ATOM 2706 C CA . ALA A 1 344 ? -6.048 -1.629 24.642 1.00 85.56 344 ALA A CA 1
ATOM 2707 C C . ALA A 1 344 ? -5.795 -3.151 24.708 1.00 85.56 344 ALA A C 1
ATOM 2709 O O . ALA A 1 344 ? -4.860 -3.690 24.103 1.00 85.56 344 ALA A O 1
ATOM 2710 N N . LEU A 1 345 ? -6.682 -3.867 25.404 1.00 81.50 345 LEU A N 1
ATOM 2711 C CA . LEU A 1 345 ? -6.630 -5.318 25.578 1.00 81.50 345 LEU A CA 1
ATOM 2712 C C . LEU A 1 345 ? -6.832 -6.067 24.256 1.00 81.50 345 LEU A C 1
ATOM 2714 O O . LEU A 1 345 ? -6.158 -7.074 23.998 1.00 81.50 345 LEU A O 1
ATOM 2718 N N . ILE A 1 346 ? -7.747 -5.580 23.414 1.00 89.69 346 ILE A N 1
ATOM 2719 C CA . ILE A 1 346 ? -8.003 -6.126 22.080 1.00 89.69 346 ILE A CA 1
ATOM 2720 C C . ILE A 1 346 ? -6.783 -5.926 21.182 1.00 89.69 346 ILE A C 1
ATOM 2722 O O . ILE A 1 346 ? -6.370 -6.894 20.547 1.00 89.69 346 ILE A O 1
ATOM 2726 N N . TYR A 1 347 ? -6.173 -4.735 21.163 1.00 92.19 347 TYR A N 1
ATOM 2727 C CA . TYR A 1 347 ? -4.948 -4.467 20.399 1.00 92.19 347 TYR A CA 1
ATOM 2728 C C . TYR A 1 347 ? -3.841 -5.448 20.790 1.00 92.19 347 TYR A C 1
ATOM 2730 O O . TYR A 1 347 ? -3.317 -6.141 19.922 1.00 92.19 347 TYR A O 1
ATOM 2738 N N . ARG A 1 348 ? -3.558 -5.613 22.091 1.00 88.62 348 ARG A N 1
ATOM 2739 C CA . ARG A 1 348 ? -2.543 -6.568 22.579 1.00 88.62 348 ARG A CA 1
ATOM 2740 C C . ARG A 1 348 ? -2.837 -8.003 22.147 1.00 88.62 348 ARG A C 1
ATOM 2742 O O . ARG A 1 348 ? -1.982 -8.687 21.583 1.00 88.62 348 ARG A O 1
ATOM 2749 N N . SER A 1 349 ? -4.063 -8.461 22.399 1.00 88.25 349 SER A N 1
ATOM 2750 C CA . SER A 1 349 ? -4.472 -9.848 22.145 1.00 88.25 349 SER A CA 1
ATOM 2751 C C . SER A 1 349 ? -4.547 -10.172 20.650 1.00 88.25 349 SER A C 1
ATOM 2753 O O . SER A 1 349 ? -4.235 -11.292 20.234 1.00 88.25 349 SER A O 1
ATOM 2755 N N . PHE A 1 350 ? -4.966 -9.203 19.834 1.00 93.81 350 PHE A N 1
ATOM 2756 C CA . PHE A 1 350 ? -4.988 -9.320 18.383 1.00 93.81 350 PHE A CA 1
ATOM 2757 C C . PHE A 1 350 ? -3.569 -9.273 17.812 1.00 93.81 350 PHE A C 1
ATOM 2759 O O . PHE A 1 350 ? -3.193 -10.217 17.123 1.00 93.81 350 PHE A O 1
ATOM 2766 N N . ALA A 1 351 ? -2.770 -8.252 18.142 1.00 94.50 351 ALA A N 1
ATOM 2767 C CA . ALA A 1 351 ? -1.414 -8.071 17.622 1.00 94.50 351 ALA A CA 1
ATOM 2768 C C . ALA A 1 351 ? -0.515 -9.272 17.940 1.00 94.50 351 ALA A C 1
ATOM 2770 O O . ALA A 1 351 ? 0.139 -9.795 17.042 1.00 94.50 351 ALA A O 1
ATOM 2771 N N . LYS A 1 352 ? -0.562 -9.802 19.170 1.00 91.56 352 LYS A N 1
ATOM 2772 C CA . LYS A 1 352 ? 0.189 -11.010 19.554 1.00 91.56 352 LYS A CA 1
ATOM 2773 C C . LYS A 1 352 ? -0.134 -12.205 18.652 1.00 91.56 352 LYS A C 1
ATOM 2775 O O . LYS A 1 352 ? 0.764 -12.917 18.208 1.00 91.56 352 LYS A O 1
ATOM 2780 N N . ALA A 1 353 ? -1.417 -12.428 18.365 1.00 91.38 353 ALA A N 1
ATOM 2781 C CA . ALA A 1 353 ? -1.841 -13.520 17.492 1.00 91.38 353 ALA A CA 1
ATOM 2782 C C . ALA A 1 353 ? -1.500 -13.253 16.020 1.00 91.38 353 ALA A C 1
ATOM 2784 O O . ALA A 1 353 ? -1.020 -14.149 15.329 1.00 91.38 353 ALA A O 1
ATOM 2785 N N . TYR A 1 354 ? -1.716 -12.020 15.564 1.00 94.75 354 TYR A N 1
ATOM 2786 C CA . TYR A 1 354 ? -1.461 -11.592 14.197 1.00 94.75 354 TYR A CA 1
ATOM 2787 C C . TYR A 1 354 ? 0.026 -11.690 13.848 1.00 94.75 354 TYR A C 1
ATOM 2789 O O . TYR A 1 354 ? 0.387 -12.361 12.886 1.00 94.75 354 TYR A O 1
ATOM 2797 N N . VAL A 1 355 ? 0.902 -11.113 14.674 1.00 94.50 355 VAL A N 1
ATOM 2798 C CA . VAL A 1 355 ? 2.358 -11.176 14.494 1.00 94.50 355 VAL A CA 1
ATOM 2799 C C . VAL A 1 355 ? 2.868 -12.610 14.637 1.00 94.50 355 VAL A C 1
ATOM 2801 O O . VAL A 1 355 ? 3.712 -13.045 13.853 1.00 94.50 355 VAL A O 1
ATOM 2804 N N . GLY A 1 356 ? 2.286 -13.386 15.559 1.00 91.94 356 GLY A N 1
ATOM 2805 C CA . GLY A 1 356 ? 2.562 -14.815 15.700 1.00 91.94 356 GLY A CA 1
ATOM 2806 C C . GLY A 1 356 ? 2.308 -15.624 14.423 1.00 91.94 356 GLY A C 1
ATOM 2807 O O . GLY A 1 356 ? 3.029 -16.587 14.178 1.00 91.94 356 GLY A O 1
ATOM 2808 N N . LYS A 1 357 ? 1.340 -15.211 13.593 1.00 90.75 357 LYS A N 1
ATOM 2809 C CA . LYS A 1 357 ? 1.089 -15.780 12.260 1.00 90.75 357 LYS A CA 1
ATOM 2810 C C . LYS A 1 357 ? 1.928 -15.140 11.167 1.00 90.75 357 LYS A C 1
ATOM 2812 O O . LYS A 1 357 ? 2.432 -15.832 10.288 1.00 90.75 357 LYS A O 1
ATOM 2817 N N . LEU A 1 358 ? 2.127 -13.830 11.233 1.00 91.12 358 LEU A N 1
ATOM 2818 C CA . LEU A 1 358 ? 2.907 -13.094 10.250 1.00 91.12 358 LEU A CA 1
ATOM 2819 C C . LEU A 1 358 ? 4.358 -13.591 10.187 1.00 91.12 358 LEU A C 1
ATOM 2821 O O . LEU A 1 358 ? 4.900 -13.752 9.092 1.00 91.12 358 LEU A O 1
ATOM 2825 N N . LYS A 1 359 ? 4.953 -13.930 11.339 1.00 90.25 359 LYS A N 1
ATOM 2826 C CA . LYS A 1 359 ? 6.312 -14.486 11.409 1.00 90.25 359 LYS A CA 1
ATOM 2827 C C . LYS A 1 359 ? 6.474 -15.848 10.724 1.00 90.25 359 LYS A C 1
ATOM 2829 O O . LYS A 1 359 ? 7.588 -16.213 10.361 1.00 90.25 359 LYS A O 1
ATOM 2834 N N . GLU A 1 360 ? 5.385 -16.603 10.535 1.00 87.56 360 GLU A N 1
ATOM 2835 C CA . GLU A 1 360 ? 5.414 -17.893 9.825 1.00 87.56 360 GLU A CA 1
ATOM 2836 C C . GLU A 1 360 ? 5.674 -17.703 8.319 1.00 87.56 360 GLU A C 1
ATOM 2838 O O . GLU A 1 360 ? 6.160 -18.620 7.657 1.00 87.56 360 GLU A O 1
ATOM 2843 N N . ILE A 1 361 ? 5.359 -16.523 7.771 1.00 84.94 361 ILE A N 1
ATOM 2844 C CA . ILE A 1 361 ? 5.454 -16.238 6.331 1.00 84.94 361 ILE A CA 1
ATOM 2845 C C . ILE A 1 361 ? 6.492 -15.168 5.975 1.00 84.94 361 ILE A C 1
ATOM 2847 O O . ILE A 1 361 ? 6.853 -15.051 4.803 1.00 84.94 361 ILE A O 1
ATOM 2851 N N . ARG A 1 362 ? 6.974 -14.381 6.946 1.00 86.12 362 ARG A N 1
ATOM 2852 C CA . ARG A 1 362 ? 8.022 -13.373 6.732 1.00 86.12 362 ARG A CA 1
ATOM 2853 C C . ARG A 1 362 ? 8.746 -13.001 8.033 1.00 86.12 362 ARG A C 1
ATOM 2855 O O . ARG A 1 362 ? 8.129 -13.063 9.088 1.00 86.12 362 ARG A O 1
ATOM 2862 N N . PRO A 1 363 ? 10.016 -12.561 7.983 1.00 87.06 363 PRO A N 1
ATOM 2863 C CA . PRO A 1 363 ? 10.749 -12.157 9.181 1.00 87.06 363 PRO A CA 1
ATOM 2864 C C . PRO A 1 363 ? 10.193 -10.845 9.751 1.00 87.06 363 PRO A C 1
ATOM 2866 O O . PRO A 1 363 ? 10.302 -9.795 9.110 1.00 87.06 363 PRO A O 1
ATOM 2869 N N . VAL A 1 364 ? 9.613 -10.927 10.949 1.00 92.06 364 VAL A N 1
ATOM 2870 C CA . VAL A 1 364 ? 9.151 -9.801 11.771 1.00 92.06 364 VAL A CA 1
ATOM 2871 C C . VAL A 1 364 ? 9.440 -10.087 13.243 1.00 92.06 364 VAL A C 1
ATOM 2873 O O . VAL A 1 364 ? 9.408 -11.245 13.665 1.00 92.06 364 VAL A O 1
ATOM 2876 N N . VAL A 1 365 ? 9.706 -9.042 14.020 1.00 94.56 365 VAL A N 1
ATOM 2877 C CA . VAL A 1 365 ? 9.866 -9.142 15.474 1.00 94.56 365 VAL A CA 1
ATOM 2878 C C . VAL A 1 365 ? 8.510 -9.390 16.126 1.00 94.56 365 VAL A C 1
ATOM 2880 O O . VAL A 1 365 ? 7.529 -8.722 15.809 1.00 94.56 365 VAL A O 1
ATOM 2883 N N . ASP A 1 366 ? 8.458 -10.361 17.039 1.00 93.00 366 ASP A N 1
ATOM 2884 C CA . ASP A 1 366 ? 7.229 -10.839 17.683 1.00 93.00 366 ASP A CA 1
ATOM 2885 C C . ASP A 1 366 ? 7.144 -10.538 19.184 1.00 93.00 366 ASP A C 1
ATOM 2887 O O . ASP A 1 366 ? 6.239 -11.007 19.878 1.00 93.00 366 ASP A O 1
ATOM 2891 N N . THR A 1 367 ? 8.077 -9.740 19.697 1.00 93.62 367 THR A N 1
ATOM 2892 C CA . THR A 1 367 ? 8.120 -9.338 21.104 1.00 93.62 367 THR A CA 1
ATOM 2893 C C . THR A 1 367 ? 7.381 -8.040 21.375 1.00 93.62 367 THR A C 1
ATOM 2895 O O . THR A 1 367 ? 6.848 -7.873 22.466 1.00 93.62 367 THR A O 1
ATOM 2898 N N . GLN A 1 368 ? 7.301 -7.143 20.396 1.00 94.12 368 GLN A N 1
ATOM 2899 C CA . GLN A 1 368 ? 6.733 -5.813 20.574 1.00 94.12 368 GLN A CA 1
ATOM 2900 C C . GLN A 1 368 ? 6.138 -5.278 19.270 1.00 94.12 368 GLN A C 1
ATOM 2902 O O . GLN A 1 368 ? 6.577 -5.648 18.180 1.00 94.12 368 GLN A O 1
ATOM 2907 N N . MET A 1 369 ? 5.172 -4.373 19.400 1.00 95.12 369 MET A N 1
ATOM 2908 C CA . MET A 1 369 ? 4.565 -3.621 18.303 1.00 95.12 369 MET A CA 1
ATOM 2909 C C . MET A 1 369 ? 4.752 -2.116 18.557 1.00 95.12 369 MET A C 1
ATOM 2911 O O . MET A 1 369 ? 4.239 -1.615 19.561 1.00 95.12 369 MET A O 1
ATOM 2915 N N . PRO A 1 370 ? 5.479 -1.386 17.695 1.00 94.94 370 PRO A N 1
ATOM 2916 C CA . PRO A 1 370 ? 5.596 0.066 17.788 1.00 94.94 370 PRO A CA 1
ATOM 2917 C C . PRO A 1 370 ? 4.279 0.749 17.404 1.00 94.94 370 PRO A C 1
ATOM 2919 O O . PRO A 1 370 ? 3.561 0.260 16.528 1.00 94.94 370 PRO A O 1
ATOM 2922 N N . ILE A 1 371 ? 3.966 1.868 18.056 1.00 95.12 371 ILE A N 1
ATOM 2923 C CA . ILE A 1 371 ? 2.753 2.659 17.820 1.00 95.12 371 ILE A CA 1
ATOM 2924 C C . ILE A 1 371 ? 3.112 4.151 17.831 1.00 95.12 371 ILE A C 1
ATOM 2926 O O . ILE A 1 371 ? 3.737 4.622 18.780 1.00 95.12 371 ILE A O 1
ATOM 2930 N N . GLY A 1 372 ? 2.712 4.927 16.825 1.00 92.81 372 GLY A N 1
ATOM 2931 C CA . GLY A 1 372 ? 2.962 6.373 16.825 1.00 92.81 372 GLY A CA 1
ATOM 2932 C C . GLY A 1 372 ? 2.181 7.140 17.896 1.00 92.81 372 GLY A C 1
ATOM 2933 O O . GLY A 1 372 ? 1.061 6.778 18.259 1.00 92.81 372 GLY A O 1
ATOM 2934 N N . GLN A 1 373 ? 2.767 8.223 18.416 1.00 90.25 373 GLN A N 1
ATOM 2935 C CA . GLN A 1 373 ? 2.177 9.006 19.514 1.00 90.25 373 GLN A CA 1
ATOM 2936 C C . GLN A 1 373 ? 1.136 10.046 19.054 1.00 90.25 373 GLN A C 1
ATOM 2938 O O . GLN A 1 373 ? 0.272 10.416 19.838 1.00 90.25 373 GLN A O 1
ATOM 2943 N N . GLY A 1 374 ? 1.175 10.519 17.798 1.00 79.44 374 GLY A N 1
ATOM 2944 C CA . GLY A 1 374 ? 0.518 11.771 17.373 1.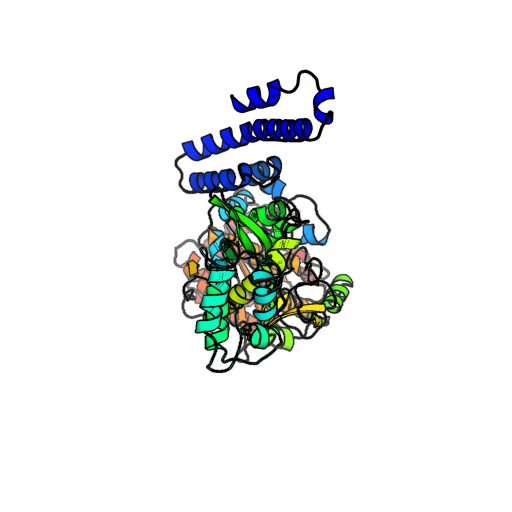00 79.44 374 GLY A CA 1
ATOM 2945 C C . GLY A 1 374 ? -0.973 11.943 17.725 1.00 79.44 374 GLY A C 1
ATOM 2946 O O . GLY A 1 374 ? -1.384 13.053 18.062 1.00 79.44 374 GLY A O 1
ATOM 2947 N N . TYR A 1 375 ? -1.767 10.867 17.677 1.00 82.44 375 TYR A N 1
ATOM 2948 C CA . TYR A 1 375 ? -3.184 10.844 18.096 1.00 82.44 375 TYR A CA 1
ATOM 2949 C C . TYR A 1 375 ? -3.537 9.632 18.966 1.00 82.44 375 TYR A C 1
ATOM 2951 O O . TYR A 1 375 ? -4.716 9.346 19.192 1.00 82.44 375 TYR A O 1
ATOM 2959 N N . THR A 1 376 ? -2.523 8.917 19.447 1.00 77.75 376 THR A N 1
ATOM 2960 C CA . THR A 1 376 ? -2.730 7.817 20.383 1.00 77.75 376 THR A CA 1
ATOM 2961 C C . THR A 1 376 ? -3.030 8.404 21.755 1.00 77.75 376 THR A C 1
ATOM 2963 O O . THR A 1 376 ? -2.337 9.306 22.206 1.00 77.75 376 THR A O 1
ATOM 2966 N N . ASP A 1 377 ? -4.092 7.932 22.403 1.00 70.69 377 ASP A N 1
ATOM 2967 C CA . ASP A 1 377 ? -4.475 8.415 23.732 1.00 70.69 377 ASP A CA 1
ATOM 2968 C C . ASP A 1 377 ? -3.413 8.003 24.773 1.00 70.69 377 ASP A C 1
ATOM 2970 O O . ASP A 1 377 ? -3.201 6.812 24.994 1.00 70.69 377 ASP A O 1
ATOM 2974 N N . ASP A 1 378 ? -2.770 8.970 25.438 1.00 62.22 378 ASP A N 1
ATOM 2975 C CA . ASP A 1 378 ? -1.752 8.732 26.480 1.00 62.22 378 ASP A CA 1
ATOM 2976 C C . ASP A 1 378 ? -2.225 7.753 27.576 1.00 62.22 378 ASP A C 1
ATOM 2978 O O . ASP A 1 378 ? -1.421 7.088 28.228 1.00 62.22 378 ASP A O 1
ATOM 2982 N N . SER A 1 379 ? -3.541 7.629 27.782 1.00 60.72 379 SER A N 1
ATOM 2983 C CA . SER A 1 379 ? -4.127 6.720 28.774 1.00 60.72 379 SER A CA 1
ATOM 2984 C C . SER A 1 379 ? -4.200 5.246 28.346 1.00 60.72 379 SER A C 1
ATOM 2986 O O . SER A 1 379 ? -4.776 4.433 29.069 1.00 60.72 379 SER A O 1
ATOM 2988 N N . PHE A 1 380 ? -3.600 4.873 27.209 1.00 73.62 380 PHE A N 1
ATOM 2989 C CA . PHE A 1 380 ? -3.328 3.470 26.869 1.00 73.62 380 PHE A CA 1
ATOM 2990 C C . PHE A 1 380 ? -2.222 2.824 27.726 1.00 73.62 380 PHE A C 1
ATOM 2992 O O . PHE A 1 380 ? -2.050 1.609 27.631 1.00 73.62 380 PHE A O 1
ATOM 2999 N N . ASP A 1 381 ? -1.516 3.608 28.556 1.00 77.50 381 ASP A N 1
ATOM 3000 C CA . ASP A 1 381 ? -0.453 3.154 29.471 1.00 77.50 381 ASP A CA 1
ATOM 3001 C C . ASP A 1 381 ? 0.612 2.308 28.750 1.00 77.50 381 ASP A C 1
ATOM 3003 O O . ASP A 1 381 ? 0.903 1.161 29.094 1.00 77.50 381 ASP A O 1
ATOM 3007 N N . LEU A 1 382 ? 1.121 2.865 27.647 1.00 86.81 382 LEU A N 1
ATOM 3008 C CA . LEU A 1 382 ? 2.150 2.253 26.814 1.00 86.81 382 LEU A CA 1
ATOM 3009 C C . LEU A 1 382 ? 3.506 2.880 27.126 1.00 86.81 382 LEU A C 1
ATOM 3011 O O . LEU A 1 382 ? 3.621 4.102 27.233 1.00 86.81 382 LEU A O 1
ATOM 3015 N N . ASP A 1 383 ? 4.542 2.048 27.189 1.00 90.75 383 ASP A N 1
ATOM 3016 C CA . ASP A 1 383 ? 5.912 2.529 27.331 1.00 90.75 383 ASP A CA 1
ATOM 3017 C C . ASP A 1 383 ? 6.339 3.304 26.079 1.00 90.75 383 ASP A C 1
ATOM 3019 O O . ASP A 1 383 ? 6.032 2.913 24.951 1.00 90.75 383 ASP A O 1
ATOM 3023 N N . SER A 1 384 ? 7.087 4.388 26.270 1.00 92.69 384 SER A N 1
ATOM 3024 C CA . SER A 1 384 ? 7.718 5.130 25.176 1.00 92.69 384 SER A CA 1
ATOM 3025 C C . SER A 1 384 ? 9.125 4.610 24.900 1.00 92.69 384 SER A C 1
ATOM 3027 O O . SER A 1 384 ? 9.857 4.203 25.805 1.00 92.69 384 SER A O 1
ATOM 3029 N N . ARG A 1 385 ? 9.545 4.700 23.641 1.00 92.25 385 ARG A N 1
ATOM 3030 C CA . ARG A 1 385 ? 10.937 4.521 23.216 1.00 92.25 385 ARG A CA 1
ATOM 3031 C C . ARG A 1 385 ? 11.298 5.533 22.140 1.00 92.25 385 ARG A C 1
ATOM 3033 O O . ARG A 1 385 ? 10.413 6.115 21.515 1.00 92.25 385 ARG A O 1
ATOM 3040 N N . GLU A 1 386 ? 12.590 5.677 21.865 1.00 93.50 386 GLU A N 1
ATOM 3041 C CA . GLU A 1 386 ? 13.053 6.452 20.715 1.00 93.50 386 GLU A CA 1
ATOM 3042 C C . GLU A 1 386 ? 12.457 5.901 19.409 1.00 93.50 386 GLU A C 1
ATOM 3044 O O . GLU A 1 386 ? 12.427 4.690 19.174 1.00 93.50 386 GLU A O 1
ATOM 3049 N N . ASN A 1 387 ? 11.961 6.800 18.561 1.00 92.69 387 ASN A N 1
ATOM 3050 C CA . ASN A 1 387 ? 11.431 6.446 17.257 1.00 92.69 387 ASN A CA 1
ATOM 3051 C C . ASN A 1 387 ? 12.572 6.321 16.250 1.00 92.69 387 ASN A C 1
ATOM 3053 O O . ASN A 1 387 ? 13.043 7.314 15.695 1.00 92.69 387 ASN A O 1
ATOM 3057 N N . THR A 1 388 ? 12.996 5.091 16.009 1.00 91.19 388 THR A N 1
ATOM 3058 C CA . THR A 1 388 ? 14.053 4.731 15.055 1.00 91.19 388 THR A CA 1
ATOM 3059 C C . THR A 1 388 ? 13.522 3.904 13.874 1.00 91.19 388 THR A C 1
ATOM 3061 O O . THR A 1 388 ? 14.288 3.309 13.103 1.00 91.19 388 THR A O 1
ATOM 3064 N N . MET A 1 389 ? 12.192 3.885 13.721 1.00 90.19 389 MET A N 1
ATOM 3065 C CA . MET A 1 389 ? 11.476 3.166 12.671 1.00 90.19 389 MET A CA 1
ATOM 3066 C C . MET A 1 389 ? 11.481 3.947 11.363 1.00 90.19 389 MET A C 1
ATOM 3068 O O . MET A 1 389 ? 11.201 5.143 11.330 1.00 90.19 389 MET A O 1
ATOM 3072 N N . VAL A 1 390 ? 11.764 3.252 10.265 1.00 87.44 390 VAL A N 1
ATOM 3073 C CA . VAL A 1 390 ? 11.726 3.802 8.911 1.00 87.44 390 VAL A CA 1
ATOM 3074 C C . VAL A 1 390 ? 10.747 3.019 8.065 1.00 87.44 390 VAL A C 1
ATOM 3076 O O . VAL A 1 390 ? 10.786 1.787 7.997 1.00 87.44 390 VAL A O 1
ATOM 3079 N N . LYS A 1 391 ? 9.914 3.766 7.347 1.00 86.75 391 LYS A N 1
ATOM 3080 C CA . LYS A 1 391 ? 8.917 3.213 6.441 1.00 86.75 391 LYS A CA 1
ATOM 3081 C C . LYS A 1 391 ? 9.572 2.560 5.241 1.00 86.75 391 LYS A C 1
ATOM 3083 O O . LYS A 1 391 ? 10.188 3.241 4.421 1.00 86.75 391 LYS A O 1
ATOM 3088 N N . VAL A 1 392 ? 9.410 1.240 5.117 1.00 85.06 392 VAL A N 1
ATOM 3089 C CA . VAL A 1 392 ? 9.963 0.446 4.000 1.00 85.06 392 VAL A CA 1
ATOM 3090 C C . VAL A 1 392 ? 9.410 0.927 2.656 1.00 85.06 392 VAL A C 1
ATOM 3092 O O . VAL A 1 392 ? 10.115 0.922 1.646 1.00 85.06 392 VAL A O 1
ATOM 3095 N N . VAL A 1 393 ? 8.156 1.382 2.658 1.00 88.44 393 VAL A N 1
ATOM 3096 C CA . VAL A 1 393 ? 7.533 2.091 1.542 1.00 88.44 393 VAL A CA 1
ATOM 3097 C C . VAL A 1 393 ? 7.040 3.443 2.048 1.00 88.44 393 VAL A C 1
ATOM 3099 O O . VAL A 1 393 ? 6.038 3.470 2.764 1.00 88.44 393 VAL A O 1
ATOM 3102 N N . PRO A 1 394 ? 7.708 4.555 1.692 1.00 86.50 394 PRO A N 1
ATOM 3103 C CA . PRO A 1 394 ? 7.331 5.882 2.157 1.00 86.50 394 PRO A CA 1
ATOM 3104 C C . PRO A 1 394 ? 5.837 6.198 2.016 1.00 86.50 394 PRO A C 1
ATOM 3106 O O . PRO A 1 394 ? 5.183 5.915 1.002 1.00 86.50 394 PRO A O 1
ATOM 3109 N N . THR A 1 395 ? 5.298 6.827 3.055 1.00 87.12 395 THR A N 1
ATOM 3110 C CA . THR A 1 395 ? 3.911 7.278 3.120 1.00 87.12 395 THR A CA 1
ATOM 3111 C C . THR A 1 395 ? 3.827 8.787 2.918 1.00 87.12 395 THR A C 1
ATOM 3113 O O . THR A 1 395 ? 4.732 9.541 3.274 1.00 87.12 395 THR A O 1
ATOM 3116 N N . SER A 1 396 ? 2.722 9.253 2.335 1.00 81.94 396 SER A N 1
ATOM 3117 C CA . SER A 1 396 ? 2.457 10.685 2.151 1.00 81.94 396 SER A CA 1
ATOM 3118 C C . SER A 1 396 ? 2.235 11.444 3.461 1.00 81.94 396 SER A C 1
ATOM 3120 O O . SER A 1 396 ? 2.212 12.673 3.479 1.00 81.94 396 SER A O 1
ATOM 3122 N N . TYR A 1 397 ? 1.987 10.705 4.538 1.00 83.88 397 TYR A N 1
ATOM 3123 C CA . TYR A 1 397 ? 1.608 11.185 5.853 1.00 83.88 397 TYR A CA 1
ATOM 3124 C C . TYR A 1 397 ? 1.961 10.118 6.891 1.00 83.88 397 TYR A C 1
ATOM 3126 O O . TYR A 1 397 ? 2.026 8.945 6.534 1.00 83.88 397 TYR A O 1
ATOM 3134 N N . THR A 1 398 ? 2.210 10.516 8.139 1.00 85.81 398 THR A N 1
ATOM 3135 C CA . THR A 1 398 ? 2.331 9.601 9.280 1.00 85.81 398 THR A CA 1
ATOM 3136 C C . THR A 1 398 ? 2.217 10.371 10.591 1.00 85.81 398 THR A C 1
ATOM 3138 O O . THR A 1 398 ? 2.811 11.445 10.749 1.00 85.81 398 THR A O 1
ATOM 3141 N N . ASP A 1 399 ? 1.441 9.822 11.518 1.00 83.31 399 ASP A N 1
ATOM 3142 C CA . ASP A 1 399 ? 1.339 10.281 12.903 1.00 83.31 399 ASP A CA 1
ATOM 3143 C C . ASP A 1 399 ? 2.505 9.783 13.769 1.00 83.31 399 ASP A C 1
ATOM 3145 O O . ASP A 1 399 ? 2.819 10.390 14.798 1.00 83.31 399 ASP A O 1
ATOM 3149 N N . ASN A 1 400 ? 3.233 8.763 13.311 1.00 87.00 400 ASN A N 1
ATOM 3150 C CA . ASN A 1 400 ? 4.469 8.285 13.924 1.00 87.00 400 ASN A CA 1
ATOM 3151 C C . ASN A 1 400 ? 5.716 9.072 13.464 1.00 87.00 400 ASN A C 1
ATOM 3153 O O . ASN A 1 400 ? 6.728 8.509 13.048 1.00 87.00 400 ASN A O 1
ATOM 3157 N N . SER A 1 401 ? 5.647 10.408 13.506 1.00 85.06 401 SER A N 1
ATOM 3158 C CA . SER A 1 401 ? 6.715 11.286 12.989 1.00 85.06 401 SER A CA 1
ATOM 3159 C C . SER A 1 401 ? 7.550 12.011 14.054 1.00 85.06 401 SER A C 1
ATOM 3161 O O . SER A 1 401 ? 8.427 12.814 13.713 1.00 85.06 401 SER A O 1
ATOM 3163 N N . GLY A 1 402 ? 7.253 11.763 15.333 1.00 86.38 402 GLY A N 1
ATOM 3164 C CA . GLY A 1 402 ? 7.950 12.338 16.486 1.00 86.38 402 GLY A CA 1
ATOM 3165 C C . GLY A 1 402 ? 9.288 11.661 16.792 1.00 86.38 402 GLY A C 1
ATOM 3166 O O . GLY A 1 402 ? 9.689 10.713 16.120 1.00 86.38 402 GLY A O 1
ATOM 3167 N N . THR A 1 403 ? 9.983 12.157 17.820 1.00 89.25 403 THR A N 1
ATOM 3168 C CA . THR A 1 403 ? 11.228 11.560 18.347 1.00 89.25 403 THR A CA 1
ATOM 3169 C C . THR A 1 403 ? 10.992 10.274 19.127 1.00 89.25 403 THR A C 1
ATOM 3171 O O . THR A 1 403 ? 11.938 9.524 19.341 1.00 89.25 403 THR A O 1
ATOM 3174 N N . GLU A 1 404 ? 9.757 10.022 19.556 1.00 92.69 404 GLU A N 1
ATOM 3175 C CA . GLU A 1 404 ? 9.365 8.843 20.319 1.00 92.69 404 GLU A CA 1
ATOM 3176 C C . GLU A 1 404 ? 8.154 8.152 19.688 1.00 92.69 404 GLU A C 1
ATOM 3178 O O . GLU A 1 404 ? 7.335 8.780 19.010 1.00 92.69 404 GLU A O 1
ATOM 3183 N N . SER A 1 405 ? 8.060 6.848 19.934 1.00 93.06 405 SER A N 1
ATOM 3184 C CA . SER A 1 405 ? 6.899 6.008 19.642 1.00 93.06 405 SER A CA 1
ATOM 3185 C C . SER A 1 405 ? 6.513 5.258 20.915 1.00 93.06 405 SER A C 1
ATOM 3187 O O . SER A 1 405 ? 7.375 4.921 21.730 1.00 93.06 405 SER A O 1
ATOM 3189 N N . TYR A 1 406 ? 5.233 4.943 21.063 1.00 94.75 406 TYR A N 1
ATOM 3190 C CA . TYR A 1 406 ? 4.776 3.974 22.048 1.00 94.75 406 TYR A CA 1
ATOM 3191 C C . TYR A 1 406 ? 5.157 2.546 21.649 1.00 94.75 406 TYR A C 1
ATOM 3193 O O . TYR A 1 406 ? 5.403 2.239 20.477 1.00 94.75 406 TYR A O 1
ATOM 3201 N N . VAL A 1 407 ? 5.172 1.657 22.639 1.00 93.50 407 VAL A N 1
ATOM 3202 C CA . VAL A 1 407 ? 5.473 0.237 22.486 1.00 93.50 407 VAL A CA 1
ATOM 3203 C C . VAL A 1 407 ? 4.395 -0.593 23.157 1.00 93.50 407 VAL A C 1
ATOM 3205 O O . VAL A 1 407 ? 4.132 -0.476 24.351 1.00 93.50 407 VAL A O 1
ATOM 3208 N N . LEU A 1 408 ? 3.805 -1.495 22.383 1.00 93.19 408 LEU A N 1
ATOM 3209 C CA . LEU A 1 408 ? 2.920 -2.529 22.887 1.00 93.19 408 LEU A CA 1
ATOM 3210 C C . LEU A 1 408 ? 3.706 -3.828 23.085 1.00 93.19 408 LEU A C 1
ATOM 3212 O O . LEU A 1 408 ? 4.102 -4.471 22.111 1.00 93.19 408 LEU A O 1
ATOM 3216 N N . ASP A 1 409 ? 3.907 -4.229 24.342 1.00 91.25 409 ASP A N 1
ATOM 3217 C CA . ASP A 1 409 ? 4.536 -5.507 24.691 1.00 91.25 409 ASP A CA 1
ATOM 3218 C C . ASP A 1 409 ? 3.627 -6.694 24.321 1.00 91.25 409 ASP A C 1
ATOM 3220 O O . ASP A 1 409 ? 2.513 -6.855 24.837 1.00 91.25 409 ASP A O 1
ATOM 3224 N N . LEU A 1 410 ? 4.120 -7.549 23.421 1.00 90.06 410 LEU A N 1
ATOM 3225 C CA . LEU A 1 410 ? 3.429 -8.755 22.959 1.00 90.06 410 LEU A CA 1
ATOM 3226 C C . LEU A 1 410 ? 3.793 -9.991 23.794 1.00 90.06 410 LEU A C 1
ATOM 3228 O O . LEU A 1 410 ? 3.123 -11.027 23.687 1.00 90.06 410 LEU A O 1
ATOM 3232 N N . GLN A 1 411 ? 4.823 -9.915 24.637 1.00 86.19 411 GLN A N 1
ATOM 3233 C CA . GLN A 1 411 ? 5.220 -10.993 25.543 1.00 86.19 411 GLN A CA 1
ATOM 3234 C C . GLN A 1 411 ? 4.363 -11.023 26.805 1.00 86.19 411 GLN A C 1
ATOM 3236 O O . GLN A 1 411 ? 4.065 -12.120 27.289 1.00 86.19 411 GLN A O 1
ATOM 3241 N N . ALA A 1 412 ? 3.858 -9.870 27.251 1.00 77.44 412 ALA A N 1
ATOM 3242 C CA . ALA A 1 412 ? 2.847 -9.791 28.297 1.00 77.44 412 ALA A CA 1
ATOM 3243 C C . ALA A 1 412 ? 1.693 -10.792 28.080 1.00 77.44 412 ALA A C 1
ATOM 3245 O O . ALA A 1 412 ? 1.277 -11.114 26.953 1.00 77.44 412 ALA A O 1
ATOM 3246 N N . GLN A 1 413 ? 1.179 -11.328 29.188 1.00 64.94 413 GLN A N 1
ATOM 3247 C CA . GLN A 1 413 ? 0.092 -12.298 29.152 1.00 64.94 413 GLN A CA 1
ATOM 3248 C C . GLN A 1 413 ? -1.150 -11.647 28.532 1.00 64.94 413 GLN A C 1
ATOM 3250 O O . GLN A 1 413 ? -1.568 -10.561 28.928 1.00 64.94 413 GLN A O 1
ATOM 3255 N N . ALA A 1 414 ? -1.726 -12.301 27.520 1.00 60.12 414 ALA A N 1
ATOM 3256 C CA . ALA A 1 414 ? -2.974 -11.834 26.935 1.00 60.12 414 ALA A CA 1
ATOM 3257 C C . ALA A 1 414 ? -4.095 -12.060 27.955 1.00 60.12 414 ALA A C 1
ATOM 3259 O O . ALA A 1 414 ? -4.295 -13.191 28.397 1.00 60.12 414 ALA A O 1
ATOM 3260 N N . ALA A 1 415 ? -4.817 -10.999 28.315 1.00 53.66 415 ALA A N 1
ATOM 3261 C CA . ALA A 1 415 ? -5.904 -11.089 29.288 1.00 53.66 415 ALA A CA 1
ATOM 3262 C C . ALA A 1 415 ? -7.091 -11.919 28.765 1.00 53.66 415 ALA A C 1
ATOM 3264 O O . ALA A 1 415 ? -7.812 -12.528 29.546 1.00 53.66 415 ALA A O 1
ATOM 3265 N N . PHE A 1 416 ? -7.279 -11.986 27.439 1.00 63.19 416 PHE A N 1
ATOM 3266 C CA . PHE A 1 416 ? -8.408 -12.678 26.820 1.00 63.19 416 PHE A CA 1
ATOM 3267 C C . PHE A 1 416 ? -8.007 -13.384 25.523 1.00 63.19 416 PHE A C 1
ATOM 3269 O O . PHE A 1 416 ? -7.137 -12.932 24.777 1.00 63.19 416 PHE A O 1
ATOM 3276 N N . SER A 1 417 ? -8.690 -14.488 25.215 1.00 62.69 417 SER A N 1
ATOM 3277 C CA . SER A 1 417 ? -8.577 -15.162 23.920 1.00 62.69 417 SER A CA 1
ATOM 3278 C C . SER A 1 417 ? -9.824 -14.881 23.077 1.00 62.69 417 SER A C 1
ATOM 3280 O O . SER A 1 417 ? -10.951 -15.098 23.511 1.00 62.69 417 SER A O 1
ATOM 3282 N N . GLY A 1 418 ? -9.630 -14.347 21.869 1.00 62.12 418 GLY A N 1
ATOM 3283 C CA . GLY A 1 418 ? -10.709 -14.165 20.896 1.00 62.12 418 GLY A CA 1
ATOM 3284 C C . GLY A 1 418 ? -10.964 -15.433 20.077 1.00 62.12 418 GLY A C 1
ATOM 3285 O O . GLY A 1 418 ? -10.051 -16.226 19.838 1.00 62.12 418 GLY A O 1
ATOM 3286 N N . SER A 1 419 ? -12.178 -15.607 19.570 1.00 76.00 419 SER A N 1
ATOM 3287 C CA . SER A 1 419 ? -12.457 -16.595 18.520 1.00 76.00 419 SER A CA 1
ATOM 3288 C C . SER A 1 419 ? -11.976 -16.076 17.164 1.00 76.00 419 SER A C 1
ATOM 3290 O O . SER A 1 419 ? -12.127 -14.893 16.861 1.00 76.00 419 SER A O 1
ATOM 3292 N N . VAL A 1 420 ? -11.367 -16.942 16.361 1.00 78.25 420 VAL A N 1
ATOM 3293 C CA . VAL A 1 420 ? -10.893 -16.598 15.016 1.00 78.25 420 VAL A CA 1
ATOM 3294 C C . VAL A 1 420 ? -12.053 -16.736 14.035 1.00 78.25 420 VAL A C 1
ATOM 3296 O O . VAL A 1 420 ? -12.651 -17.805 13.951 1.00 78.25 420 VAL A O 1
ATOM 3299 N N . GLU A 1 421 ? -12.363 -15.670 13.295 1.00 77.06 421 GLU A N 1
ATOM 3300 C CA . GLU A 1 421 ? -13.375 -15.707 12.226 1.00 77.06 421 GLU A CA 1
ATOM 3301 C C . GLU A 1 421 ? -12.732 -15.925 10.856 1.00 77.06 421 GLU A C 1
ATOM 3303 O O . GLU A 1 421 ? -13.260 -16.659 10.021 1.00 77.06 421 GLU A O 1
ATOM 3308 N N . ARG A 1 422 ? -11.574 -15.298 10.630 1.00 80.94 422 ARG A N 1
ATOM 3309 C CA . ARG A 1 422 ? -10.802 -15.423 9.397 1.00 80.94 422 ARG A CA 1
ATOM 3310 C C . ARG A 1 422 ? -9.317 -15.369 9.710 1.00 80.94 422 ARG A C 1
ATOM 3312 O O . ARG A 1 422 ? -8.846 -14.412 10.321 1.00 80.94 422 ARG A O 1
ATOM 3319 N N . GLU A 1 423 ? -8.597 -16.372 9.233 1.00 76.38 423 GLU A N 1
ATOM 3320 C CA . GLU A 1 423 ? -7.141 -16.462 9.291 1.00 76.38 423 GLU A CA 1
ATOM 3321 C C . GLU A 1 423 ? -6.571 -16.562 7.878 1.00 76.38 423 GLU A C 1
ATOM 3323 O O . GLU A 1 423 ? -7.205 -17.106 6.968 1.00 76.38 423 GLU A O 1
ATOM 3328 N N . PHE A 1 424 ? -5.367 -16.030 7.698 1.00 77.19 424 PHE A N 1
ATOM 3329 C CA . PHE A 1 424 ? -4.587 -16.245 6.491 1.00 77.19 424 PHE A CA 1
ATOM 3330 C C . PHE A 1 424 ? -3.761 -17.531 6.637 1.00 77.19 424 PHE A C 1
ATOM 3332 O O . PHE A 1 424 ? -3.177 -17.797 7.686 1.00 77.19 424 PHE A O 1
ATOM 3339 N N . GLY A 1 425 ? -3.752 -18.354 5.586 1.00 53.41 425 GLY A N 1
ATOM 3340 C CA . GLY A 1 425 ? -2.957 -19.581 5.507 1.00 53.41 425 GLY A CA 1
ATOM 3341 C C . GLY A 1 425 ? -1.560 -19.331 4.934 1.00 53.41 425 GLY A C 1
ATOM 3342 O O . GLY A 1 425 ? -1.332 -18.345 4.234 1.00 53.41 425 GLY A O 1
ATOM 3343 N N . GLY A 1 426 ? -0.625 -20.233 5.233 1.00 48.22 426 GLY A N 1
ATOM 3344 C CA . GLY A 1 426 ? 0.775 -20.106 4.834 1.00 48.22 426 GLY A CA 1
ATOM 3345 C C . GLY A 1 426 ? 1.027 -20.194 3.323 1.00 48.22 426 GLY A C 1
ATOM 3346 O O . GLY A 1 426 ? 0.486 -21.060 2.640 1.00 48.22 426 GLY A O 1
ATOM 3347 N N . GLY A 1 427 ? 1.944 -19.335 2.865 1.00 44.66 427 GLY A N 1
ATOM 3348 C CA . GLY A 1 427 ? 2.839 -19.568 1.729 1.00 44.66 427 GLY A CA 1
ATOM 3349 C C . GLY A 1 427 ? 2.322 -19.198 0.340 1.00 44.66 427 GLY A C 1
ATOM 3350 O O . GLY A 1 427 ? 1.773 -20.034 -0.370 1.00 44.66 427 GLY A O 1
ATOM 3351 N N . ARG A 1 428 ? 2.669 -17.992 -0.132 1.00 41.72 428 ARG A N 1
ATOM 3352 C CA . ARG A 1 428 ? 2.921 -17.801 -1.568 1.00 41.72 428 ARG A CA 1
ATOM 3353 C C . ARG A 1 428 ? 4.080 -18.714 -1.965 1.00 41.72 428 ARG A C 1
ATOM 3355 O O . ARG A 1 428 ? 5.177 -18.586 -1.424 1.00 41.72 428 ARG A O 1
ATOM 3362 N N . SER A 1 429 ? 3.851 -19.617 -2.911 1.00 34.56 429 SER A N 1
ATOM 3363 C CA . SER A 1 429 ? 4.941 -20.308 -3.593 1.00 34.56 429 SER A CA 1
ATOM 3364 C C . SER A 1 429 ? 5.674 -19.287 -4.461 1.00 34.56 429 SER A C 1
ATOM 3366 O O . SER A 1 429 ? 5.120 -18.799 -5.448 1.00 34.56 429 SER A O 1
ATOM 3368 N N . TRP A 1 430 ? 6.900 -18.935 -4.081 1.00 34.53 430 TRP A N 1
ATOM 3369 C CA . TRP A 1 430 ? 7.790 -18.175 -4.952 1.00 34.53 430 TRP A CA 1
ATOM 3370 C C . TRP A 1 430 ? 8.077 -19.012 -6.209 1.00 34.53 430 TRP A C 1
ATOM 3372 O O . TRP A 1 430 ? 8.324 -20.213 -6.074 1.00 34.53 430 TRP A O 1
ATOM 3382 N N . PRO A 1 431 ? 8.006 -18.431 -7.418 1.00 37.47 431 PRO A N 1
ATOM 3383 C CA . PRO A 1 431 ? 8.264 -19.174 -8.644 1.00 37.47 431 PRO A CA 1
ATOM 3384 C C . PRO A 1 431 ? 9.709 -19.697 -8.716 1.00 37.47 431 PRO A C 1
ATOM 3386 O O . PRO A 1 431 ? 10.615 -19.193 -8.050 1.00 37.47 431 PRO A O 1
ATOM 3389 N N . ASP A 1 432 ? 9.873 -20.729 -9.544 1.00 44.91 432 ASP A N 1
ATOM 3390 C CA . ASP A 1 432 ? 11.068 -21.548 -9.753 1.00 44.91 432 ASP A CA 1
ATOM 3391 C C . ASP A 1 432 ? 12.397 -20.788 -9.936 1.00 44.91 432 ASP A C 1
ATOM 3393 O O . ASP A 1 432 ? 12.462 -19.728 -10.556 1.00 44.91 432 ASP A O 1
ATOM 3397 N N . GLN A 1 433 ? 13.465 -21.434 -9.445 1.00 58.66 433 GLN A N 1
ATOM 3398 C CA . GLN A 1 433 ? 14.898 -21.265 -9.744 1.00 58.66 433 GLN A CA 1
ATOM 3399 C C . GLN A 1 433 ? 15.307 -19.933 -10.398 1.00 58.66 433 GLN A C 1
ATOM 3401 O O . GLN A 1 433 ? 15.466 -19.824 -11.615 1.00 58.66 433 GLN A O 1
ATOM 3406 N N . PHE A 1 434 ? 15.573 -18.937 -9.559 1.00 72.38 434 PHE A N 1
ATOM 3407 C CA . PHE A 1 434 ? 16.324 -17.755 -9.958 1.00 72.38 434 PHE A CA 1
ATOM 3408 C C . PHE A 1 434 ? 17.798 -18.098 -10.217 1.00 72.38 434 PHE A C 1
ATOM 3410 O O . PHE A 1 434 ? 18.340 -19.058 -9.659 1.00 72.38 434 PHE A O 1
ATOM 3417 N N . ALA A 1 435 ? 18.481 -17.269 -11.013 1.00 75.00 435 ALA A N 1
ATOM 3418 C CA . ALA A 1 435 ? 19.939 -17.227 -10.956 1.00 75.00 435 ALA A CA 1
ATOM 3419 C C . ALA A 1 435 ? 20.397 -16.947 -9.505 1.00 75.00 435 ALA A C 1
ATOM 3421 O O . ALA A 1 435 ? 19.730 -16.175 -8.812 1.00 75.00 435 ALA A O 1
ATOM 3422 N N . PRO A 1 436 ? 21.517 -17.532 -9.034 1.00 81.81 436 PRO A N 1
ATOM 3423 C CA . PRO A 1 436 ? 22.007 -17.299 -7.676 1.00 81.81 436 PRO A CA 1
ATOM 3424 C C . PRO A 1 436 ? 22.098 -15.804 -7.350 1.00 81.81 436 PRO A C 1
ATOM 3426 O O . PRO A 1 436 ? 22.638 -15.034 -8.145 1.00 81.81 436 PRO A O 1
ATOM 3429 N N . GLY A 1 437 ? 21.529 -15.410 -6.209 1.00 87.94 437 GLY A N 1
ATOM 3430 C CA . GLY A 1 437 ? 21.504 -14.025 -5.733 1.00 87.94 437 GLY A CA 1
ATOM 3431 C C . GLY A 1 437 ? 20.536 -13.089 -6.462 1.00 87.94 437 GLY A C 1
ATOM 3432 O O . GLY A 1 437 ? 20.419 -11.934 -6.074 1.00 87.94 437 GLY A O 1
ATOM 3433 N N . VAL A 1 438 ? 19.823 -13.526 -7.505 1.00 93.31 438 VAL A N 1
ATOM 3434 C CA . VAL A 1 438 ? 18.843 -12.680 -8.206 1.00 93.31 438 VAL A CA 1
ATOM 3435 C C . VAL A 1 438 ? 17.444 -12.952 -7.671 1.00 93.31 438 VAL A C 1
ATOM 3437 O O . VAL A 1 438 ? 17.056 -14.100 -7.497 1.00 93.31 438 VAL A O 1
ATOM 3440 N N . HIS A 1 439 ? 16.669 -11.896 -7.447 1.00 93.50 439 HIS A N 1
ATOM 3441 C CA . HIS A 1 439 ? 15.284 -11.982 -6.988 1.00 93.50 439 HIS A CA 1
ATOM 3442 C C . HIS A 1 439 ? 14.411 -10.954 -7.708 1.00 93.50 439 HIS A C 1
ATOM 3444 O O . HIS A 1 439 ? 14.919 -10.046 -8.366 1.00 93.50 439 HIS A O 1
ATOM 3450 N N . ASP A 1 440 ? 13.095 -11.077 -7.569 1.00 94.12 440 ASP A N 1
ATOM 3451 C CA . ASP A 1 440 ? 12.163 -10.045 -8.016 1.00 94.12 440 ASP A CA 1
ATOM 3452 C C . ASP A 1 440 ? 12.404 -8.753 -7.225 1.00 94.12 440 ASP A C 1
ATOM 3454 O O . ASP A 1 440 ? 12.529 -8.782 -5.996 1.00 94.12 440 ASP A O 1
ATOM 3458 N N . LEU A 1 441 ? 12.455 -7.622 -7.931 1.00 95.50 441 LEU A N 1
ATOM 3459 C CA . LEU A 1 441 ? 12.358 -6.308 -7.305 1.00 95.50 441 LEU A CA 1
ATOM 3460 C C . LEU A 1 441 ? 10.884 -6.025 -7.017 1.00 95.50 441 LEU A C 1
ATOM 3462 O O . LEU A 1 441 ? 10.041 -6.122 -7.914 1.00 95.50 441 LEU A O 1
ATOM 3466 N N . THR A 1 442 ? 10.576 -5.688 -5.770 1.00 93.81 442 THR A N 1
ATOM 3467 C CA . THR A 1 442 ? 9.206 -5.428 -5.310 1.00 93.81 442 THR A CA 1
ATOM 3468 C C . THR A 1 442 ? 9.139 -4.128 -4.518 1.00 93.81 442 THR A C 1
ATOM 3470 O O . THR A 1 442 ? 10.165 -3.538 -4.187 1.00 93.81 442 THR A O 1
ATOM 3473 N N . PHE A 1 443 ? 7.933 -3.686 -4.156 1.00 92.62 443 PHE A N 1
ATOM 3474 C CA . PHE A 1 443 ? 7.761 -2.500 -3.312 1.00 92.62 443 PHE A CA 1
ATOM 3475 C C . PHE A 1 443 ? 8.508 -2.604 -1.971 1.00 92.62 443 PHE A C 1
ATOM 3477 O O . PHE A 1 443 ? 8.929 -1.593 -1.431 1.00 92.62 443 PHE A O 1
ATOM 3484 N N . GLN A 1 444 ? 8.742 -3.814 -1.452 1.00 91.00 444 GLN A N 1
ATOM 3485 C CA . GLN A 1 444 ? 9.465 -4.031 -0.190 1.00 91.00 444 GLN A CA 1
ATOM 3486 C C . GLN A 1 444 ? 10.958 -3.677 -0.274 1.00 91.00 444 GLN A C 1
ATOM 3488 O O . GLN A 1 444 ? 11.659 -3.700 0.735 1.00 91.00 444 GLN A O 1
ATOM 3493 N N . ASP A 1 445 ? 11.444 -3.392 -1.481 1.00 92.06 445 ASP A N 1
ATOM 3494 C CA . ASP A 1 445 ? 12.836 -3.085 -1.775 1.00 92.06 445 ASP A CA 1
ATOM 3495 C C . ASP A 1 445 ? 13.065 -1.595 -2.061 1.00 92.06 445 ASP A C 1
ATOM 3497 O O . ASP A 1 445 ? 14.173 -1.217 -2.431 1.00 92.06 445 ASP A O 1
ATOM 3501 N N . VAL A 1 446 ? 12.037 -0.745 -1.926 1.00 91.50 446 VAL A N 1
ATOM 3502 C CA . VAL A 1 446 ? 12.092 0.682 -2.293 1.00 91.50 446 VAL A CA 1
ATOM 3503 C C . VAL A 1 446 ? 13.218 1.417 -1.567 1.00 91.50 446 VAL A C 1
ATOM 3505 O O . VAL A 1 446 ? 13.987 2.117 -2.226 1.00 91.50 446 VAL A O 1
ATOM 3508 N N . LEU A 1 447 ? 13.376 1.228 -0.251 1.00 88.56 447 LEU A N 1
ATOM 3509 C CA . LEU A 1 447 ? 14.468 1.861 0.502 1.00 88.56 447 LEU A CA 1
ATOM 3510 C C . LEU A 1 447 ? 15.848 1.399 0.021 1.00 88.56 447 LEU A C 1
ATOM 3512 O O . LEU A 1 447 ? 16.723 2.227 -0.225 1.00 88.56 447 LEU A O 1
ATOM 3516 N N . GLN A 1 448 ? 16.059 0.091 -0.142 1.00 90.50 448 GLN A N 1
ATOM 3517 C CA . GLN A 1 448 ? 17.356 -0.449 -0.564 1.00 90.50 448 GLN A CA 1
ATOM 3518 C C . GLN A 1 448 ? 17.687 -0.059 -2.009 1.00 90.50 448 GLN A C 1
ATOM 3520 O O . GLN A 1 448 ? 18.825 0.298 -2.312 1.00 90.50 448 GLN A O 1
ATOM 3525 N N . ALA A 1 449 ? 16.695 -0.071 -2.902 1.00 92.00 449 ALA A N 1
ATOM 3526 C CA . ALA A 1 449 ? 16.850 0.405 -4.270 1.00 92.00 449 ALA A CA 1
ATOM 3527 C C . ALA A 1 449 ? 17.160 1.909 -4.301 1.00 92.00 449 ALA A C 1
ATOM 3529 O O . ALA A 1 449 ? 18.058 2.322 -5.032 1.00 92.00 449 ALA A O 1
ATOM 3530 N N . GLY A 1 450 ? 16.491 2.712 -3.468 1.00 89.62 450 GLY A N 1
ATOM 3531 C CA . GLY A 1 450 ? 16.787 4.134 -3.287 1.00 89.62 450 GLY A CA 1
ATOM 3532 C C . GLY A 1 450 ? 18.215 4.383 -2.804 1.00 89.62 450 GLY A C 1
ATOM 3533 O O . GLY A 1 450 ? 18.907 5.236 -3.353 1.00 89.62 450 GLY A O 1
ATOM 3534 N N . TYR A 1 451 ? 18.693 3.581 -1.851 1.00 89.62 451 TYR A N 1
ATOM 3535 C CA . TYR A 1 451 ? 20.054 3.670 -1.318 1.00 89.62 451 TYR A CA 1
ATOM 3536 C C . TYR A 1 451 ? 21.103 3.353 -2.390 1.00 89.62 451 TYR A C 1
ATOM 3538 O O . TYR A 1 451 ? 22.040 4.121 -2.599 1.00 89.62 451 TYR A O 1
ATOM 3546 N N . ILE A 1 452 ? 20.916 2.258 -3.137 1.00 90.75 452 ILE A N 1
ATOM 3547 C CA . ILE A 1 452 ? 21.798 1.909 -4.260 1.00 90.75 452 ILE A CA 1
ATOM 3548 C C . ILE A 1 452 ? 21.747 2.962 -5.365 1.00 90.75 452 ILE A C 1
ATOM 3550 O O . ILE A 1 452 ? 22.774 3.264 -5.967 1.00 90.75 452 ILE A O 1
ATOM 3554 N N . ASN A 1 453 ? 20.567 3.510 -5.652 1.00 88.69 453 ASN A N 1
ATOM 3555 C CA . ASN A 1 453 ? 20.399 4.555 -6.654 1.00 88.69 453 ASN A CA 1
ATOM 3556 C C . ASN A 1 453 ? 21.201 5.811 -6.298 1.00 88.69 453 ASN A C 1
ATOM 3558 O O . ASN A 1 453 ? 21.877 6.359 -7.165 1.00 88.69 453 ASN A O 1
ATOM 3562 N N . ASP A 1 454 ? 21.142 6.225 -5.035 1.00 86.19 454 ASP A N 1
ATOM 3563 C CA . ASP A 1 454 ? 21.881 7.373 -4.517 1.00 86.19 454 ASP A CA 1
ATOM 3564 C C . ASP A 1 454 ? 23.401 7.154 -4.596 1.00 86.19 454 ASP A C 1
ATOM 3566 O O . ASP A 1 454 ? 24.121 7.993 -5.135 1.00 86.19 454 ASP A O 1
ATOM 3570 N N . LEU A 1 455 ? 23.885 5.969 -4.199 1.00 87.50 455 LEU A N 1
ATOM 3571 C CA . LEU A 1 455 ? 25.302 5.604 -4.325 1.00 87.50 455 LEU A CA 1
ATOM 3572 C C . LEU A 1 455 ? 25.790 5.535 -5.779 1.00 87.50 455 LEU A C 1
ATOM 3574 O O . LEU A 1 455 ? 26.920 5.923 -6.079 1.00 87.50 455 LEU A O 1
ATOM 3578 N N . ALA A 1 456 ? 24.977 4.976 -6.676 1.00 83.94 456 ALA A N 1
ATOM 3579 C CA . ALA A 1 456 ? 25.349 4.781 -8.074 1.00 83.94 456 ALA A CA 1
ATOM 3580 C C . ALA A 1 456 ? 25.285 6.085 -8.883 1.00 83.94 456 ALA A C 1
ATOM 3582 O O . ALA A 1 456 ? 26.038 6.241 -9.847 1.00 83.94 456 ALA A O 1
ATOM 3583 N N . PHE A 1 457 ? 24.397 7.011 -8.507 1.00 79.31 457 PHE A N 1
ATOM 3584 C CA . PHE A 1 457 ? 24.127 8.241 -9.252 1.00 79.31 457 PHE A CA 1
ATOM 3585 C C . PHE A 1 457 ? 23.947 9.466 -8.334 1.00 79.31 457 PHE A C 1
ATOM 3587 O O . PHE A 1 457 ? 22.867 10.076 -8.346 1.00 79.31 457 PHE A O 1
ATOM 3594 N N . PRO A 1 458 ? 24.986 9.884 -7.586 1.00 73.38 458 PRO A N 1
ATOM 3595 C CA . PRO A 1 458 ? 24.875 10.994 -6.640 1.00 73.38 458 PRO A CA 1
ATOM 3596 C C . PRO A 1 458 ? 24.395 12.267 -7.348 1.00 73.38 458 PRO A C 1
ATOM 3598 O O . PRO A 1 458 ? 25.066 12.766 -8.252 1.00 73.38 458 PRO A O 1
ATOM 3601 N N . HIS A 1 459 ? 23.211 12.769 -6.981 1.00 64.75 459 HIS A N 1
ATOM 3602 C CA . HIS A 1 459 ? 22.565 13.954 -7.578 1.00 64.75 459 HIS A CA 1
ATOM 3603 C C . HIS A 1 459 ? 22.335 13.907 -9.107 1.00 64.75 459 HIS A C 1
ATOM 3605 O O . HIS A 1 459 ? 22.149 14.947 -9.740 1.00 64.75 459 HIS A O 1
ATOM 3611 N N . GLN A 1 460 ? 22.353 12.717 -9.721 1.00 60.09 460 GLN A N 1
ATOM 3612 C CA . GLN A 1 460 ? 22.336 12.544 -11.186 1.00 60.09 460 GLN A CA 1
ATOM 3613 C C . GLN A 1 460 ? 21.356 11.465 -11.687 1.00 60.09 460 GLN A C 1
ATOM 3615 O O . GLN A 1 460 ? 21.346 11.137 -12.879 1.00 60.09 460 GLN A O 1
ATOM 3620 N N . SER A 1 461 ? 20.558 10.859 -10.803 1.00 56.56 461 SER A N 1
ATOM 3621 C CA . SER A 1 461 ? 19.574 9.845 -11.205 1.00 56.56 461 SER A CA 1
ATOM 3622 C C . SER A 1 461 ? 18.309 10.480 -11.807 1.00 56.56 461 SER A C 1
ATOM 3624 O O . SER A 1 461 ? 17.831 11.480 -11.270 1.00 56.56 461 SER A O 1
ATOM 3626 N N . PRO A 1 462 ? 17.691 9.882 -12.848 1.00 51.78 462 PRO A N 1
ATOM 3627 C CA . PRO A 1 462 ? 16.321 10.228 -13.249 1.00 51.78 462 PRO A CA 1
ATOM 3628 C C . PRO A 1 462 ? 15.299 9.949 -12.132 1.00 51.78 462 PRO A C 1
ATOM 3630 O O . PRO A 1 462 ? 14.235 10.556 -12.110 1.00 51.78 462 PRO A O 1
ATOM 3633 N N . TYR A 1 463 ? 15.653 9.085 -11.174 1.00 59.75 463 TYR A N 1
ATOM 3634 C CA . TYR A 1 463 ? 14.926 8.843 -9.930 1.00 59.75 463 TYR A CA 1
ATOM 3635 C C . TYR A 1 463 ? 15.681 9.426 -8.730 1.00 59.75 463 TYR A C 1
ATOM 3637 O O . TYR A 1 463 ? 15.845 8.761 -7.710 1.00 59.75 463 TYR A O 1
ATOM 3645 N N . TYR A 1 464 ? 16.224 10.641 -8.856 1.00 57.28 464 TYR A N 1
ATOM 3646 C CA . TYR A 1 464 ? 16.883 11.320 -7.731 1.00 57.28 464 TYR A CA 1
ATOM 3647 C C . TYR A 1 464 ? 15.943 11.443 -6.520 1.00 57.28 464 TYR A C 1
ATOM 3649 O O . TYR A 1 464 ? 16.376 11.379 -5.375 1.00 57.28 464 TYR A O 1
ATOM 3657 N N . ASN A 1 465 ? 14.639 11.539 -6.779 1.00 69.38 465 ASN A N 1
ATOM 3658 C CA . ASN A 1 465 ? 13.611 11.469 -5.761 1.00 69.38 465 ASN A CA 1
ATOM 3659 C C . ASN A 1 465 ? 13.201 10.009 -5.491 1.00 69.38 465 ASN A C 1
ATOM 3661 O O . ASN A 1 465 ? 12.684 9.328 -6.382 1.00 69.38 465 ASN A O 1
ATOM 3665 N N . LEU A 1 466 ? 13.364 9.553 -4.243 1.00 82.81 466 LEU A N 1
ATOM 3666 C CA . LEU A 1 466 ? 12.926 8.234 -3.761 1.00 82.81 466 LEU A CA 1
ATOM 3667 C C . LEU A 1 466 ? 11.464 7.932 -4.132 1.00 82.81 466 LEU A C 1
ATOM 3669 O O . LEU A 1 466 ? 11.126 6.793 -4.459 1.00 82.81 466 LEU A O 1
ATOM 3673 N N . TYR A 1 467 ? 10.605 8.954 -4.130 1.00 86.81 467 TYR A N 1
ATOM 3674 C CA . TYR A 1 467 ? 9.180 8.804 -4.418 1.00 86.81 467 TYR A CA 1
ATOM 3675 C C . TYR A 1 467 ? 8.908 8.423 -5.877 1.00 86.81 467 TYR A C 1
ATOM 3677 O O . TYR A 1 467 ? 8.000 7.639 -6.137 1.00 86.81 467 TYR A O 1
ATOM 3685 N N . ASP A 1 468 ? 9.708 8.895 -6.836 1.00 86.69 468 ASP A N 1
ATOM 3686 C CA . ASP A 1 468 ? 9.529 8.520 -8.244 1.00 86.69 468 ASP A CA 1
ATOM 3687 C C . ASP A 1 468 ? 9.930 7.058 -8.481 1.00 86.69 468 ASP A C 1
ATOM 3689 O O . ASP A 1 468 ? 9.230 6.329 -9.190 1.00 86.69 468 ASP A O 1
ATOM 3693 N N . LEU A 1 469 ? 11.003 6.598 -7.823 1.00 89.50 469 LEU A N 1
ATOM 3694 C CA . LEU A 1 469 ? 11.399 5.188 -7.833 1.00 89.50 469 LEU A CA 1
ATOM 3695 C C . LEU A 1 469 ? 10.317 4.308 -7.192 1.00 89.50 469 LEU A C 1
ATOM 3697 O O . LEU A 1 469 ? 9.934 3.286 -7.764 1.00 89.50 469 LEU A O 1
ATOM 3701 N N . GLN A 1 470 ? 9.785 4.723 -6.039 1.00 92.75 470 GLN A N 1
ATOM 3702 C CA . GLN A 1 470 ? 8.666 4.049 -5.382 1.00 92.75 470 GLN A CA 1
ATOM 3703 C C . GLN A 1 470 ? 7.456 3.943 -6.310 1.00 92.75 470 GLN A C 1
ATOM 3705 O O . GLN A 1 470 ? 6.934 2.846 -6.508 1.00 92.75 470 GLN A O 1
ATOM 3710 N N . ASN A 1 471 ? 7.031 5.064 -6.896 1.00 93.62 471 ASN A N 1
ATOM 3711 C CA . ASN A 1 471 ? 5.888 5.121 -7.801 1.00 93.62 471 ASN A CA 1
ATOM 3712 C C . ASN A 1 471 ? 6.079 4.156 -8.978 1.00 93.62 471 ASN A C 1
ATOM 3714 O O . ASN A 1 471 ? 5.156 3.418 -9.315 1.00 93.62 471 ASN A O 1
ATOM 3718 N N . ALA A 1 472 ? 7.279 4.099 -9.564 1.00 93.88 472 ALA A N 1
ATOM 3719 C CA . ALA A 1 472 ? 7.579 3.194 -10.668 1.00 93.88 472 ALA A CA 1
ATOM 3720 C C . ALA A 1 472 ? 7.567 1.710 -10.254 1.00 93.88 472 ALA A C 1
ATOM 3722 O O . ALA A 1 472 ? 6.995 0.878 -10.965 1.00 93.88 472 ALA A O 1
ATOM 3723 N N . ILE A 1 473 ? 8.148 1.362 -9.102 1.00 95.75 473 ILE A N 1
ATOM 3724 C CA . ILE A 1 473 ? 8.162 -0.019 -8.591 1.00 95.75 473 ILE A CA 1
ATOM 3725 C C . ILE A 1 473 ? 6.741 -0.484 -8.238 1.00 95.75 473 ILE A C 1
ATOM 3727 O O . ILE A 1 473 ? 6.325 -1.565 -8.658 1.00 95.75 473 ILE A O 1
ATOM 3731 N N . VAL A 1 474 ? 5.970 0.330 -7.510 1.00 96.12 474 VAL A N 1
ATOM 3732 C CA . VAL A 1 474 ? 4.593 -0.009 -7.111 1.00 96.12 474 VAL A CA 1
ATOM 3733 C C . VAL A 1 474 ? 3.689 -0.118 -8.338 1.00 96.12 474 VAL A C 1
ATOM 3735 O O . VAL A 1 474 ? 3.032 -1.143 -8.529 1.00 96.12 474 VAL A O 1
ATOM 3738 N N . ALA A 1 475 ? 3.694 0.892 -9.212 1.00 96.62 475 ALA A N 1
ATOM 3739 C CA . ALA A 1 475 ? 2.828 0.912 -10.385 1.00 96.62 475 ALA A CA 1
ATOM 3740 C C . ALA A 1 475 ? 3.156 -0.221 -11.365 1.00 96.62 475 ALA A C 1
ATOM 3742 O O . ALA A 1 475 ? 2.240 -0.852 -11.889 1.00 96.62 475 ALA A O 1
ATOM 3743 N N . SER A 1 476 ? 4.440 -0.527 -11.593 1.00 96.06 476 SER A N 1
ATOM 3744 C CA . SER A 1 476 ? 4.820 -1.659 -12.449 1.00 96.06 476 SER A CA 1
ATOM 3745 C C . SER A 1 476 ? 4.410 -3.004 -11.845 1.00 96.06 476 SER A C 1
ATOM 3747 O O . SER A 1 476 ? 3.920 -3.864 -12.577 1.00 96.06 476 SER A O 1
ATOM 3749 N N . GLY A 1 477 ? 4.511 -3.169 -10.521 1.00 95.44 477 GLY A N 1
ATOM 3750 C CA . GLY A 1 477 ? 3.990 -4.337 -9.809 1.00 95.44 477 GLY A CA 1
ATOM 3751 C C . GLY A 1 477 ? 2.480 -4.515 -9.994 1.00 95.44 477 GLY A C 1
ATOM 3752 O O . GLY A 1 477 ? 2.030 -5.604 -10.356 1.00 95.44 477 GLY A O 1
ATOM 3753 N N . TYR A 1 478 ? 1.708 -3.436 -9.830 1.00 96.44 478 TYR A N 1
ATOM 3754 C CA . TYR A 1 478 ? 0.261 -3.429 -10.072 1.00 96.44 478 TYR A CA 1
ATOM 3755 C C . TYR A 1 478 ? -0.061 -3.759 -11.527 1.00 96.44 478 TYR A C 1
ATOM 3757 O O . TYR A 1 478 ? -0.834 -4.674 -11.797 1.00 96.44 478 TYR A O 1
ATOM 3765 N N . ASN A 1 479 ? 0.585 -3.083 -12.474 1.00 96.75 479 ASN A N 1
ATOM 3766 C CA . ASN A 1 479 ? 0.362 -3.300 -13.898 1.00 96.75 479 ASN A CA 1
ATOM 3767 C C . ASN A 1 479 ? 0.639 -4.750 -14.318 1.00 96.75 479 ASN A C 1
ATOM 3769 O O . ASN A 1 479 ? -0.157 -5.361 -15.033 1.00 96.75 479 ASN A O 1
ATOM 3773 N N . ASN A 1 480 ? 1.750 -5.317 -13.839 1.00 94.81 480 ASN A N 1
ATOM 3774 C CA . ASN A 1 480 ? 2.128 -6.693 -14.135 1.00 94.81 480 ASN A CA 1
ATOM 3775 C C . ASN A 1 480 ? 1.095 -7.679 -13.593 1.00 94.81 480 ASN A C 1
ATOM 3777 O O . ASN A 1 480 ? 0.655 -8.563 -14.327 1.00 94.81 480 ASN A O 1
ATOM 3781 N N . HIS A 1 481 ? 0.667 -7.497 -12.343 1.00 94.00 481 HIS A N 1
ATOM 3782 C CA . HIS A 1 481 ? -0.335 -8.357 -11.726 1.00 94.00 481 HIS A CA 1
ATOM 3783 C C . HIS A 1 481 ? -1.675 -8.303 -12.472 1.00 94.00 481 HIS A C 1
ATOM 3785 O O . HIS A 1 481 ? -2.212 -9.342 -12.851 1.00 94.00 481 HIS A O 1
ATOM 3791 N N . LEU A 1 482 ? -2.175 -7.099 -12.765 1.00 93.62 482 LEU A N 1
ATOM 3792 C CA . LEU A 1 482 ? -3.469 -6.908 -13.425 1.00 93.62 482 LEU A CA 1
ATOM 3793 C C . LEU A 1 482 ? -3.516 -7.474 -14.841 1.00 93.62 482 LEU A C 1
ATOM 3795 O O . LEU A 1 482 ? -4.552 -7.977 -15.270 1.00 93.62 482 LEU A O 1
ATOM 3799 N N . LYS A 1 483 ? -2.396 -7.404 -15.562 1.00 94.56 483 LYS A N 1
ATOM 3800 C CA . LYS A 1 483 ? -2.301 -7.865 -16.951 1.00 94.56 483 LYS A CA 1
ATOM 3801 C C . LYS A 1 483 ? -1.701 -9.271 -17.077 1.00 94.56 483 LYS A C 1
ATOM 3803 O O . LYS A 1 483 ? -1.467 -9.721 -18.196 1.00 94.56 483 LYS A O 1
ATOM 3808 N N . GLY A 1 484 ? -1.430 -9.958 -15.962 1.00 92.50 484 GLY A N 1
ATOM 3809 C CA . GLY A 1 484 ? -0.829 -11.297 -15.952 1.00 92.50 484 GLY A CA 1
ATOM 3810 C C . GLY A 1 484 ? 0.563 -11.358 -16.593 1.00 92.50 484 GLY A C 1
ATOM 3811 O O . GLY A 1 484 ? 0.916 -12.365 -17.205 1.00 92.50 484 GLY A O 1
ATOM 3812 N N . ARG A 1 485 ? 1.338 -10.272 -16.505 1.00 92.56 485 ARG A N 1
ATOM 3813 C CA . ARG A 1 485 ? 2.680 -10.143 -17.096 1.00 92.56 485 ARG A CA 1
ATOM 3814 C C . ARG A 1 485 ? 3.757 -10.551 -16.081 1.00 92.56 485 ARG A C 1
ATOM 3816 O O . ARG A 1 485 ? 3.566 -10.358 -14.878 1.00 92.56 485 ARG A O 1
ATOM 3823 N N . PRO A 1 486 ? 4.910 -11.084 -16.525 1.00 92.12 486 PRO A N 1
ATOM 3824 C CA . PRO A 1 486 ? 5.990 -11.438 -15.610 1.00 92.12 486 PRO A CA 1
ATOM 3825 C C . PRO A 1 486 ? 6.641 -10.192 -15.009 1.00 92.12 486 PRO A C 1
ATOM 3827 O O . PRO A 1 486 ? 6.749 -9.152 -15.663 1.00 92.12 486 PRO A O 1
ATOM 3830 N N . ASN A 1 487 ? 7.173 -10.326 -13.794 1.00 93.75 487 ASN A N 1
ATOM 3831 C CA . ASN A 1 487 ? 8.048 -9.302 -13.242 1.00 93.75 487 ASN A CA 1
ATOM 3832 C C . ASN A 1 487 ? 9.395 -9.319 -13.986 1.00 93.75 487 ASN A C 1
ATOM 3834 O O . ASN A 1 487 ? 10.103 -10.327 -13.993 1.00 93.75 487 ASN A O 1
ATOM 3838 N N . LEU A 1 488 ? 9.743 -8.214 -14.642 1.00 95.88 488 LEU A N 1
ATOM 3839 C CA . LEU A 1 488 ? 11.033 -8.036 -15.319 1.00 95.88 488 LEU A CA 1
ATOM 3840 C C . LEU A 1 488 ? 11.995 -7.160 -14.509 1.00 95.88 488 LEU A C 1
ATOM 3842 O O . LEU A 1 488 ? 13.160 -7.035 -14.882 1.00 95.88 488 LEU A O 1
ATOM 3846 N N . SER A 1 489 ? 11.518 -6.578 -13.408 1.00 97.06 489 SER A N 1
ATOM 3847 C CA . SER A 1 489 ? 12.322 -5.807 -12.473 1.00 97.06 489 SER A CA 1
ATOM 3848 C C . SER A 1 489 ? 12.956 -6.745 -11.456 1.00 97.06 489 SER A C 1
ATOM 3850 O O . SER A 1 489 ? 12.291 -7.598 -10.867 1.00 97.06 489 SER A O 1
ATOM 3852 N N . LEU A 1 490 ? 14.264 -6.609 -11.274 1.00 96.81 490 LEU A N 1
ATOM 3853 C CA . LEU A 1 490 ? 15.094 -7.576 -10.564 1.00 96.81 490 LEU A CA 1
ATOM 3854 C C . LEU A 1 490 ? 15.972 -6.877 -9.532 1.00 96.81 490 LEU A C 1
ATOM 3856 O O . LEU A 1 490 ? 16.361 -5.727 -9.711 1.00 96.81 490 LEU A O 1
ATOM 3860 N N . LYS A 1 491 ? 16.316 -7.590 -8.467 1.00 95.88 491 LYS A N 1
ATOM 3861 C CA . LYS A 1 491 ? 17.331 -7.192 -7.491 1.00 95.88 491 LYS A CA 1
ATOM 3862 C C . LYS A 1 491 ? 18.426 -8.238 -7.406 1.00 95.88 491 LYS A C 1
ATOM 3864 O O . LYS A 1 491 ? 18.194 -9.408 -7.716 1.00 95.88 491 LYS A O 1
ATOM 3869 N N . HIS A 1 492 ? 19.597 -7.816 -6.951 1.00 95.31 492 HIS A N 1
ATOM 3870 C CA . HIS A 1 492 ? 20.703 -8.697 -6.620 1.00 95.31 492 HIS A CA 1
ATOM 3871 C C . HIS A 1 492 ? 21.024 -8.610 -5.128 1.00 95.31 492 HIS A C 1
ATOM 3873 O O . HIS A 1 492 ? 21.218 -7.523 -4.577 1.00 95.31 492 HIS A O 1
ATOM 3879 N N . VAL A 1 493 ? 21.097 -9.771 -4.492 1.00 91.69 493 VAL A N 1
ATOM 3880 C CA . VAL A 1 493 ? 21.471 -9.975 -3.100 1.00 91.69 493 VAL A CA 1
ATOM 3881 C C . VAL A 1 493 ? 22.690 -10.892 -3.084 1.00 91.69 493 VAL A C 1
ATOM 3883 O O . VAL A 1 493 ? 22.677 -11.951 -3.710 1.00 91.69 493 VAL A O 1
ATOM 3886 N N . ASN A 1 494 ? 23.763 -10.472 -2.417 1.00 89.38 494 ASN A N 1
ATOM 3887 C CA . ASN A 1 494 ? 24.987 -11.269 -2.343 1.00 89.38 494 ASN A CA 1
ATOM 3888 C C . ASN A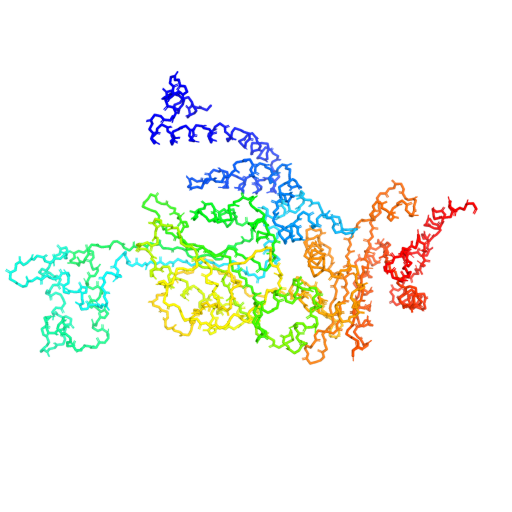 1 494 ? 24.851 -12.434 -1.337 1.00 89.38 494 ASN A C 1
ATOM 3890 O O . ASN A 1 494 ? 23.835 -12.582 -0.658 1.00 89.38 494 ASN A O 1
ATOM 3894 N N . GLU A 1 495 ? 25.894 -13.258 -1.214 1.00 86.88 495 GLU A N 1
ATOM 3895 C CA . GLU A 1 495 ? 25.913 -14.414 -0.299 1.00 86.88 495 GLU A CA 1
ATOM 3896 C C . GLU A 1 495 ? 25.770 -14.029 1.187 1.00 86.88 495 GLU A C 1
ATOM 3898 O O . GLU A 1 495 ? 25.349 -14.850 1.998 1.00 86.88 495 GLU A O 1
ATOM 3903 N N . GLU A 1 496 ? 26.069 -12.777 1.545 1.00 85.31 496 GLU A N 1
ATOM 3904 C CA . GLU A 1 496 ? 25.917 -12.229 2.900 1.00 85.31 496 GLU A CA 1
ATOM 3905 C C . GLU A 1 496 ? 24.509 -11.668 3.169 1.00 85.31 496 GLU A C 1
ATOM 3907 O O . GLU A 1 496 ? 24.245 -11.161 4.260 1.00 85.31 496 GLU A O 1
ATOM 3912 N N . GLY A 1 497 ? 23.603 -11.723 2.187 1.00 83.56 497 GLY A N 1
ATOM 3913 C CA . GLY A 1 497 ? 22.257 -11.158 2.293 1.00 83.56 497 GLY A CA 1
ATOM 3914 C C . GLY A 1 497 ? 22.174 -9.653 2.011 1.00 83.56 497 GLY A C 1
ATOM 3915 O O . GLY A 1 497 ? 21.113 -9.057 2.202 1.00 83.56 497 GLY A O 1
ATOM 3916 N N . LYS A 1 498 ? 23.253 -9.015 1.535 1.00 88.69 498 LYS A N 1
ATOM 3917 C CA . LYS A 1 498 ? 23.273 -7.577 1.231 1.00 88.69 498 LYS A CA 1
ATOM 3918 C C . LYS A 1 498 ? 22.692 -7.281 -0.146 1.00 88.69 498 LYS A C 1
ATOM 3920 O O . LYS A 1 498 ? 23.057 -7.908 -1.142 1.00 88.69 498 LYS A O 1
ATOM 3925 N N . PHE A 1 499 ? 21.821 -6.277 -0.205 1.00 91.38 499 PHE A N 1
ATOM 3926 C CA . PHE A 1 499 ? 21.265 -5.750 -1.447 1.00 91.38 499 PHE A CA 1
ATOM 3927 C C . PHE A 1 499 ? 22.344 -4.955 -2.192 1.00 91.38 499 PHE A C 1
ATOM 3929 O O . PHE A 1 499 ? 22.763 -3.898 -1.737 1.00 91.38 499 PHE A O 1
ATOM 3936 N N . THR A 1 500 ? 22.800 -5.457 -3.338 1.00 93.12 500 THR A N 1
ATOM 3937 C CA . THR A 1 500 ? 23.982 -4.925 -4.050 1.00 93.12 500 THR A CA 1
ATOM 3938 C C . THR A 1 500 ? 23.658 -4.346 -5.425 1.00 93.12 500 THR A C 1
ATOM 3940 O O . THR A 1 500 ? 24.527 -3.759 -6.066 1.00 93.12 500 THR A O 1
ATOM 3943 N N . GLY A 1 501 ? 22.419 -4.471 -5.900 1.00 94.12 501 GLY A N 1
ATOM 3944 C CA . GLY A 1 501 ? 22.002 -3.883 -7.168 1.00 94.12 501 GLY A CA 1
ATOM 3945 C C . GLY A 1 501 ? 20.530 -4.101 -7.477 1.00 94.12 501 GLY A C 1
ATOM 3946 O O . GLY A 1 501 ? 19.899 -5.002 -6.925 1.00 94.12 501 GLY A O 1
ATOM 3947 N N . TYR A 1 502 ? 19.996 -3.294 -8.390 1.00 95.31 502 TYR A N 1
ATOM 3948 C CA . TYR A 1 502 ? 18.654 -3.475 -8.929 1.00 95.31 502 TYR A CA 1
ATOM 3949 C C . TYR A 1 502 ? 18.564 -3.115 -10.413 1.00 95.31 502 TYR A C 1
ATOM 3951 O O . TYR A 1 502 ? 19.383 -2.378 -10.962 1.00 95.31 502 TYR A O 1
ATOM 3959 N N . MET A 1 503 ? 17.537 -3.650 -11.057 1.00 94.50 503 MET A N 1
ATOM 3960 C CA . MET A 1 503 ? 17.109 -3.351 -12.411 1.00 94.50 503 MET A CA 1
ATOM 3961 C C . MET A 1 503 ? 15.617 -3.046 -12.386 1.00 94.50 503 MET A C 1
ATOM 3963 O O . MET A 1 503 ? 14.824 -3.870 -11.933 1.00 94.50 503 MET A O 1
ATOM 3967 N N . LEU A 1 504 ? 15.237 -1.891 -12.923 1.00 95.25 504 LEU A N 1
ATOM 3968 C CA . LEU A 1 504 ? 13.844 -1.523 -13.138 1.00 95.25 504 LEU A CA 1
ATOM 3969 C C . LEU A 1 504 ? 13.503 -1.722 -14.617 1.00 95.25 504 LEU A C 1
ATOM 3971 O O . LEU A 1 504 ? 13.998 -1.000 -15.488 1.00 95.25 504 LEU A O 1
ATOM 3975 N N . ALA A 1 505 ? 12.670 -2.721 -14.892 1.00 96.25 505 ALA A N 1
ATOM 3976 C CA . ALA A 1 505 ? 12.177 -3.033 -16.224 1.00 96.25 505 ALA A CA 1
ATOM 3977 C C . ALA A 1 505 ? 10.745 -3.582 -16.193 1.00 96.25 505 ALA A C 1
ATOM 3979 O O . ALA A 1 505 ? 10.379 -4.374 -15.320 1.00 96.25 505 ALA A O 1
ATOM 3980 N N . TYR A 1 506 ? 9.930 -3.182 -17.164 1.00 96.69 506 TYR A N 1
ATOM 3981 C CA . TYR A 1 506 ? 8.521 -3.567 -17.236 1.00 96.69 506 TYR A CA 1
ATOM 3982 C C . TYR A 1 506 ? 7.994 -3.525 -18.668 1.00 96.69 506 TYR A C 1
ATOM 3984 O O . TYR A 1 506 ? 8.542 -2.855 -19.540 1.00 96.69 506 TYR A O 1
ATOM 3992 N N . HIS A 1 507 ? 6.916 -4.263 -18.912 1.00 96.62 507 HIS A N 1
ATOM 3993 C CA . HIS A 1 507 ? 6.179 -4.211 -20.168 1.00 96.62 507 HIS A CA 1
ATOM 3994 C C . HIS A 1 507 ? 5.117 -3.110 -20.085 1.00 96.62 507 HIS A C 1
ATOM 3996 O O . HIS A 1 507 ? 4.321 -3.085 -19.144 1.00 96.62 507 HIS A O 1
ATOM 4002 N N . GLY A 1 508 ? 5.104 -2.226 -21.082 1.00 95.94 508 GLY A N 1
ATOM 4003 C CA . GLY A 1 508 ? 4.018 -1.286 -21.324 1.00 95.94 508 GLY A CA 1
ATOM 4004 C C . GLY A 1 508 ? 3.977 -0.802 -22.774 1.00 95.94 508 GLY A C 1
ATOM 4005 O O . GLY A 1 508 ? 4.170 -1.584 -23.706 1.00 95.94 508 GLY A O 1
ATOM 4006 N N . LYS A 1 509 ? 3.715 0.489 -22.983 1.00 94.69 509 LYS A N 1
ATOM 4007 C CA . LYS A 1 509 ? 3.542 1.095 -24.310 1.00 94.69 509 LYS A CA 1
ATOM 4008 C C . LYS A 1 509 ? 4.508 2.245 -24.536 1.00 94.69 509 LYS A C 1
ATOM 4010 O O . LYS A 1 509 ? 4.783 3.049 -23.649 1.00 94.69 509 LYS A O 1
ATOM 4015 N N . LEU A 1 510 ? 4.979 2.368 -25.772 1.00 91.06 510 LEU A N 1
ATOM 4016 C CA . LEU A 1 510 ? 5.848 3.458 -26.185 1.00 91.06 510 LEU A CA 1
ATOM 4017 C C . LEU A 1 510 ? 5.153 4.807 -25.929 1.00 91.06 510 LEU A C 1
ATOM 4019 O O . LEU A 1 510 ? 4.064 5.082 -26.437 1.00 91.06 510 LEU A O 1
ATOM 4023 N N . GLY A 1 511 ? 5.801 5.649 -25.130 1.00 86.56 511 GLY A N 1
ATOM 4024 C CA . GLY A 1 511 ? 5.264 6.937 -24.694 1.00 86.56 511 GLY A CA 1
ATOM 4025 C C . GLY A 1 511 ? 5.181 7.912 -25.862 1.00 86.56 511 GLY A C 1
ATOM 4026 O O . GLY A 1 511 ? 5.873 7.738 -26.865 1.00 86.56 511 GLY A O 1
ATOM 4027 N N . ALA A 1 512 ? 4.360 8.957 -25.744 1.00 85.38 512 ALA A N 1
ATOM 4028 C CA . ALA A 1 512 ? 4.101 9.879 -26.852 1.00 85.38 512 ALA A CA 1
ATOM 4029 C C . ALA A 1 512 ? 5.390 10.459 -27.466 1.00 85.38 512 ALA A C 1
ATOM 4031 O O . ALA A 1 512 ? 5.498 10.547 -28.688 1.00 85.38 512 ALA A O 1
ATOM 4032 N N . ASP A 1 513 ? 6.375 10.798 -26.636 1.00 83.12 513 ASP A N 1
ATOM 4033 C CA . ASP A 1 513 ? 7.643 11.395 -27.059 1.00 83.12 513 ASP A CA 1
ATOM 4034 C C . ASP A 1 513 ? 8.534 10.389 -27.791 1.00 83.12 513 ASP A C 1
ATOM 4036 O O . ASP A 1 513 ? 8.975 10.654 -28.909 1.00 83.12 513 ASP A O 1
ATOM 4040 N N . ALA A 1 514 ? 8.738 9.203 -27.211 1.00 82.88 514 ALA A N 1
ATOM 4041 C CA . ALA A 1 514 ? 9.478 8.115 -27.848 1.00 82.88 514 ALA A CA 1
ATOM 4042 C C . ALA A 1 514 ? 8.792 7.636 -29.139 1.00 82.88 514 ALA A C 1
ATOM 4044 O O . ALA A 1 514 ? 9.464 7.356 -30.128 1.00 82.88 514 ALA A O 1
ATOM 4045 N N . ARG A 1 515 ? 7.455 7.624 -29.176 1.00 85.88 515 ARG A N 1
ATOM 4046 C CA . ARG A 1 515 ? 6.661 7.293 -30.366 1.00 85.88 515 ARG A CA 1
ATOM 4047 C C . ARG A 1 515 ? 6.823 8.317 -31.478 1.00 85.88 515 ARG A C 1
ATOM 4049 O O . ARG A 1 515 ? 6.998 7.929 -32.632 1.00 85.88 515 ARG A O 1
ATOM 4056 N N . ARG A 1 516 ? 6.819 9.612 -31.139 1.00 83.88 516 ARG A N 1
ATOM 4057 C CA . ARG A 1 516 ? 7.131 10.683 -32.097 1.00 83.88 516 ARG A CA 1
ATOM 4058 C C . ARG A 1 516 ? 8.567 10.567 -32.607 1.00 83.88 516 ARG A C 1
ATOM 4060 O O . ARG A 1 516 ? 8.772 10.667 -33.812 1.00 83.88 516 ARG A O 1
ATOM 4067 N N . ALA A 1 517 ? 9.533 10.302 -31.727 1.00 80.00 517 ALA A N 1
ATOM 4068 C CA . ALA A 1 517 ? 10.938 10.118 -32.101 1.00 80.00 517 ALA A CA 1
ATOM 4069 C C . ALA A 1 517 ? 11.135 8.912 -33.041 1.00 80.00 517 ALA A C 1
ATOM 4071 O O . ALA A 1 517 ? 11.802 9.017 -34.068 1.00 80.00 517 ALA A O 1
ATOM 4072 N N . ALA A 1 518 ? 10.451 7.802 -32.757 1.00 79.12 518 ALA A N 1
ATOM 4073 C CA . ALA A 1 518 ? 10.434 6.608 -33.597 1.00 79.12 518 ALA A CA 1
ATOM 4074 C C . ALA A 1 518 ? 9.538 6.731 -34.847 1.00 79.12 518 ALA A C 1
ATOM 4076 O O . ALA A 1 518 ? 9.488 5.790 -35.631 1.00 79.12 518 ALA A O 1
ATOM 4077 N N . LYS A 1 519 ? 8.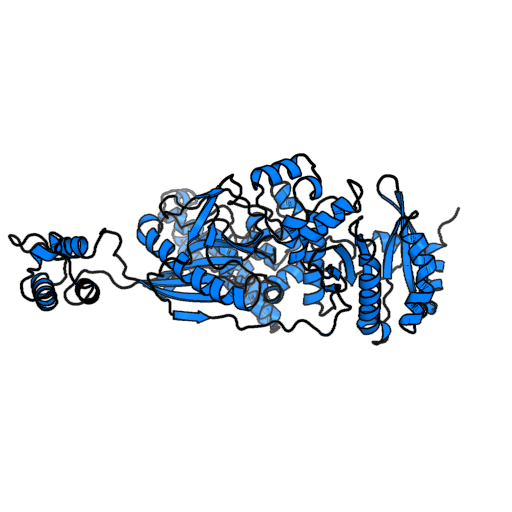828 7.857 -35.033 1.00 81.06 519 LYS A N 1
ATOM 4078 C CA . LYS A 1 519 ? 7.844 8.130 -36.103 1.00 81.06 519 LYS A CA 1
ATOM 4079 C C . LYS A 1 519 ? 6.853 6.986 -36.345 1.00 81.06 519 LYS A C 1
ATOM 4081 O O . LYS A 1 519 ? 6.612 6.586 -37.482 1.00 81.06 519 LYS A O 1
ATOM 4086 N N . LEU A 1 520 ? 6.288 6.460 -35.263 1.00 80.69 520 LEU A N 1
ATOM 4087 C CA . LEU A 1 520 ? 5.268 5.415 -35.319 1.00 80.69 520 LEU A CA 1
ATOM 4088 C C . LEU A 1 520 ? 3.871 6.038 -35.236 1.00 80.69 520 LEU A C 1
ATOM 4090 O O . LEU A 1 520 ? 3.572 6.780 -34.301 1.00 80.69 520 LEU A O 1
ATOM 4094 N N . ASP A 1 521 ? 3.006 5.694 -36.189 1.00 77.25 521 ASP A N 1
ATOM 4095 C CA . ASP A 1 521 ? 1.617 6.178 -36.228 1.00 77.25 521 ASP A CA 1
ATOM 4096 C C . ASP A 1 521 ? 0.687 5.399 -35.283 1.00 77.25 521 ASP A C 1
ATOM 4098 O O . ASP A 1 521 ? -0.381 5.878 -34.906 1.00 77.25 521 ASP A O 1
ATOM 4102 N N . GLN A 1 522 ? 1.093 4.193 -34.884 1.00 81.00 522 GLN A N 1
ATOM 4103 C CA . GLN A 1 522 ? 0.322 3.299 -34.022 1.00 81.00 522 GLN A CA 1
ATOM 4104 C C . GLN A 1 522 ? 0.975 3.154 -32.647 1.00 81.00 522 GLN A C 1
ATOM 4106 O O . GLN A 1 522 ? 2.167 3.417 -32.467 1.00 81.00 522 GLN A O 1
ATOM 4111 N N . GLU A 1 523 ? 0.177 2.749 -31.658 1.00 86.25 523 GLU A N 1
ATOM 4112 C CA . GLU A 1 523 ? 0.717 2.303 -30.375 1.00 86.25 523 GLU A CA 1
ATOM 4113 C C . GLU A 1 523 ? 1.644 1.105 -30.586 1.00 86.25 523 GLU A C 1
ATOM 4115 O O . GLU A 1 523 ? 1.371 0.226 -31.400 1.00 86.25 523 GLU A O 1
ATOM 4120 N N . GLN A 1 524 ? 2.752 1.091 -29.852 1.00 90.88 524 GLN A N 1
ATOM 4121 C CA . GLN A 1 524 ? 3.741 0.026 -29.904 1.00 90.88 524 GLN A CA 1
ATOM 4122 C C . GLN A 1 524 ? 3.963 -0.466 -28.482 1.00 90.88 524 GLN A C 1
ATOM 4124 O O . GLN A 1 524 ? 4.398 0.308 -27.628 1.00 90.88 524 GLN A O 1
ATOM 4129 N N . GLU A 1 525 ? 3.662 -1.737 -28.229 1.00 94.81 525 GLU A N 1
ATOM 4130 C CA . GLU A 1 525 ? 4.056 -2.390 -26.983 1.00 94.81 525 GLU A CA 1
ATOM 4131 C C . GLU A 1 525 ? 5.574 -2.538 -26.940 1.00 94.81 525 GLU A C 1
ATOM 4133 O O . GLU A 1 525 ? 6.216 -2.817 -27.961 1.00 94.81 525 GLU A O 1
ATOM 4138 N N . VAL A 1 526 ? 6.139 -2.321 -25.758 1.00 95.50 526 VAL A N 1
ATOM 4139 C CA . VAL A 1 526 ? 7.575 -2.411 -25.508 1.00 95.50 526 VAL A CA 1
ATOM 4140 C C . VAL A 1 526 ? 7.846 -2.983 -24.128 1.00 95.50 526 VAL A C 1
ATOM 4142 O O . VAL A 1 526 ? 7.068 -2.805 -23.190 1.00 95.50 526 VAL A O 1
ATOM 4145 N N . VAL A 1 527 ? 9.011 -3.603 -23.987 1.00 96.94 527 VAL A N 1
ATOM 4146 C CA . VAL A 1 527 ? 9.646 -3.779 -22.683 1.00 96.94 527 VAL A CA 1
ATOM 4147 C C . VAL A 1 527 ? 10.546 -2.573 -22.455 1.00 96.94 527 VAL A C 1
ATOM 4149 O O . VAL A 1 527 ? 11.513 -2.372 -23.183 1.00 96.94 527 VAL A O 1
ATOM 4152 N N . PHE A 1 528 ? 10.238 -1.748 -21.463 1.00 95.31 528 PHE A N 1
ATOM 4153 C CA . PHE A 1 528 ? 11.095 -0.634 -21.089 1.00 95.31 528 PHE A CA 1
ATOM 4154 C C . PHE A 1 528 ? 12.084 -1.087 -20.018 1.00 95.31 528 PHE A C 1
ATOM 4156 O O . PHE A 1 528 ? 11.683 -1.506 -18.935 1.00 95.31 528 PHE A O 1
ATOM 4163 N N . MET A 1 529 ? 13.378 -1.020 -20.328 1.00 94.19 529 MET A N 1
ATOM 4164 C CA . MET A 1 529 ? 14.470 -1.182 -19.373 1.00 94.19 529 MET A CA 1
ATOM 4165 C C . MET A 1 529 ? 14.926 0.211 -18.955 1.00 94.19 529 MET A C 1
ATOM 4167 O O . MET A 1 529 ? 15.736 0.843 -19.639 1.00 94.19 529 MET A O 1
ATOM 4171 N N . SER A 1 530 ? 14.358 0.682 -17.847 1.00 87.69 530 SER A N 1
ATOM 4172 C CA . SER A 1 530 ? 14.534 2.050 -17.375 1.00 87.69 530 SER A CA 1
ATOM 4173 C C . SER A 1 530 ? 15.925 2.275 -16.792 1.00 87.69 530 SER A C 1
ATOM 4175 O O . SER A 1 530 ? 16.591 3.243 -17.149 1.00 87.69 530 SER A O 1
ATOM 4177 N N . LEU A 1 531 ? 16.375 1.387 -15.901 1.00 85.62 531 LEU A N 1
ATOM 4178 C CA . LEU A 1 531 ? 17.628 1.582 -15.179 1.00 85.62 531 LEU A CA 1
ATOM 4179 C C . LEU A 1 531 ? 18.219 0.261 -14.688 1.00 85.62 531 LEU A C 1
ATOM 4181 O O . LEU A 1 531 ? 17.492 -0.669 -14.337 1.00 85.62 531 LEU A O 1
ATOM 4185 N N . ILE A 1 532 ? 19.549 0.217 -14.616 1.00 88.94 532 ILE A N 1
ATOM 4186 C CA . ILE A 1 532 ? 20.315 -0.783 -13.871 1.00 88.94 532 ILE A CA 1
ATOM 4187 C C . ILE A 1 532 ? 21.274 -0.017 -12.965 1.00 88.94 532 ILE A C 1
ATOM 4189 O O . ILE A 1 532 ? 22.071 0.784 -13.456 1.00 88.94 532 ILE A O 1
ATOM 4193 N N . ALA A 1 533 ? 21.204 -0.274 -11.665 1.00 89.06 533 ALA A N 1
ATOM 4194 C CA . ALA A 1 533 ? 22.071 0.323 -10.663 1.00 89.06 533 ALA A CA 1
ATOM 4195 C C . ALA A 1 533 ? 22.769 -0.780 -9.861 1.00 89.06 533 ALA A C 1
ATOM 4197 O O . ALA A 1 533 ? 22.184 -1.826 -9.572 1.00 89.06 533 ALA A O 1
ATOM 4198 N N . GLY A 1 534 ? 24.025 -0.547 -9.499 1.00 89.94 534 GLY A N 1
ATOM 4199 C CA . GLY A 1 534 ? 24.815 -1.462 -8.685 1.00 89.94 534 GLY A CA 1
ATOM 4200 C C . GLY A 1 534 ? 25.614 -0.689 -7.652 1.00 89.94 534 GLY A C 1
ATOM 4201 O O . GLY A 1 534 ? 26.012 0.450 -7.897 1.00 89.94 534 GLY A O 1
ATOM 4202 N N . HIS A 1 535 ? 25.849 -1.314 -6.506 1.00 89.88 535 HIS A N 1
ATOM 4203 C CA . HIS A 1 535 ? 26.697 -0.761 -5.465 1.00 89.88 535 HIS A CA 1
ATOM 4204 C C . HIS A 1 535 ? 28.124 -0.550 -6.018 1.00 89.88 535 HIS A C 1
ATOM 4206 O O . HIS A 1 535 ? 28.699 -1.499 -6.561 1.00 89.88 535 HIS A O 1
ATOM 4212 N N . PRO A 1 536 ? 28.751 0.633 -5.859 1.00 85.38 536 PRO A N 1
ATOM 4213 C CA . PRO A 1 536 ? 30.087 0.906 -6.409 1.00 85.38 536 PRO A CA 1
ATOM 4214 C C . PRO A 1 536 ? 31.178 -0.067 -5.928 1.00 85.38 536 PRO A C 1
ATOM 4216 O O . PRO A 1 536 ? 32.112 -0.375 -6.664 1.00 85.38 536 PRO A O 1
ATOM 4219 N N . GLY A 1 537 ? 31.039 -0.588 -4.704 1.00 84.12 537 GLY A N 1
ATOM 4220 C CA . GLY A 1 537 ? 31.919 -1.615 -4.131 1.00 84.12 537 GLY A CA 1
ATOM 4221 C C . GLY A 1 537 ? 31.645 -3.059 -4.586 1.00 84.12 537 GLY A C 1
ATOM 4222 O O . GLY A 1 537 ? 32.459 -3.933 -4.304 1.00 84.12 537 GLY A O 1
ATOM 4223 N N . HIS A 1 538 ? 30.540 -3.324 -5.298 1.00 81.38 538 HIS A N 1
ATOM 4224 C CA . HIS A 1 538 ? 30.118 -4.665 -5.733 1.00 81.38 538 HIS A CA 1
ATOM 4225 C C . HIS A 1 538 ? 29.770 -4.676 -7.229 1.00 81.38 538 HIS A C 1
ATOM 4227 O O . HIS A 1 538 ? 28.614 -4.613 -7.648 1.00 81.38 538 HIS A O 1
ATOM 4233 N N . SER A 1 539 ? 30.812 -4.735 -8.063 1.00 71.81 539 SER A N 1
ATOM 4234 C CA . SER A 1 539 ? 30.696 -4.637 -9.531 1.00 71.81 539 SER A CA 1
ATOM 4235 C C . SER A 1 539 ? 30.020 -5.832 -10.228 1.00 71.81 539 SER A C 1
ATOM 4237 O O . SER A 1 539 ? 29.797 -5.806 -11.441 1.00 71.81 539 SER A O 1
ATOM 4239 N N . ASP A 1 540 ? 29.698 -6.893 -9.495 1.00 80.88 540 ASP A N 1
ATOM 4240 C CA . ASP A 1 540 ? 29.206 -8.164 -10.016 1.00 80.88 540 ASP A CA 1
ATOM 4241 C C . ASP A 1 540 ? 27.677 -8.251 -10.133 1.00 80.88 540 ASP A C 1
ATOM 4243 O O . ASP A 1 540 ? 27.195 -9.110 -10.869 1.00 80.88 540 ASP A O 1
ATOM 4247 N N . ALA A 1 541 ? 26.914 -7.333 -9.529 1.00 87.00 541 ALA A N 1
ATOM 4248 C CA . ALA A 1 541 ? 25.447 -7.393 -9.479 1.00 87.00 541 ALA A CA 1
ATOM 4249 C C . ALA A 1 541 ? 24.743 -7.292 -10.853 1.00 87.00 541 ALA A C 1
ATOM 4251 O O . ALA A 1 541 ? 23.737 -7.961 -11.107 1.00 87.00 541 ALA A O 1
ATOM 4252 N N . GLY A 1 542 ? 25.261 -6.473 -11.777 1.00 87.50 542 GLY A N 1
ATOM 4253 C CA . GLY A 1 542 ? 24.580 -6.181 -13.049 1.00 87.50 542 GLY A CA 1
ATOM 4254 C C . GLY A 1 542 ? 24.513 -7.370 -14.017 1.00 87.50 542 GLY A C 1
ATOM 4255 O O . GLY A 1 542 ? 23.518 -7.567 -14.716 1.00 87.50 542 GLY A O 1
ATOM 4256 N N . GLY A 1 543 ? 25.562 -8.196 -14.056 1.00 87.00 543 GLY A N 1
ATOM 4257 C CA . GLY A 1 543 ? 25.660 -9.338 -14.970 1.00 87.00 543 GLY A CA 1
ATOM 4258 C C . GLY A 1 543 ? 24.611 -10.435 -14.721 1.00 87.00 543 GLY A C 1
ATOM 4259 O O . GLY A 1 543 ? 23.948 -10.844 -15.678 1.00 87.00 543 GLY A O 1
ATOM 4260 N N . PRO A 1 544 ? 24.461 -10.941 -13.482 1.00 90.50 544 PRO A N 1
ATOM 4261 C CA . PRO A 1 544 ? 23.402 -11.867 -13.088 1.00 90.50 544 PRO A CA 1
ATOM 4262 C C . PRO A 1 544 ? 21.998 -11.342 -13.400 1.00 90.50 544 PRO A C 1
ATOM 4264 O O . PRO A 1 544 ? 21.238 -12.056 -14.054 1.00 90.50 544 PRO A O 1
ATOM 4267 N N . MET A 1 545 ? 21.683 -10.091 -13.034 1.00 93.00 545 MET A N 1
ATOM 4268 C CA . MET A 1 545 ? 20.367 -9.494 -13.312 1.00 93.00 545 MET A CA 1
ATOM 4269 C C . MET A 1 545 ? 20.076 -9.422 -14.815 1.00 93.00 545 MET A C 1
ATOM 4271 O O . MET A 1 545 ? 18.999 -9.818 -15.249 1.00 93.00 545 MET A O 1
ATOM 4275 N N . LEU A 1 546 ? 21.046 -9.008 -15.640 1.00 90.88 546 LEU A N 1
ATOM 4276 C CA . LEU A 1 546 ? 20.892 -8.995 -17.101 1.00 90.88 546 LEU A CA 1
ATOM 4277 C C . LEU A 1 546 ? 20.644 -10.387 -17.687 1.00 90.88 546 LEU A C 1
ATOM 4279 O O . LEU A 1 546 ? 19.824 -10.528 -18.591 1.00 90.88 546 LEU A O 1
ATOM 4283 N N . ARG A 1 547 ? 21.329 -11.423 -17.191 1.00 89.25 547 ARG A N 1
ATOM 4284 C CA . ARG A 1 547 ? 21.098 -12.801 -17.653 1.00 89.25 547 ARG A CA 1
ATOM 4285 C C . ARG A 1 547 ? 19.700 -13.290 -17.290 1.00 89.25 547 ARG A C 1
ATOM 4287 O O . ARG A 1 547 ? 19.047 -13.905 -18.129 1.00 89.25 547 ARG A O 1
ATOM 4294 N N . GLU A 1 548 ? 19.248 -13.003 -16.075 1.00 92.75 548 GLU A N 1
ATOM 4295 C CA . GLU A 1 548 ? 17.911 -13.384 -15.621 1.00 92.75 548 GLU A CA 1
ATOM 4296 C C . GLU A 1 548 ? 16.815 -12.619 -16.375 1.00 92.75 548 GLU A C 1
ATOM 4298 O O . GLU A 1 548 ? 15.851 -13.230 -16.835 1.00 92.75 548 GLU A O 1
ATOM 4303 N N . PHE A 1 549 ? 16.999 -11.317 -16.617 1.00 94.12 549 PHE A N 1
ATOM 4304 C CA . PHE A 1 549 ? 16.111 -10.528 -17.473 1.00 94.12 549 PHE A CA 1
ATOM 4305 C C . PHE A 1 549 ? 15.996 -11.145 -18.872 1.00 94.12 549 PHE A C 1
ATOM 4307 O O . PHE A 1 549 ? 14.894 -11.396 -19.351 1.00 94.12 549 PHE A O 1
ATOM 4314 N N . VAL A 1 550 ? 17.131 -11.455 -19.508 1.00 92.44 550 VAL A N 1
ATOM 4315 C CA . VAL A 1 550 ? 17.187 -12.078 -20.840 1.00 92.44 550 VAL A CA 1
ATOM 4316 C C . VAL A 1 550 ? 16.484 -13.443 -20.854 1.00 92.44 550 VAL A C 1
ATOM 4318 O O . VAL A 1 550 ? 15.741 -13.741 -21.791 1.00 92.44 550 VAL A O 1
ATOM 4321 N N . ARG A 1 551 ? 16.652 -14.253 -19.800 1.00 91.56 551 ARG A N 1
ATOM 4322 C CA . ARG A 1 551 ? 15.968 -15.546 -19.636 1.00 91.56 551 ARG A CA 1
ATOM 4323 C C . ARG A 1 551 ? 14.449 -15.377 -19.555 1.00 91.56 551 ARG A C 1
ATOM 4325 O O . ARG A 1 551 ? 13.727 -16.077 -20.264 1.00 91.56 551 ARG A O 1
ATOM 4332 N N . ARG A 1 552 ? 13.964 -14.446 -18.726 1.00 92.88 552 ARG A N 1
ATOM 4333 C CA . ARG A 1 552 ? 12.527 -14.156 -18.564 1.00 92.88 552 ARG A CA 1
ATOM 4334 C C . ARG A 1 552 ? 11.916 -13.563 -19.822 1.00 92.88 552 ARG A C 1
ATOM 4336 O O . ARG A 1 552 ? 10.856 -14.002 -20.252 1.00 92.88 552 ARG A O 1
ATOM 4343 N N . TYR A 1 553 ? 12.618 -12.622 -20.446 1.00 94.62 553 TYR A N 1
ATOM 4344 C CA . TYR A 1 553 ? 12.216 -12.029 -21.713 1.00 94.62 553 TYR A CA 1
ATOM 4345 C C . TYR A 1 553 ? 12.080 -13.100 -22.805 1.00 94.62 553 TYR A C 1
ATOM 4347 O O . TYR A 1 553 ? 11.089 -13.118 -23.532 1.00 94.62 553 TYR A O 1
ATOM 4355 N N . LYS A 1 554 ? 13.034 -14.038 -22.891 1.00 93.38 554 LYS A N 1
ATOM 4356 C CA . LYS A 1 554 ? 12.943 -15.167 -23.824 1.00 93.38 554 LYS A CA 1
ATOM 4357 C C . LYS A 1 554 ? 11.695 -16.006 -23.560 1.00 93.38 554 LYS A C 1
ATOM 4359 O O . LYS A 1 554 ? 10.929 -16.230 -24.489 1.00 93.38 554 LYS A O 1
ATOM 4364 N N . ALA A 1 555 ? 11.497 -16.441 -22.317 1.00 92.88 555 ALA A N 1
ATOM 4365 C CA . ALA A 1 555 ? 10.378 -17.306 -21.950 1.00 92.88 555 ALA A CA 1
ATOM 4366 C C . ALA A 1 555 ? 9.013 -16.652 -22.229 1.00 92.88 555 ALA A C 1
ATOM 4368 O O . ALA A 1 555 ? 8.088 -17.320 -22.688 1.00 92.88 555 ALA A O 1
ATOM 4369 N N . GLU A 1 556 ? 8.890 -15.348 -21.973 1.00 94.44 556 GLU A N 1
ATOM 4370 C CA . GLU A 1 556 ? 7.625 -14.638 -22.141 1.00 94.44 556 GLU A CA 1
ATOM 4371 C C . GLU A 1 556 ? 7.355 -14.219 -23.587 1.00 94.44 556 GLU A C 1
ATOM 4373 O O . GLU A 1 556 ? 6.241 -14.387 -24.069 1.00 94.44 556 GLU A O 1
ATOM 4378 N N . TYR A 1 557 ? 8.352 -13.677 -24.283 1.00 94.19 557 TYR A N 1
ATOM 4379 C CA . TYR A 1 557 ? 8.133 -12.994 -25.561 1.00 94.19 557 TYR A CA 1
ATOM 4380 C C . TYR A 1 557 ? 8.679 -13.788 -26.744 1.00 94.19 557 TYR A C 1
ATOM 4382 O O . TYR A 1 557 ? 7.983 -13.983 -27.737 1.00 94.19 557 TYR A O 1
ATOM 4390 N N . VAL A 1 558 ? 9.906 -14.302 -26.649 1.00 92.81 558 VAL A N 1
ATOM 4391 C CA . VAL A 1 558 ? 10.535 -15.023 -27.770 1.00 92.81 558 VAL A CA 1
ATOM 4392 C C . VAL A 1 558 ? 9.910 -16.405 -27.956 1.00 92.81 558 VAL A C 1
ATOM 4394 O O . VAL A 1 558 ? 9.495 -16.747 -29.060 1.00 92.81 558 VAL A O 1
ATOM 4397 N N . ASP A 1 559 ? 9.783 -17.180 -26.879 1.00 93.19 559 ASP A N 1
ATOM 4398 C CA . ASP A 1 559 ? 9.287 -18.561 -26.923 1.00 93.19 559 ASP A CA 1
ATOM 4399 C C . ASP A 1 559 ? 7.790 -18.639 -27.227 1.00 93.19 559 ASP A C 1
ATOM 4401 O O . ASP A 1 559 ? 7.328 -19.618 -27.814 1.00 93.19 559 ASP A O 1
ATOM 4405 N N . LYS A 1 560 ? 7.041 -17.579 -26.904 1.00 94.38 560 LYS A N 1
ATOM 4406 C CA . LYS A 1 560 ? 5.635 -17.420 -27.302 1.00 94.38 560 LYS A CA 1
ATOM 4407 C C . LYS A 1 560 ? 5.467 -16.851 -28.719 1.00 94.38 560 LYS A C 1
ATOM 4409 O O . LYS A 1 560 ? 4.338 -16.650 -29.156 1.00 94.38 560 LYS A O 1
ATOM 4414 N N . GLY A 1 561 ? 6.562 -16.597 -29.443 1.00 91.75 561 GLY A N 1
ATOM 4415 C CA . GLY A 1 561 ? 6.540 -16.117 -30.828 1.00 91.75 561 GLY A CA 1
ATOM 4416 C C . GLY A 1 561 ? 6.130 -14.650 -30.996 1.00 91.75 561 GLY A C 1
ATOM 4417 O O . GLY A 1 561 ? 5.735 -14.263 -32.092 1.00 91.75 561 GLY A O 1
ATOM 4418 N N . ASN A 1 562 ? 6.221 -13.840 -29.939 1.00 91.06 562 ASN A N 1
ATOM 4419 C CA . ASN A 1 562 ? 5.883 -12.415 -29.940 1.00 91.06 562 ASN A CA 1
ATOM 4420 C C . ASN A 1 562 ? 7.008 -11.566 -29.306 1.00 91.06 562 ASN A C 1
ATOM 4422 O O . ASN A 1 562 ? 6.826 -11.015 -28.216 1.00 91.06 562 ASN A O 1
ATOM 4426 N N . PRO A 1 563 ? 8.203 -11.494 -29.926 1.00 92.56 563 PRO A N 1
ATOM 4427 C CA . PRO A 1 563 ? 9.314 -10.717 -29.388 1.00 92.56 563 PRO A CA 1
ATOM 4428 C C . PRO A 1 563 ? 8.997 -9.215 -29.414 1.00 92.56 563 PRO A C 1
ATOM 4430 O O . PRO A 1 563 ? 8.931 -8.603 -30.476 1.00 92.56 563 PRO A O 1
ATOM 4433 N N . LEU A 1 564 ? 8.842 -8.602 -28.238 1.00 93.81 564 LEU A N 1
ATOM 4434 C CA . LEU A 1 564 ? 8.585 -7.164 -28.125 1.00 93.81 564 LEU A CA 1
ATOM 4435 C C . LEU A 1 564 ? 9.877 -6.336 -28.203 1.00 93.81 564 LEU A C 1
ATOM 4437 O O . LEU A 1 564 ? 10.872 -6.724 -27.588 1.00 93.81 564 LEU A O 1
ATOM 4441 N N . PRO A 1 565 ? 9.886 -5.161 -28.856 1.00 94.38 565 PRO A N 1
ATOM 4442 C CA . PRO A 1 565 ? 11.004 -4.225 -28.768 1.00 94.38 565 PRO A CA 1
ATOM 4443 C C . PRO A 1 565 ? 11.385 -3.908 -27.316 1.00 94.38 565 PRO A C 1
ATOM 4445 O O . PRO A 1 565 ? 10.509 -3.678 -26.478 1.00 94.38 565 PRO A O 1
ATOM 4448 N N . ILE A 1 566 ? 12.686 -3.844 -27.027 1.00 95.31 566 ILE A N 1
ATOM 4449 C CA . ILE A 1 566 ? 13.194 -3.370 -25.736 1.00 95.31 566 ILE A CA 1
ATOM 4450 C C . ILE A 1 566 ? 13.630 -1.914 -25.898 1.00 95.31 566 ILE A C 1
ATOM 4452 O O . ILE A 1 566 ? 14.569 -1.625 -26.639 1.00 95.31 566 ILE A O 1
ATOM 4456 N N . LEU A 1 567 ? 12.955 -0.998 -25.211 1.00 94.06 567 LEU A N 1
ATOM 4457 C CA . LEU A 1 567 ? 13.342 0.408 -25.134 1.00 94.06 567 LEU A CA 1
ATOM 4458 C C . LEU A 1 567 ? 14.281 0.614 -23.943 1.00 94.06 567 LEU A C 1
ATOM 4460 O O . LEU A 1 567 ? 14.021 0.099 -22.857 1.00 94.06 567 LEU A O 1
ATOM 4464 N N . SER A 1 568 ? 15.346 1.390 -24.126 1.00 92.06 568 SER A N 1
ATOM 4465 C CA . SER A 1 568 ? 16.209 1.817 -23.024 1.00 92.06 568 SER A CA 1
ATOM 4466 C C . SER A 1 568 ? 16.855 3.171 -23.312 1.00 92.06 568 SER A C 1
ATOM 4468 O O . SER A 1 568 ? 17.045 3.547 -24.473 1.00 92.06 568 SER A O 1
ATOM 4470 N N . GLU A 1 569 ? 17.201 3.895 -22.252 1.00 88.62 569 GLU A N 1
ATOM 4471 C CA . GLU A 1 569 ? 17.983 5.127 -22.319 1.00 88.62 569 GLU A CA 1
ATOM 4472 C C . GLU A 1 569 ? 19.377 4.858 -21.757 1.00 88.62 569 GLU A C 1
ATOM 4474 O O . GLU A 1 569 ? 19.572 4.671 -20.557 1.00 88.62 569 GLU A O 1
ATOM 4479 N N . LEU A 1 570 ? 20.358 4.774 -22.653 1.00 87.31 570 LEU A N 1
ATOM 4480 C CA . LEU A 1 570 ? 21.702 4.321 -22.326 1.00 87.31 570 LEU A CA 1
ATOM 4481 C C . LEU A 1 570 ? 22.670 5.503 -22.283 1.00 87.31 570 LEU A C 1
ATOM 4483 O O . LEU A 1 570 ? 22.854 6.201 -23.276 1.00 87.31 570 LEU A O 1
ATOM 4487 N N . ARG A 1 571 ? 23.335 5.696 -21.148 1.00 83.25 571 ARG A N 1
ATOM 4488 C CA . ARG A 1 571 ? 24.386 6.704 -20.948 1.00 83.25 571 ARG A CA 1
ATOM 4489 C C . ARG A 1 571 ? 25.565 6.442 -21.891 1.00 83.25 571 ARG A C 1
ATOM 4491 O O . ARG A 1 571 ? 26.091 5.324 -21.925 1.00 83.25 571 ARG A O 1
ATOM 4498 N N . GLU A 1 572 ? 25.991 7.474 -22.621 1.00 84.06 572 GLU A N 1
ATOM 4499 C CA . GLU A 1 572 ? 27.044 7.410 -23.650 1.00 84.06 572 GLU A CA 1
ATOM 4500 C C . GLU A 1 572 ? 28.349 6.811 -23.099 1.00 84.06 572 GLU A C 1
ATOM 4502 O O . GLU A 1 572 ? 28.879 5.844 -23.648 1.00 84.06 572 GLU A O 1
ATOM 4507 N N . GLY A 1 573 ? 28.824 7.324 -21.959 1.00 75.94 573 GLY A N 1
ATOM 4508 C CA . GLY A 1 573 ? 30.107 6.936 -21.366 1.00 75.94 573 GLY A CA 1
ATOM 4509 C C . GLY A 1 573 ? 30.146 5.552 -20.708 1.00 75.94 573 GLY A C 1
ATOM 4510 O O . GLY A 1 573 ? 31.229 5.070 -20.378 1.00 75.94 573 GLY A O 1
ATOM 4511 N N . THR A 1 574 ? 28.998 4.896 -20.499 1.00 74.56 574 THR A N 1
ATOM 4512 C CA . THR A 1 574 ? 28.924 3.647 -19.721 1.00 74.56 574 THR A CA 1
ATOM 4513 C C . THR A 1 574 ? 28.067 2.579 -20.401 1.00 74.56 574 THR A C 1
ATOM 4515 O O . THR A 1 574 ? 28.588 1.631 -21.000 1.00 74.56 574 THR A O 1
ATOM 4518 N N . THR A 1 575 ? 26.746 2.698 -20.309 1.00 79.38 575 THR A N 1
ATOM 4519 C CA . THR A 1 575 ? 25.802 1.628 -20.653 1.00 79.38 575 THR A CA 1
ATOM 4520 C C . THR A 1 575 ? 25.602 1.463 -22.159 1.00 79.38 575 THR A C 1
ATOM 4522 O O . THR A 1 575 ? 25.396 0.333 -22.608 1.00 79.38 575 THR A O 1
ATOM 4525 N N . TYR A 1 576 ? 25.755 2.524 -22.958 1.00 86.00 576 TYR A N 1
ATOM 4526 C CA . TYR A 1 576 ? 25.596 2.460 -24.416 1.00 86.00 576 TYR A CA 1
ATOM 4527 C C . TYR A 1 576 ? 26.673 1.590 -25.079 1.00 86.00 576 TYR A C 1
ATOM 4529 O O . TYR A 1 576 ? 26.371 0.600 -25.754 1.00 86.00 576 TYR A O 1
ATOM 4537 N N . GLU A 1 577 ? 27.948 1.877 -24.812 1.00 82.69 577 GLU A N 1
ATOM 4538 C CA . GLU A 1 577 ? 29.071 1.104 -25.356 1.00 82.69 577 GLU A CA 1
ATOM 4539 C C . GLU A 1 577 ? 29.136 -0.327 -24.804 1.00 82.69 577 GLU A C 1
ATOM 4541 O O . GLU A 1 577 ? 29.608 -1.255 -25.475 1.00 82.69 577 GLU A O 1
ATOM 4546 N N . PHE A 1 578 ? 28.658 -0.546 -23.577 1.00 82.50 578 PHE A N 1
ATOM 4547 C CA . PHE A 1 578 ? 28.475 -1.896 -23.053 1.00 82.50 578 PHE A CA 1
ATOM 4548 C C . PHE A 1 578 ? 27.401 -2.655 -23.843 1.00 82.50 578 PHE A C 1
ATOM 4550 O O . PHE A 1 578 ? 27.679 -3.750 -24.343 1.00 82.50 578 PHE A O 1
ATOM 4557 N N . ALA A 1 579 ? 26.212 -2.072 -24.025 1.00 84.75 579 ALA A N 1
ATOM 4558 C CA . ALA A 1 579 ? 25.117 -2.697 -24.761 1.00 84.75 579 ALA A CA 1
ATOM 4559 C C . ALA A 1 579 ? 25.525 -3.051 -26.199 1.00 84.75 579 ALA A C 1
ATOM 4561 O O . ALA A 1 579 ? 25.332 -4.192 -26.621 1.00 84.75 579 ALA A O 1
ATOM 4562 N N . ARG A 1 580 ? 26.201 -2.143 -26.919 1.00 85.19 580 ARG A N 1
ATOM 4563 C CA . ARG A 1 580 ? 26.708 -2.396 -28.285 1.00 85.19 580 ARG A CA 1
ATOM 4564 C C . ARG A 1 580 ? 27.614 -3.618 -28.372 1.00 85.19 580 ARG A C 1
ATOM 4566 O O . ARG A 1 580 ? 27.479 -4.430 -29.290 1.00 85.19 580 ARG A O 1
ATOM 4573 N N . ARG A 1 581 ? 28.532 -3.770 -27.412 1.00 85.19 581 ARG A N 1
ATOM 4574 C CA . ARG A 1 581 ? 29.472 -4.901 -27.363 1.00 85.19 581 ARG A CA 1
ATOM 4575 C C . ARG A 1 581 ? 28.790 -6.209 -26.967 1.00 85.19 581 ARG A C 1
ATOM 4577 O O . ARG A 1 581 ? 29.197 -7.274 -27.432 1.00 85.19 581 ARG A O 1
ATOM 4584 N N . GLN A 1 582 ? 27.773 -6.143 -26.109 1.00 85.50 582 GLN A N 1
ATOM 4585 C CA . GLN A 1 582 ? 27.152 -7.320 -25.501 1.00 85.50 582 GLN A CA 1
ATOM 4586 C C . GLN A 1 582 ? 25.920 -7.841 -26.238 1.00 85.50 582 GLN A C 1
ATOM 4588 O O . GLN A 1 582 ? 25.640 -9.040 -26.154 1.00 85.50 582 GLN A O 1
ATOM 4593 N N . LEU A 1 583 ? 25.221 -6.994 -26.997 1.00 87.00 583 LEU A N 1
ATOM 4594 C CA . LEU A 1 583 ? 23.934 -7.324 -27.609 1.00 87.00 583 LEU A CA 1
ATOM 4595 C C . LEU A 1 583 ? 23.993 -8.607 -28.441 1.00 87.00 583 LEU A C 1
ATOM 4597 O O . LEU A 1 583 ? 23.240 -9.539 -28.184 1.00 87.00 583 LEU A O 1
ATOM 4601 N N . LYS A 1 584 ? 24.956 -8.719 -29.367 1.00 84.94 584 LYS A N 1
ATOM 4602 C CA . LYS A 1 584 ? 25.099 -9.913 -30.223 1.00 84.94 584 LYS A CA 1
ATOM 4603 C C . LYS A 1 584 ? 25.353 -11.200 -29.437 1.00 84.94 584 LYS A C 1
ATOM 4605 O O . LYS A 1 584 ? 25.058 -12.283 -29.941 1.00 84.94 584 LYS A O 1
ATOM 4610 N N . ARG A 1 585 ? 25.974 -11.111 -28.256 1.00 86.94 585 ARG A N 1
ATOM 4611 C CA . ARG A 1 585 ? 26.227 -12.266 -27.382 1.00 86.94 585 ARG A CA 1
ATOM 4612 C C . ARG A 1 585 ? 24.954 -12.655 -26.631 1.00 86.94 585 ARG A C 1
ATOM 4614 O O . ARG A 1 585 ? 24.618 -13.834 -26.604 1.00 86.94 585 ARG A O 1
ATOM 4621 N N . LEU A 1 586 ? 24.248 -11.674 -26.066 1.00 85.75 586 LEU A N 1
ATOM 4622 C CA . LEU A 1 586 ? 22.995 -11.886 -25.337 1.00 85.75 586 LEU A CA 1
ATOM 4623 C C . LEU A 1 586 ? 21.874 -12.383 -26.262 1.00 85.75 586 LEU A C 1
ATOM 4625 O O . LEU A 1 586 ? 21.223 -13.370 -25.935 1.00 85.75 586 LEU A O 1
ATOM 4629 N N . ALA A 1 587 ? 21.724 -11.799 -27.453 1.00 84.75 587 ALA A N 1
ATOM 4630 C CA . ALA A 1 587 ? 20.753 -12.237 -28.458 1.00 84.75 587 ALA A CA 1
ATOM 4631 C C . ALA A 1 587 ? 20.977 -13.706 -28.866 1.00 84.75 587 ALA A C 1
ATOM 4633 O O . ALA A 1 587 ? 20.066 -14.532 -28.790 1.00 84.75 587 ALA A O 1
ATOM 4634 N N . ARG A 1 588 ? 22.232 -14.080 -29.161 1.00 86.31 588 ARG A N 1
ATOM 4635 C CA . ARG A 1 588 ? 22.596 -15.477 -29.454 1.00 86.31 588 ARG A CA 1
ATOM 4636 C C . ARG A 1 588 ? 22.277 -16.432 -28.307 1.00 86.31 588 ARG A C 1
ATOM 4638 O O . ARG A 1 588 ? 21.877 -17.561 -28.570 1.00 86.31 588 ARG A O 1
ATOM 4645 N N . SER A 1 589 ? 22.426 -15.997 -27.054 1.00 85.94 589 SER A N 1
ATOM 4646 C CA . SER A 1 589 ? 22.145 -16.846 -25.885 1.00 85.94 589 SER A CA 1
ATOM 4647 C C . SER A 1 589 ? 20.670 -17.248 -25.762 1.00 85.94 589 SER A C 1
ATOM 4649 O O . SER A 1 589 ? 20.369 -18.268 -25.148 1.00 85.94 589 SER A O 1
ATOM 4651 N N . ILE A 1 590 ? 19.767 -16.495 -26.396 1.00 86.31 590 ILE A N 1
ATOM 4652 C CA . ILE A 1 590 ? 18.328 -16.784 -26.428 1.00 86.31 590 ILE A CA 1
ATOM 4653 C C . ILE A 1 590 ? 17.844 -17.296 -27.786 1.00 86.31 590 ILE A C 1
ATOM 4655 O O . ILE A 1 590 ? 16.641 -17.435 -27.985 1.00 86.31 590 ILE A O 1
ATOM 4659 N N . GLY A 1 591 ? 18.764 -17.604 -28.707 1.00 84.00 591 GLY A N 1
ATOM 4660 C CA . GLY A 1 591 ? 18.427 -18.100 -30.042 1.00 84.00 591 GLY A CA 1
ATOM 4661 C C . GLY A 1 591 ? 17.757 -17.059 -30.941 1.00 84.00 591 GLY A C 1
ATOM 4662 O O . GLY A 1 591 ? 17.046 -17.436 -31.866 1.00 84.00 591 GLY A O 1
ATOM 4663 N N . ALA A 1 592 ? 17.973 -15.769 -30.676 1.00 85.38 592 ALA A N 1
ATOM 4664 C CA . ALA A 1 592 ? 17.399 -14.675 -31.450 1.00 85.38 592 ALA A CA 1
ATOM 4665 C C . ALA A 1 592 ? 18.487 -13.786 -32.064 1.00 85.38 592 ALA A C 1
ATOM 4667 O O . ALA A 1 592 ? 19.643 -13.793 -31.631 1.00 85.38 592 ALA A O 1
ATOM 4668 N N . ASP A 1 593 ? 18.100 -12.994 -33.061 1.00 88.62 593 ASP A N 1
ATOM 4669 C CA . ASP A 1 593 ? 18.945 -11.952 -33.636 1.00 88.62 593 ASP A CA 1
ATOM 4670 C C . ASP A 1 593 ? 18.298 -10.592 -33.395 1.00 88.62 593 ASP A C 1
ATOM 4672 O O . ASP A 1 593 ? 17.136 -10.377 -33.747 1.00 88.62 593 ASP A O 1
ATOM 4676 N N . PHE A 1 594 ? 19.043 -9.698 -32.755 1.00 89.38 594 PHE A N 1
ATOM 4677 C CA . PHE A 1 594 ? 18.569 -8.383 -32.345 1.00 89.38 594 PHE A CA 1
ATOM 4678 C C . PHE A 1 594 ? 19.543 -7.307 -32.810 1.00 89.38 594 PHE A C 1
ATOM 4680 O O . PHE A 1 594 ? 20.764 -7.460 -32.710 1.00 89.38 594 PHE A O 1
ATOM 4687 N N . GLU A 1 595 ? 18.989 -6.180 -33.238 1.00 91.56 595 GLU A N 1
ATOM 4688 C CA . GLU A 1 595 ? 19.732 -4.980 -33.595 1.00 91.56 595 GLU A CA 1
ATOM 4689 C C . GLU A 1 595 ? 19.346 -3.819 -32.684 1.00 91.56 595 GLU A C 1
ATOM 4691 O O . GLU A 1 595 ? 18.207 -3.701 -32.237 1.00 91.56 595 GLU A O 1
ATOM 4696 N N . MET A 1 596 ? 20.316 -2.948 -32.415 1.00 92.25 596 MET A N 1
ATOM 4697 C CA . MET A 1 596 ? 20.093 -1.708 -31.686 1.00 92.25 596 MET A CA 1
ATOM 4698 C C . MET A 1 596 ? 19.862 -0.580 -32.690 1.00 92.25 596 MET A C 1
ATOM 4700 O O . MET A 1 596 ? 20.718 -0.316 -33.539 1.00 92.25 596 MET A O 1
ATOM 4704 N N . VAL A 1 597 ? 18.710 0.074 -32.593 1.00 91.06 597 VAL A N 1
ATOM 4705 C CA . VAL A 1 597 ? 18.319 1.228 -33.403 1.00 91.06 597 VAL A CA 1
ATOM 4706 C C . VAL A 1 597 ? 18.241 2.441 -32.489 1.00 91.06 597 VAL A C 1
ATOM 4708 O O . VAL A 1 597 ? 17.433 2.485 -31.567 1.00 91.06 597 VAL A O 1
ATOM 4711 N N . GLU A 1 598 ? 19.086 3.431 -32.738 1.00 90.44 598 GLU A N 1
ATOM 4712 C CA . GLU A 1 598 ? 19.030 4.703 -32.026 1.00 90.44 598 GLU A CA 1
ATOM 4713 C C . GLU A 1 598 ? 17.892 5.558 -32.588 1.00 90.44 598 GLU A C 1
ATOM 4715 O O . GLU A 1 598 ? 17.811 5.782 -33.797 1.00 90.44 598 GLU A O 1
ATOM 4720 N N . ILE A 1 599 ? 16.991 5.998 -31.710 1.00 88.19 599 ILE A N 1
ATOM 4721 C CA . ILE A 1 599 ? 15.808 6.790 -32.079 1.00 88.19 599 ILE A CA 1
ATOM 4722 C C . ILE A 1 599 ? 15.870 8.227 -31.555 1.00 88.19 599 ILE A C 1
ATOM 4724 O O . ILE A 1 599 ? 14.992 9.029 -31.860 1.00 88.19 599 ILE A O 1
ATOM 4728 N N . GLY A 1 600 ? 16.900 8.566 -30.780 1.00 85.38 600 GLY A N 1
ATOM 4729 C CA . GLY A 1 600 ? 17.165 9.927 -30.336 1.00 85.38 600 GLY A CA 1
ATOM 4730 C C . GLY A 1 600 ? 18.237 9.988 -29.257 1.00 85.38 600 GLY A C 1
ATOM 4731 O O . GLY A 1 600 ? 18.680 8.964 -28.741 1.00 85.38 600 GLY A O 1
ATOM 4732 N N . THR A 1 601 ? 18.611 11.207 -28.886 1.00 83.88 601 THR A N 1
ATOM 4733 C CA . THR A 1 601 ? 19.501 11.493 -27.761 1.00 83.88 601 THR A CA 1
ATOM 4734 C C . THR A 1 601 ? 18.834 12.484 -26.817 1.00 83.88 601 THR A C 1
ATOM 4736 O O . THR A 1 601 ? 18.112 13.388 -27.241 1.00 83.88 601 THR A O 1
ATOM 4739 N N . VAL A 1 602 ? 19.050 12.289 -25.521 1.00 76.44 602 VAL A N 1
ATOM 4740 C CA . VAL A 1 602 ? 18.527 13.137 -24.448 1.00 76.44 602 VAL A CA 1
ATOM 4741 C C . VAL A 1 602 ? 19.694 13.525 -23.550 1.00 76.44 602 VAL A C 1
ATOM 4743 O O . VAL A 1 602 ? 20.612 12.737 -23.333 1.00 76.44 602 VAL A O 1
ATOM 4746 N N . ARG A 1 603 ? 19.687 14.756 -23.039 1.00 73.50 603 ARG A N 1
ATOM 4747 C CA . ARG A 1 603 ? 20.676 15.210 -22.060 1.00 73.50 603 ARG A CA 1
ATOM 4748 C C . ARG A 1 603 ? 20.101 15.034 -20.656 1.00 73.50 603 ARG A C 1
ATOM 4750 O O . ARG A 1 603 ? 19.041 15.588 -20.378 1.00 73.50 603 ARG A O 1
ATOM 4757 N N . SER A 1 604 ? 20.792 14.288 -19.798 1.00 64.12 604 SER A N 1
ATOM 4758 C CA . SER A 1 604 ? 20.421 14.080 -18.393 1.00 64.12 604 SER A CA 1
ATOM 4759 C C . SER A 1 604 ? 21.514 14.670 -17.507 1.00 64.12 604 SER A C 1
ATOM 4761 O O . SER A 1 604 ? 22.579 14.077 -17.339 1.00 64.12 604 SER A O 1
ATOM 4763 N N . GLY A 1 605 ? 21.282 15.878 -16.988 1.00 67.69 605 GLY A N 1
ATOM 4764 C CA . GLY A 1 605 ? 22.329 16.660 -16.329 1.00 67.69 605 GLY A CA 1
ATOM 4765 C C . GLY A 1 605 ? 23.455 17.014 -17.306 1.00 67.69 605 GLY A C 1
ATOM 4766 O O . GLY A 1 605 ? 23.212 17.622 -18.352 1.00 67.69 605 GLY A O 1
ATOM 4767 N N . GLU A 1 606 ? 24.688 16.628 -16.975 1.00 69.19 606 GLU A N 1
ATOM 4768 C CA . GLU A 1 606 ? 25.862 16.846 -17.832 1.00 69.19 606 GLU A CA 1
ATOM 4769 C C . GLU A 1 606 ? 26.103 15.712 -18.847 1.00 69.19 606 GLU A C 1
ATOM 4771 O O . GLU A 1 606 ? 26.806 15.929 -19.837 1.00 69.19 606 GLU A O 1
ATOM 4776 N N . GLU A 1 607 ? 25.482 14.540 -18.665 1.00 72.81 607 GLU A N 1
ATOM 4777 C CA . GLU A 1 607 ? 25.688 13.358 -19.511 1.00 72.81 607 GLU A CA 1
ATOM 4778 C C . GLU A 1 607 ? 24.711 13.282 -20.696 1.00 72.81 607 GLU A C 1
ATOM 4780 O O . GLU A 1 607 ? 23.536 13.657 -20.613 1.00 72.81 607 GLU A O 1
ATOM 4785 N N . MET A 1 608 ? 25.197 12.741 -21.818 1.00 83.38 608 MET A N 1
ATOM 4786 C CA . MET A 1 608 ? 24.367 12.362 -22.960 1.00 83.38 608 MET A CA 1
ATOM 4787 C C . MET A 1 608 ? 23.855 10.929 -22.785 1.00 83.38 608 MET A C 1
ATOM 4789 O O . MET A 1 608 ? 24.611 10.014 -22.452 1.00 83.38 608 MET A O 1
ATOM 4793 N N . CYS A 1 609 ? 22.563 10.733 -23.027 1.00 86.06 609 CYS A N 1
ATOM 4794 C CA . CYS A 1 609 ? 21.911 9.430 -23.060 1.00 86.06 609 CYS A CA 1
ATOM 4795 C C . CYS A 1 609 ? 21.366 9.167 -24.468 1.00 86.06 609 CYS A C 1
ATOM 4797 O O . CYS A 1 609 ? 20.706 10.019 -25.064 1.00 86.06 609 CYS A O 1
ATOM 4799 N N . HIS A 1 610 ? 21.614 7.973 -24.993 1.00 88.75 610 HIS A N 1
ATOM 4800 C CA . HIS A 1 610 ? 21.078 7.495 -26.260 1.00 88.75 610 HIS A CA 1
ATOM 4801 C C . HIS A 1 610 ? 19.800 6.711 -25.996 1.00 88.75 610 HIS A C 1
ATOM 4803 O O . HIS A 1 610 ? 19.812 5.686 -25.308 1.00 88.75 610 HIS A O 1
ATOM 4809 N N . ARG A 1 611 ? 18.695 7.164 -26.580 1.00 90.19 611 ARG A N 1
ATOM 4810 C CA . ARG A 1 611 ? 17.435 6.431 -26.571 1.00 90.19 611 ARG A CA 1
ATOM 4811 C C . ARG A 1 611 ? 17.476 5.391 -27.681 1.00 90.19 611 ARG A C 1
ATOM 4813 O O . ARG A 1 611 ? 17.523 5.731 -28.867 1.00 90.19 611 ARG A O 1
ATOM 4820 N N . VAL A 1 612 ? 17.452 4.121 -27.295 1.00 91.88 612 VAL A N 1
ATOM 4821 C CA . VAL A 1 612 ? 17.614 2.995 -28.216 1.00 91.88 612 VAL A CA 1
ATOM 4822 C C . VAL A 1 612 ? 16.440 2.033 -28.146 1.00 91.88 612 VAL A C 1
ATOM 4824 O O . VAL A 1 612 ? 15.912 1.741 -27.075 1.00 91.88 612 VAL A O 1
ATOM 4827 N N . LEU A 1 613 ? 16.070 1.497 -29.304 1.00 92.50 613 LEU A N 1
ATOM 4828 C CA . LEU A 1 613 ? 15.214 0.329 -29.438 1.00 92.50 613 LEU A CA 1
ATOM 4829 C C . LEU A 1 613 ? 16.078 -0.871 -29.814 1.00 92.50 613 LEU A C 1
ATOM 4831 O O . LEU A 1 613 ? 16.744 -0.871 -30.847 1.00 92.50 613 LEU A O 1
ATOM 4835 N N . ILE A 1 614 ? 16.060 -1.901 -28.980 1.00 93.25 614 ILE A N 1
ATOM 4836 C CA . ILE A 1 614 ? 16.634 -3.208 -29.279 1.00 93.25 614 ILE A CA 1
ATOM 4837 C C . ILE A 1 614 ? 15.500 -4.067 -29.840 1.00 93.25 614 ILE A C 1
ATOM 4839 O O . ILE A 1 614 ? 14.556 -4.410 -29.128 1.00 93.25 614 ILE A O 1
ATOM 4843 N N . VAL A 1 615 ? 15.570 -4.375 -31.132 1.00 92.00 615 VAL A N 1
ATOM 4844 C CA . VAL A 1 615 ? 14.481 -5.000 -31.905 1.00 92.00 615 VAL A CA 1
ATOM 4845 C C . VAL A 1 615 ? 14.967 -6.246 -32.630 1.00 92.00 615 VAL A C 1
ATOM 4847 O O . VAL A 1 615 ? 16.163 -6.329 -32.924 1.00 92.00 615 VAL A O 1
ATOM 4850 N N . PRO A 1 616 ? 14.083 -7.208 -32.954 1.00 89.44 616 PRO A N 1
ATOM 4851 C CA . PRO A 1 616 ? 14.438 -8.304 -33.845 1.00 89.44 616 PRO A CA 1
ATOM 4852 C C . PRO A 1 616 ? 15.061 -7.762 -35.136 1.00 89.44 616 PRO A C 1
ATOM 4854 O O . PRO A 1 616 ? 14.556 -6.796 -35.709 1.00 89.44 616 PRO A O 1
ATOM 4857 N N . ALA A 1 617 ? 16.146 -8.375 -35.614 1.00 88.44 617 ALA A N 1
ATOM 4858 C CA . ALA A 1 617 ? 16.899 -7.866 -36.766 1.00 88.44 617 ALA A CA 1
ATOM 4859 C C . ALA A 1 617 ? 16.021 -7.678 -38.020 1.00 88.44 617 ALA A C 1
ATOM 4861 O O . ALA A 1 617 ? 16.179 -6.710 -38.760 1.00 88.44 617 ALA A O 1
ATOM 4862 N N . ALA A 1 618 ? 15.026 -8.551 -38.209 1.00 85.88 618 ALA A N 1
ATOM 4863 C CA . ALA A 1 618 ? 14.052 -8.458 -39.297 1.00 85.88 618 ALA A CA 1
ATOM 4864 C C . ALA A 1 618 ? 13.169 -7.193 -39.244 1.00 85.88 618 ALA A C 1
ATOM 4866 O O . ALA A 1 618 ? 12.650 -6.765 -40.273 1.00 85.88 618 ALA A O 1
ATOM 4867 N N . GLU A 1 619 ? 13.005 -6.581 -38.069 1.00 85.44 619 GLU A N 1
ATOM 4868 C CA . GLU A 1 619 ? 12.210 -5.366 -37.874 1.00 85.44 619 GLU A CA 1
ATOM 4869 C C . GLU A 1 619 ? 13.055 -4.087 -37.840 1.00 85.44 619 GLU A C 1
ATOM 4871 O O . GLU A 1 619 ? 12.503 -2.988 -37.901 1.00 85.44 619 GLU A O 1
ATOM 4876 N N . ALA A 1 620 ? 14.385 -4.191 -37.780 1.00 85.81 620 ALA A N 1
ATOM 4877 C CA . ALA A 1 620 ? 15.269 -3.042 -37.588 1.00 85.81 620 ALA A CA 1
ATOM 4878 C C . ALA A 1 620 ? 15.071 -1.941 -38.644 1.00 85.81 620 ALA A C 1
ATOM 4880 O O . ALA A 1 620 ? 15.017 -0.755 -38.309 1.00 85.81 620 ALA A O 1
ATOM 4881 N N . GLU A 1 621 ? 14.876 -2.320 -39.910 1.00 82.25 621 GLU A N 1
ATOM 4882 C CA . GLU A 1 621 ? 14.636 -1.372 -41.004 1.00 82.25 621 GLU A CA 1
ATOM 4883 C C . GLU A 1 621 ? 13.335 -0.576 -40.839 1.00 82.25 621 GLU A C 1
ATOM 4885 O O . GLU A 1 621 ? 13.304 0.611 -41.164 1.00 82.25 621 GLU A O 1
ATOM 4890 N N . ARG A 1 622 ? 12.282 -1.166 -40.251 1.00 83.75 622 ARG A N 1
ATOM 4891 C CA . ARG A 1 622 ? 11.027 -0.451 -39.950 1.00 83.75 622 ARG A CA 1
ATOM 4892 C C . ARG A 1 622 ? 11.288 0.728 -39.013 1.00 83.75 622 ARG A C 1
ATOM 4894 O O . ARG A 1 622 ? 10.760 1.818 -39.232 1.00 83.75 622 ARG A O 1
ATOM 4901 N N . PHE A 1 623 ? 12.130 0.534 -38.001 1.00 80.81 623 PHE A N 1
ATOM 4902 C CA . PHE A 1 623 ? 12.463 1.579 -37.033 1.00 80.81 623 PHE A CA 1
ATOM 4903 C C . PHE A 1 623 ? 13.511 2.570 -37.581 1.00 80.81 623 PHE A C 1
ATOM 4905 O O . PHE A 1 623 ? 13.387 3.773 -37.347 1.00 80.81 623 PHE A O 1
ATOM 4912 N N . ARG A 1 624 ? 14.476 2.123 -38.402 1.00 79.19 624 ARG A N 1
ATOM 4913 C CA . ARG A 1 624 ? 15.463 3.004 -39.071 1.00 79.19 624 ARG A CA 1
ATOM 4914 C C . ARG A 1 624 ? 14.856 3.916 -40.136 1.00 79.19 624 ARG A C 1
ATOM 4916 O O . ARG A 1 624 ? 15.158 5.112 -40.175 1.00 79.19 624 ARG A O 1
ATOM 4923 N N . ALA A 1 625 ? 13.998 3.377 -41.003 1.00 62.44 625 ALA A N 1
ATOM 4924 C CA . ALA A 1 625 ? 13.299 4.146 -42.037 1.00 62.44 625 ALA A CA 1
ATOM 4925 C C . ALA A 1 625 ? 12.400 5.230 -41.417 1.00 62.44 625 ALA A C 1
ATOM 4927 O O . ALA A 1 625 ? 12.208 6.310 -41.981 1.00 62.44 625 ALA A O 1
ATOM 4928 N N . SER A 1 626 ? 11.898 4.955 -40.214 1.00 59.31 626 SER A N 1
ATOM 4929 C CA . SER A 1 626 ? 11.102 5.890 -39.431 1.00 59.31 626 SER A CA 1
ATOM 4930 C C . SER A 1 626 ? 11.987 6.959 -38.763 1.00 59.31 626 SER A C 1
ATOM 4932 O O . SER A 1 626 ? 11.671 8.144 -38.848 1.00 59.31 626 SER A O 1
ATOM 4934 N N . ALA A 1 627 ? 13.168 6.618 -38.235 1.00 55.38 627 ALA A N 1
ATOM 4935 C CA . ALA A 1 627 ? 14.115 7.582 -37.651 1.00 55.38 627 ALA A CA 1
ATOM 4936 C C . ALA A 1 627 ? 14.769 8.535 -38.688 1.00 55.38 627 ALA A C 1
ATOM 4938 O O . ALA A 1 627 ? 14.852 9.742 -38.458 1.00 55.38 627 ALA A O 1
ATOM 4939 N N . SER A 1 628 ? 15.120 8.041 -39.882 1.00 48.38 628 SER A N 1
ATOM 4940 C CA . SER A 1 628 ? 15.910 8.752 -40.916 1.00 48.38 628 SER A CA 1
ATOM 4941 C C . SER A 1 628 ? 15.215 9.905 -41.664 1.00 48.38 628 SER A C 1
ATOM 4943 O O . SER A 1 628 ? 15.888 10.683 -42.334 1.00 48.38 628 SER A O 1
ATOM 4945 N N . LYS A 1 629 ? 13.899 10.126 -41.508 1.00 44.38 629 LYS A N 1
ATOM 4946 C CA . LYS A 1 629 ? 13.210 11.336 -42.041 1.00 44.38 629 LYS A CA 1
ATOM 4947 C C . LYS A 1 629 ? 13.546 12.656 -41.302 1.00 44.38 629 LYS A C 1
ATOM 4949 O O . LYS A 1 629 ? 12.723 13.563 -41.271 1.00 44.38 629 LYS A O 1
ATOM 4954 N N . MET A 1 630 ? 14.701 12.740 -40.647 1.00 39.09 630 MET A N 1
ATOM 4955 C CA . MET A 1 630 ? 15.228 13.955 -40.021 1.00 39.09 630 MET A CA 1
ATOM 4956 C C . MET A 1 630 ? 16.678 14.161 -40.454 1.00 39.09 630 MET A C 1
ATOM 4958 O O . MET A 1 630 ? 17.608 13.731 -39.786 1.00 39.09 630 MET A O 1
ATOM 4962 N N . SER A 1 631 ? 16.834 14.849 -41.574 1.00 26.66 631 SER A N 1
ATOM 4963 C CA . SER A 1 631 ? 17.977 15.716 -41.833 1.00 26.66 631 SER A CA 1
ATOM 4964 C C . SER A 1 631 ? 17.426 16.910 -42.615 1.00 26.66 631 SER A C 1
ATOM 4966 O O . SER A 1 631 ? 16.621 16.707 -43.529 1.00 26.66 631 SER A O 1
ATOM 4968 N N . PRO A 1 632 ? 17.798 18.151 -42.290 1.00 33.09 632 PRO A N 1
ATOM 4969 C CA . PRO A 1 632 ? 18.632 18.922 -43.193 1.00 33.09 632 PRO A CA 1
ATOM 4970 C C . PRO A 1 632 ? 19.976 18.220 -43.368 1.00 33.09 632 PRO A C 1
ATOM 4972 O O . PRO A 1 632 ? 20.599 17.889 -42.332 1.00 33.09 632 PRO A O 1
#

Sequence (632 aa):
LPRVRELAEAFDDHSQVAADWKHLKRYAKLERTIGLKDTIAYLTELRASGDPLDLKNADWIETVAFHPDSNVSLEAVMQFATTPAKFFARPGTALEDALSPSKYSRVEHLDLSAEELASAYRTGQLDELQSLPPMSRTFTLPSKFEDFESTREALEYALGSRAKGDGAAISVKKLYHKVKHLLPDGVDVMEYVAGEEIPVEIEQQIEETLFNSKIGLRGQPRKFRAMVHLASSPEGSIVGDDTACCMPFGSPKNTHYMLNPNCSFFTVQLERPEGGFRTIAQSVVEIDRETGVSFPILRSGMQDGWGLSEVLTEDLLSRGDNYFEADNIEMARNYAVEWRQHVALIYRSFAKAYVGKLKEIRPVVDTQMPIGQGYTDDSFDLDSRENTMVKVVPTSYTDNSGTESYVLDLQAQAAFSGSVEREFGGGRSWPDQFAPGVHDLTFQDVLQAGYINDLAFPHQSPYYNLYDLQNAIVASGYNNHLKGRPNLSLKHVNEEGKFTGYMLAYHGKLGADARRAAKLDQEQEVVFMSLIAGHPGHSDAGGPMLREFVRRYKAEYVDKGNPLPILSELREGTTYEFARRQLKRLARSIGADFEMVEIGTVRSGEEMCHRVLIVPAAEAERFRASASKMSP